Protein AF-A0A7W1NWA7-F1 (afdb_monomer_lite)

Sequence (495 aa):
MPKTKGEDALILAPVHNTASHTLRERTLRNQIPFLAESCPQDGAIYLGPNNFEAGYALGCWTAEFVLEKWGTSKVAYVLDISEHDLANTKDRSKGFADGIRSVLGNHVTIHPVDGGGLYVNAYQIAADALRLEPKTNVIFGINDDSVLAGIQAYFDLNLPPDDLIAVNIGAEGATLFKALADNTPLVASVALFPEIVGKLAIDAVVHLWKGGKIDKALITPYALITKANLHQYYIENSTGWALVSAPAISISDWNNPIYFDFEGKEITFVILHQTHEWYQNVARSMQQQADTFGIKLRVKYLTDDLQDEIKELRRIIGKFAASLVNDGETIILDTGSTTNYMAQFLRQRKSLTVITNSHDIFNQLHSSPDIILVLTGGQYDPKSRSFVGRGAHLMLRDMRADKAFIVAGGVSAGFGISSVTLLEAEVRREMIDASREMIVLADHTVLQNESNFRVTSLEHVDTLITDAGIRASQSLELSQLGIKVMVAGRVTNQE

Secondary structure (DSSP, 8-state):
-PPP---SEEEE-S--SHHHHHHHHHHHHHT--EEEESS--TTSEEEE--HHHHHHHHHHHHHHHHHHHHTTSS-EEEEEEE-SS-HHHHHHHHHHHHHHHHHHTTSEEEEEEE-TTSHHHHHHHHHHHHHH-TT--EEEESSHHHHHHHHHHHHHTT--STT-EEEEEE--SHHHHHHHHTTSSEEEEEE--HHHHHHHHHHHHHHHHTT----SEEEPP-EEEETTTHHHHEEEETTEEEE---PPP-------------TT-EEEEEES-TT-HHHHHHHHHHHHHHHHHTPEEEEEEHHHHHHHHHHHHHHHHHHHHHHTPPTT-EEEE-SSHHHHHHHHHHTT-SSEEEEE-BHHHHHHHTT-TTEEEEE--SEEETTTTEEESHHHHHHHHT--EEEEEEEPSEEETTTEEEESSHHHHHHHHHHHHTEEEEEEE--GGGBT---SEEEE-GGG-SEEEE-TTS-HHHHHHHHHTT-EEEETTS-----

pLDDT: mean 87.26, std 13.34, range [24.95, 98.75]

Radius of gyration: 27.5 Å; chains: 1; bounding box: 68×60×74 Å

Foldseek 3Di:
DDPDDDAQEEEEEDDDDPLVVVVVVVCVVVVHQAEYELADDPPHQYFFAQLLQLLLVQLQVVLVVCCVVPNLPAAAEEEEAFAPPTPSRVSNSNSNVCNVCVRNPPSYDYDYDYQNLAQVSLLVGLLVVCVVPVVHQEYEYAEPSNQVSNQVSCVVVVRDQVRHAYEYEYCQFQVVVVCQLDPHNDFKYKHGPLLQRLLVVLLVSVLVQLVHDDPSYQHGDIDIDGNVCCVVAWDQDPVGIDGDDDDDGPDDPSPDPRDDDQVPHEYEYEEADPPDSSVVSSVVSNVVNCVVRVHHYHYHYVCVVVVVVVLVQLLLLLLVVLVPDAAQFEEEEEQDSSVLSVLLNVLPGAQYEYEYQAPSSCVSNVPRPRYNYHHQAADQDPVSNGHWDDSSLVSLQVAAGAEYEDEAQAAAQVQGGEDQDPRSLSSLLSSLVRYPAYEYEDEPVRYNHHHDGGNDHLLSHAEYEYAPPDDPVSCVVSVVSNYHYHHGPDPPPDD

Structure (mmCIF, N/CA/C/O backbone):
data_AF-A0A7W1NWA7-F1
#
_entry.id   AF-A0A7W1NWA7-F1
#
loop_
_atom_site.group_PDB
_atom_site.id
_atom_site.type_symbol
_atom_site.label_atom_id
_atom_site.label_alt_id
_atom_site.label_comp_id
_atom_site.label_asym_id
_atom_site.label_entity_id
_atom_site.label_seq_id
_atom_site.pdbx_PDB_ins_code
_atom_site.Cartn_x
_atom_site.Cartn_y
_atom_site.Cartn_z
_atom_site.occupancy
_atom_site.B_iso_or_equiv
_atom_site.auth_seq_id
_atom_site.auth_comp_id
_atom_site.auth_asym_id
_atom_site.auth_atom_id
_atom_site.pdbx_PDB_model_num
ATOM 1 N N . MET A 1 1 ? -6.523 28.198 22.577 1.00 29.67 1 MET A N 1
ATOM 2 C CA . MET A 1 1 ? -5.757 27.002 22.164 1.00 29.67 1 MET A CA 1
ATOM 3 C C . MET A 1 1 ? -4.579 27.472 21.326 1.00 29.67 1 MET A C 1
ATOM 5 O O . MET A 1 1 ? -4.817 28.291 20.442 1.00 29.67 1 MET A O 1
ATOM 9 N N . PRO A 1 2 ? -3.333 27.062 21.610 1.00 24.95 2 PRO A N 1
ATOM 10 C CA . PRO A 1 2 ? -2.201 27.444 20.776 1.00 24.95 2 PRO A CA 1
ATOM 11 C C . PRO A 1 2 ? -2.378 26.775 19.410 1.00 24.95 2 PRO A C 1
ATOM 13 O O . PRO A 1 2 ? -2.636 25.575 19.352 1.00 24.95 2 PRO A O 1
ATOM 16 N N . LYS A 1 3 ? -2.287 27.547 18.320 1.00 29.12 3 LYS A N 1
ATOM 17 C CA . LYS A 1 3 ? -2.229 26.995 16.962 1.00 29.12 3 LYS A CA 1
ATOM 18 C C . LYS A 1 3 ? -1.040 26.033 16.914 1.00 29.12 3 LYS A C 1
ATOM 20 O O . LYS A 1 3 ? 0.086 26.460 17.165 1.00 29.12 3 LYS A O 1
ATOM 25 N N . THR A 1 4 ? -1.275 24.757 16.625 1.00 38.62 4 THR A N 1
ATOM 26 C CA . THR A 1 4 ? -0.201 23.848 16.223 1.00 38.62 4 THR A CA 1
ATOM 27 C C . THR A 1 4 ? 0.511 24.491 15.032 1.00 38.62 4 THR A C 1
ATOM 29 O O . THR A 1 4 ? -0.127 24.862 14.047 1.00 38.62 4 THR A O 1
ATOM 32 N N . LYS A 1 5 ? 1.816 24.741 15.168 1.00 48.97 5 LYS A N 1
ATOM 33 C CA . LYS A 1 5 ? 2.650 25.304 14.099 1.00 48.97 5 LYS A CA 1
ATOM 34 C C . LYS A 1 5 ? 2.563 24.323 12.913 1.00 48.97 5 LYS A C 1
ATOM 36 O O . LYS A 1 5 ? 2.895 23.155 13.093 1.00 48.97 5 LYS A O 1
ATOM 41 N N . GLY A 1 6 ? 2.000 24.751 11.780 1.00 61.56 6 GLY A N 1
ATOM 42 C CA . GLY A 1 6 ? 1.926 23.933 10.560 1.00 61.56 6 GLY A CA 1
ATOM 43 C C . GLY A 1 6 ? 3.308 23.751 9.925 1.00 61.56 6 GLY A C 1
ATOM 44 O O . GLY A 1 6 ? 4.222 24.499 10.269 1.00 61.56 6 GLY A O 1
ATOM 45 N N . GLU A 1 7 ? 3.468 22.767 9.036 1.00 74.56 7 GLU A N 1
ATOM 46 C CA . GLU A 1 7 ? 4.721 22.565 8.290 1.00 74.56 7 GLU A CA 1
ATOM 47 C C . GLU A 1 7 ? 5.073 23.762 7.379 1.00 74.56 7 GLU A C 1
ATOM 49 O O . GLU A 1 7 ? 4.181 24.465 6.901 1.00 74.56 7 GLU A O 1
ATOM 54 N N . ASP A 1 8 ? 6.371 24.001 7.142 1.00 90.50 8 ASP A N 1
ATOM 55 C CA . ASP A 1 8 ? 6.860 25.100 6.289 1.00 90.50 8 ASP A CA 1
ATOM 56 C C . ASP A 1 8 ? 7.028 24.685 4.815 1.00 90.50 8 ASP A C 1
ATOM 58 O O . ASP A 1 8 ? 7.180 25.553 3.952 1.00 90.50 8 ASP A O 1
ATOM 62 N N . ALA A 1 9 ? 7.034 23.378 4.532 1.00 94.19 9 ALA A N 1
ATOM 63 C CA . ALA A 1 9 ? 7.001 22.774 3.201 1.00 94.19 9 ALA A CA 1
ATOM 64 C C . ALA A 1 9 ? 6.509 21.318 3.280 1.00 94.19 9 ALA A C 1
ATOM 66 O O . ALA A 1 9 ? 6.707 20.641 4.296 1.00 94.19 9 ALA A O 1
ATOM 67 N N . LEU A 1 10 ? 5.918 20.833 2.187 1.00 93.94 10 LEU A N 1
ATOM 68 C CA . LEU A 1 10 ? 5.416 19.468 2.051 1.00 93.94 10 LEU A CA 1
ATOM 69 C C . LEU A 1 10 ? 6.031 18.770 0.834 1.00 93.94 10 LEU A C 1
ATOM 71 O O . LEU A 1 10 ? 6.012 19.297 -0.278 1.00 93.94 10 LEU A O 1
ATOM 75 N N . ILE A 1 11 ? 6.494 17.543 1.041 1.00 95.06 11 ILE A N 1
ATOM 76 C CA . ILE A 1 11 ? 6.869 16.602 -0.011 1.00 95.06 11 ILE A CA 1
ATOM 77 C C . ILE A 1 11 ? 5.982 15.368 0.163 1.00 95.06 11 ILE A C 1
ATOM 79 O O . ILE A 1 11 ? 5.913 14.801 1.255 1.00 95.06 11 ILE A O 1
ATOM 83 N N . LEU A 1 12 ? 5.267 14.969 -0.884 1.00 90.94 12 LEU A N 1
ATOM 84 C CA . LEU A 1 12 ? 4.270 13.902 -0.814 1.00 90.94 12 LEU A CA 1
ATOM 85 C C . LEU A 1 12 ? 4.575 12.829 -1.858 1.00 90.94 12 LEU A C 1
ATOM 87 O O . LEU A 1 12 ? 4.586 13.125 -3.052 1.00 90.94 12 LEU A O 1
ATOM 91 N N . ALA A 1 13 ? 4.793 11.596 -1.405 1.00 87.75 13 ALA A N 1
ATOM 92 C CA . ALA A 1 13 ? 4.873 10.416 -2.264 1.00 87.75 13 ALA A CA 1
ATOM 93 C C . ALA A 1 13 ? 3.535 10.161 -3.005 1.00 87.75 13 ALA A C 1
ATOM 95 O O . ALA A 1 13 ? 2.526 10.801 -2.682 1.00 87.75 13 ALA A O 1
ATOM 96 N N . PRO A 1 14 ? 3.474 9.243 -3.989 1.00 75.62 14 PRO A N 1
ATOM 97 C CA . PRO A 1 14 ? 2.245 8.911 -4.710 1.00 75.62 14 PRO A CA 1
ATOM 98 C C . PRO A 1 14 ? 1.183 8.378 -3.747 1.00 75.62 14 PRO A C 1
ATOM 100 O O . PRO A 1 14 ? 1.301 7.267 -3.250 1.00 75.62 14 PRO A O 1
ATOM 103 N N . VAL A 1 15 ? 0.153 9.172 -3.444 1.00 66.44 15 VAL A N 1
ATOM 104 C CA . VAL A 1 15 ? -0.913 8.772 -2.519 1.00 66.44 15 VAL A CA 1
ATOM 105 C C . VAL A 1 15 ? -2.277 9.211 -3.036 1.00 66.44 15 VAL A C 1
ATOM 107 O O . VAL A 1 15 ? -2.576 10.410 -3.082 1.00 66.44 15 VAL A O 1
ATOM 110 N N . HIS A 1 16 ? -3.163 8.249 -3.296 1.00 60.09 16 HIS A N 1
ATOM 111 C CA . HIS A 1 16 ? -4.545 8.503 -3.711 1.00 60.09 16 HIS A CA 1
ATOM 112 C C . HIS A 1 16 ? -5.537 8.103 -2.613 1.00 60.09 16 HIS A C 1
ATOM 114 O O . HIS A 1 16 ? -6.171 7.056 -2.677 1.00 60.09 16 HIS A O 1
ATOM 120 N N . ASN A 1 17 ? -5.685 8.946 -1.587 1.00 56.16 17 ASN A N 1
ATOM 121 C CA . ASN A 1 17 ? -6.774 8.816 -0.620 1.00 56.16 17 ASN A CA 1
ATOM 122 C C . ASN A 1 17 ? -7.264 10.187 -0.116 1.00 56.16 17 ASN A C 1
ATOM 124 O O . ASN A 1 17 ? -6.703 11.239 -0.433 1.00 56.16 17 ASN A O 1
ATOM 128 N N . THR A 1 18 ? -8.351 10.186 0.653 1.00 52.28 18 THR A N 1
ATOM 129 C CA . THR A 1 18 ? -8.990 11.406 1.175 1.00 52.28 18 THR A CA 1
ATOM 130 C C . THR A 1 18 ? -8.062 12.208 2.102 1.00 52.28 18 THR A C 1
ATOM 132 O O . THR A 1 18 ? -8.082 13.444 2.090 1.00 52.28 18 THR A O 1
ATOM 135 N N . ALA A 1 19 ? -7.193 11.526 2.854 1.00 55.06 19 ALA A N 1
ATOM 136 C CA . ALA A 1 19 ? -6.219 12.154 3.745 1.00 55.06 19 ALA A CA 1
ATOM 137 C C . ALA A 1 19 ? -5.158 12.941 2.960 1.00 55.06 19 ALA A C 1
ATOM 139 O O . ALA A 1 19 ? -4.894 14.110 3.260 1.00 55.06 19 ALA A O 1
ATOM 140 N N . SER A 1 20 ? -4.607 12.350 1.892 1.00 65.50 20 SER A N 1
ATOM 141 C CA . SER A 1 20 ? -3.654 13.038 1.018 1.00 65.50 20 SER A CA 1
ATOM 142 C C . SER A 1 20 ? -4.298 14.227 0.308 1.00 65.50 20 SER A C 1
ATOM 144 O O . SER A 1 20 ? -3.674 15.280 0.204 1.00 65.50 20 SER A O 1
ATOM 146 N N . HIS A 1 21 ? -5.574 14.127 -0.079 1.00 67.19 21 HIS A N 1
ATOM 147 C CA . HIS A 1 21 ? -6.334 15.259 -0.617 1.00 67.19 21 HIS A CA 1
ATOM 148 C C . HIS A 1 21 ? -6.447 16.417 0.384 1.00 67.19 21 HIS A C 1
ATOM 150 O O . HIS A 1 21 ? -6.184 17.567 0.039 1.00 67.19 21 HIS A O 1
ATOM 156 N N . THR A 1 22 ? -6.796 16.128 1.638 1.00 63.50 22 THR A N 1
ATOM 157 C CA . THR A 1 22 ? -6.916 17.150 2.691 1.00 63.50 22 THR A CA 1
ATOM 158 C C . THR A 1 22 ? -5.580 17.839 2.964 1.00 63.50 22 THR A C 1
ATOM 160 O O . THR A 1 22 ? -5.527 19.061 3.136 1.00 63.50 22 THR A O 1
ATOM 163 N N . LEU A 1 23 ? -4.491 17.068 2.962 1.00 73.12 23 LEU A N 1
ATOM 164 C CA . LEU A 1 23 ? -3.145 17.595 3.125 1.00 73.12 23 LEU A CA 1
ATOM 165 C C . LEU A 1 23 ? -2.761 18.523 1.962 1.00 73.12 23 LEU A C 1
ATOM 167 O O . LEU A 1 23 ? -2.312 19.640 2.212 1.00 73.12 23 LEU A O 1
ATOM 171 N N . ARG A 1 24 ? -3.023 18.116 0.711 1.00 76.50 24 ARG A N 1
ATOM 172 C CA . ARG A 1 24 ? -2.809 18.955 -0.483 1.00 76.50 24 ARG A CA 1
ATOM 173 C C . ARG A 1 24 ? -3.569 20.275 -0.401 1.00 76.50 24 ARG A C 1
ATOM 175 O O . ARG A 1 24 ? -2.966 21.336 -0.525 1.00 76.50 24 ARG A O 1
ATOM 182 N N . GLU A 1 25 ? -4.867 20.224 -0.119 1.00 73.25 25 GLU A N 1
ATOM 183 C CA . GLU A 1 25 ? -5.721 21.413 -0.001 1.00 73.25 25 GLU A CA 1
ATOM 184 C C . GLU A 1 25 ? -5.214 22.395 1.063 1.00 73.25 25 GLU A C 1
ATOM 186 O O . GLU A 1 25 ? -5.187 23.612 0.853 1.00 73.25 25 GLU A O 1
ATOM 191 N N . ARG A 1 26 ? -4.771 21.877 2.216 1.00 72.56 26 ARG A N 1
ATOM 192 C CA . ARG A 1 26 ? -4.193 22.699 3.285 1.00 72.56 26 ARG A CA 1
ATOM 193 C C . ARG A 1 26 ? -2.900 23.377 2.834 1.00 72.56 26 ARG A C 1
ATOM 195 O O . ARG A 1 26 ? -2.724 24.568 3.086 1.00 72.56 26 ARG A O 1
ATOM 202 N N . THR A 1 27 ? -2.017 22.629 2.185 1.00 82.12 27 THR A N 1
ATOM 203 C CA . THR A 1 27 ? -0.727 23.109 1.676 1.00 82.12 27 THR A CA 1
ATOM 204 C C . THR A 1 27 ? -0.921 24.208 0.635 1.00 82.12 27 THR A C 1
ATOM 206 O O . THR A 1 27 ? -0.330 25.280 0.762 1.00 82.12 27 THR A O 1
ATOM 209 N N . LEU A 1 28 ? -1.834 24.002 -0.321 1.00 78.94 28 LEU A N 1
ATOM 210 C CA . LEU A 1 28 ? -2.184 24.993 -1.342 1.00 78.94 28 LEU A CA 1
ATOM 211 C C . LEU A 1 28 ? -2.790 26.260 -0.730 1.00 78.94 28 LEU A C 1
ATOM 213 O O . LEU A 1 28 ? -2.392 27.371 -1.080 1.00 78.94 28 LEU A O 1
ATOM 217 N N . ARG A 1 29 ? -3.704 26.111 0.237 1.00 75.44 29 ARG A N 1
ATOM 218 C CA . ARG A 1 29 ? -4.310 27.245 0.953 1.00 75.44 29 ARG A CA 1
ATOM 219 C C . ARG A 1 29 ? -3.277 28.081 1.705 1.00 75.44 29 ARG A C 1
ATOM 221 O O . ARG A 1 29 ? -3.401 29.302 1.751 1.00 75.44 29 ARG A O 1
ATOM 228 N N . ASN A 1 30 ? -2.283 27.426 2.298 1.00 80.88 30 ASN A N 1
ATOM 229 C CA . ASN A 1 30 ? -1.234 28.081 3.075 1.00 80.88 30 ASN A CA 1
ATOM 230 C C . ASN A 1 30 ? -0.059 28.576 2.217 1.00 80.88 30 ASN A C 1
ATOM 232 O O . ASN A 1 30 ? 0.829 29.228 2.761 1.00 80.88 30 ASN A O 1
ATOM 236 N N . GLN A 1 31 ? -0.059 28.295 0.906 1.00 86.19 31 GLN A N 1
ATOM 237 C CA . GLN A 1 31 ? 0.970 28.714 -0.055 1.00 86.19 31 GLN A CA 1
ATOM 238 C C . GLN A 1 31 ? 2.398 28.319 0.358 1.00 86.19 31 GLN A C 1
ATOM 240 O O . GLN A 1 31 ? 3.353 29.058 0.120 1.00 86.19 31 GLN A O 1
ATOM 245 N N . ILE A 1 32 ? 2.548 27.154 0.988 1.00 91.31 32 ILE A N 1
ATOM 246 C CA . ILE A 1 32 ? 3.867 26.603 1.318 1.00 91.31 32 ILE A CA 1
ATOM 247 C C . ILE A 1 32 ? 4.394 25.769 0.137 1.00 91.31 32 ILE A C 1
ATOM 249 O O . ILE A 1 32 ? 3.584 25.220 -0.616 1.00 91.31 32 ILE A O 1
ATOM 253 N N . PRO A 1 33 ? 5.724 25.648 -0.049 1.00 94.94 33 PRO A N 1
ATOM 254 C CA . PRO A 1 33 ? 6.301 24.787 -1.077 1.00 94.94 33 PRO A CA 1
ATOM 255 C C . PRO A 1 33 ? 5.724 23.371 -1.039 1.00 94.94 33 PRO A C 1
ATOM 257 O O . PRO A 1 33 ? 5.670 22.748 0.025 1.00 94.94 33 PRO A O 1
ATOM 260 N N . PHE A 1 34 ? 5.309 22.880 -2.207 1.00 94.56 34 PHE A N 1
ATOM 261 C CA . PHE A 1 34 ? 4.670 21.580 -2.354 1.00 94.56 34 PHE A CA 1
ATOM 262 C C . PHE A 1 34 ? 5.277 20.792 -3.514 1.00 94.56 34 PHE A C 1
ATOM 264 O O . PHE A 1 34 ? 5.168 21.200 -4.673 1.00 94.56 34 PHE A O 1
ATOM 271 N N . LEU A 1 35 ? 5.909 19.664 -3.198 1.00 96.00 35 LEU A N 1
ATOM 272 C CA . LEU A 1 35 ? 6.470 18.743 -4.180 1.00 96.00 35 LEU A CA 1
ATOM 273 C C . LEU A 1 35 ? 5.715 17.412 -4.157 1.00 96.00 35 LEU A C 1
ATOM 275 O O . LEU A 1 35 ? 5.415 16.875 -3.089 1.00 96.00 35 LEU A O 1
ATOM 279 N N . ALA A 1 36 ? 5.451 16.871 -5.342 1.00 93.75 36 ALA A N 1
ATOM 280 C CA . ALA A 1 36 ? 4.910 15.534 -5.529 1.00 93.75 36 ALA A CA 1
ATOM 281 C C . ALA A 1 36 ? 6.023 14.608 -6.012 1.00 93.75 36 ALA A C 1
ATOM 283 O O . ALA A 1 36 ? 6.510 14.734 -7.135 1.00 93.75 36 ALA A O 1
ATOM 284 N N . GLU A 1 37 ? 6.442 13.708 -5.136 1.00 93.19 37 GLU A N 1
ATOM 285 C CA . GLU A 1 37 ? 7.523 12.764 -5.373 1.00 93.19 37 GLU A CA 1
ATOM 286 C C . GLU A 1 37 ? 6.981 11.534 -6.118 1.00 93.19 37 GLU A C 1
ATOM 288 O O . GLU A 1 37 ? 5.898 11.035 -5.811 1.00 93.19 37 GLU A O 1
ATOM 293 N N . SER A 1 38 ? 7.717 11.076 -7.136 1.00 86.88 38 SER A N 1
ATOM 294 C CA . SER A 1 38 ? 7.463 9.883 -7.964 1.00 86.88 38 SER A CA 1
ATOM 295 C C . SER A 1 38 ? 6.204 9.867 -8.843 1.00 86.88 38 SER A C 1
ATOM 297 O O . SER A 1 38 ? 6.258 9.302 -9.938 1.00 86.88 38 SER A O 1
ATOM 299 N N . CYS A 1 39 ? 5.112 10.538 -8.465 1.00 87.50 39 CYS A N 1
ATOM 300 C CA . CYS A 1 39 ? 3.888 10.665 -9.265 1.00 87.50 39 CYS A CA 1
ATOM 301 C C . CYS A 1 39 ? 3.354 12.107 -9.237 1.00 87.50 39 CYS A C 1
ATOM 303 O O . CYS A 1 39 ? 3.294 12.694 -8.156 1.00 87.50 39 CYS A O 1
ATOM 305 N N . PRO A 1 40 ? 2.930 12.686 -10.378 1.00 88.25 40 PRO A N 1
ATOM 306 C CA . PRO A 1 40 ? 2.315 14.013 -10.409 1.00 88.25 40 PRO A CA 1
ATOM 307 C C . PRO A 1 40 ? 1.075 14.110 -9.511 1.00 88.25 40 PRO A C 1
ATOM 309 O O . PRO A 1 40 ? 0.275 13.175 -9.442 1.00 88.25 40 PRO A O 1
ATOM 312 N N . GLN A 1 41 ? 0.900 15.257 -8.850 1.00 87.56 41 GLN A N 1
ATOM 313 C CA . GLN A 1 41 ? -0.281 15.568 -8.041 1.00 87.56 41 GLN A CA 1
ATOM 314 C C . GLN A 1 41 ? -0.699 17.022 -8.254 1.00 87.56 41 GLN A C 1
ATOM 316 O O . GLN A 1 41 ? 0.145 17.900 -8.448 1.00 87.56 41 GLN A O 1
ATOM 321 N N . ASP A 1 42 ? -2.004 17.279 -8.199 1.00 84.75 42 ASP A N 1
ATOM 322 C CA . ASP A 1 42 ? -2.556 18.603 -8.470 1.00 84.75 42 ASP A CA 1
ATOM 323 C C . ASP A 1 42 ? -1.988 19.668 -7.524 1.00 84.75 42 ASP A C 1
ATOM 325 O O . ASP A 1 42 ? -1.974 19.513 -6.301 1.00 84.75 42 ASP A O 1
ATOM 329 N N . GLY A 1 43 ? -1.509 20.763 -8.119 1.00 85.81 43 GLY A N 1
ATOM 330 C CA . GLY A 1 43 ? -0.940 21.904 -7.403 1.00 85.81 43 GLY A CA 1
ATOM 331 C C . GLY A 1 43 ? 0.482 21.701 -6.865 1.00 85.81 43 GLY A C 1
ATOM 332 O O . GLY A 1 43 ? 1.037 22.637 -6.292 1.00 85.81 43 GLY A O 1
ATOM 333 N N . ALA A 1 44 ? 1.086 20.530 -7.068 1.00 92.62 44 ALA A N 1
ATOM 334 C CA . ALA A 1 44 ? 2.468 20.254 -6.695 1.00 92.62 44 ALA A CA 1
ATOM 335 C C . ALA A 1 44 ? 3.441 20.489 -7.859 1.00 92.62 44 ALA A C 1
ATOM 337 O O . ALA A 1 44 ? 3.072 20.379 -9.030 1.00 92.62 44 ALA A O 1
ATOM 338 N N . ILE A 1 45 ? 4.713 20.720 -7.536 1.00 95.25 45 ILE A N 1
ATOM 339 C CA . ILE A 1 45 ? 5.815 20.537 -8.487 1.00 95.25 45 ILE A CA 1
ATOM 340 C C . ILE A 1 45 ? 6.146 19.046 -8.528 1.00 95.25 45 ILE A C 1
ATOM 342 O O . ILE A 1 45 ? 6.470 18.455 -7.497 1.00 95.25 45 ILE A O 1
ATOM 346 N N . TYR A 1 46 ? 6.059 18.429 -9.704 1.00 95.44 46 TYR A N 1
ATOM 347 C CA . TYR A 1 46 ? 6.454 17.034 -9.878 1.00 95.44 46 TYR A CA 1
ATOM 348 C C . TYR A 1 46 ? 7.961 16.873 -9.658 1.00 95.44 46 TYR A C 1
ATOM 350 O O . TYR A 1 46 ? 8.740 17.650 -10.198 1.00 95.44 46 TYR A O 1
ATOM 358 N N . LEU A 1 47 ? 8.373 15.862 -8.903 1.00 95.19 47 LEU A N 1
ATOM 359 C CA . LEU A 1 47 ? 9.764 15.473 -8.712 1.00 95.19 47 LEU A CA 1
ATOM 360 C C . LEU A 1 47 ? 9.901 13.983 -9.021 1.00 95.19 47 LEU A C 1
ATOM 362 O O . LEU A 1 47 ? 9.412 13.137 -8.270 1.00 95.19 47 LEU A O 1
ATOM 366 N N . GLY A 1 48 ? 10.580 13.660 -10.114 1.00 93.38 48 GLY A N 1
ATOM 367 C CA . GLY A 1 48 ? 10.800 12.278 -10.522 1.00 93.38 48 GLY A CA 1
ATOM 368 C C . GLY A 1 48 ? 11.205 12.156 -11.988 1.00 93.38 48 GLY A C 1
ATOM 369 O O . GLY A 1 48 ? 11.369 13.167 -12.672 1.00 93.38 48 GLY A O 1
ATOM 370 N N . PRO A 1 49 ? 11.398 10.930 -12.489 1.00 93.56 49 PRO A N 1
ATOM 371 C CA . PRO A 1 49 ? 11.886 10.700 -13.842 1.00 93.56 49 PRO A CA 1
ATOM 372 C C . PRO A 1 49 ? 10.795 10.939 -14.891 1.00 93.56 49 PRO A C 1
ATOM 374 O O . PRO A 1 49 ? 9.599 10.955 -14.599 1.00 93.56 49 PRO A O 1
ATOM 377 N N . ASN A 1 50 ? 11.190 11.006 -16.162 1.00 94.69 50 ASN A N 1
ATOM 378 C CA . ASN A 1 50 ? 10.239 10.765 -17.242 1.00 94.69 50 ASN A CA 1
ATOM 379 C C . ASN A 1 50 ? 9.927 9.258 -17.313 1.00 94.69 50 ASN A C 1
ATOM 381 O O . ASN A 1 50 ? 10.678 8.474 -17.889 1.00 94.69 50 ASN A O 1
ATOM 385 N N . ASN A 1 51 ? 8.821 8.859 -16.683 1.00 95.69 51 ASN A N 1
ATOM 386 C CA . ASN A 1 51 ? 8.413 7.460 -16.536 1.00 95.69 51 ASN A CA 1
ATOM 387 C C . ASN A 1 51 ? 8.190 6.740 -17.874 1.00 95.69 51 ASN A C 1
ATOM 389 O O . ASN A 1 51 ? 8.577 5.580 -18.008 1.00 95.69 51 ASN A O 1
ATOM 393 N N . PHE A 1 52 ? 7.612 7.428 -18.863 1.00 97.50 52 PHE A N 1
ATOM 394 C CA . PHE A 1 52 ? 7.410 6.858 -20.193 1.00 97.50 52 PHE A CA 1
ATOM 395 C C . PHE A 1 52 ? 8.744 6.625 -20.902 1.00 97.50 52 PHE A C 1
ATOM 397 O O . PHE A 1 52 ? 8.969 5.537 -21.418 1.00 97.50 52 PHE A O 1
ATOM 404 N N . GLU A 1 53 ? 9.648 7.612 -20.900 1.00 97.56 53 GLU A N 1
ATOM 405 C CA . GLU A 1 53 ? 10.968 7.467 -21.532 1.00 97.56 53 GLU A CA 1
ATOM 406 C C . GLU A 1 53 ? 11.806 6.368 -20.873 1.00 97.56 53 GLU A C 1
ATOM 408 O O . GLU A 1 53 ? 12.418 5.570 -21.578 1.00 97.56 53 GLU A O 1
ATOM 413 N N . ALA A 1 54 ? 11.787 6.284 -19.540 1.00 97.12 54 ALA A N 1
ATOM 414 C CA . ALA A 1 54 ? 12.453 5.221 -18.793 1.00 97.12 54 ALA A CA 1
ATOM 415 C C . ALA A 1 54 ? 11.922 3.831 -19.188 1.00 97.12 54 ALA A C 1
ATOM 417 O O . ALA A 1 54 ? 12.706 2.927 -19.485 1.00 97.12 54 ALA A O 1
ATOM 418 N N . GLY A 1 55 ? 10.594 3.673 -19.251 1.00 98.19 55 GLY A N 1
ATOM 419 C CA . GLY A 1 55 ? 9.966 2.441 -19.727 1.00 98.19 55 GLY A CA 1
ATOM 420 C C . GLY A 1 55 ? 10.318 2.132 -21.177 1.00 98.19 55 GLY A C 1
ATOM 421 O O . GLY A 1 55 ? 10.730 1.017 -21.483 1.00 98.19 55 GLY A O 1
ATOM 422 N N . TYR A 1 56 ? 10.230 3.123 -22.061 1.00 98.69 56 TYR A N 1
ATOM 423 C CA . TYR A 1 56 ? 10.532 2.977 -23.484 1.00 98.69 56 TYR A CA 1
ATOM 424 C C . TYR A 1 56 ? 11.972 2.528 -23.726 1.00 98.69 56 TYR A C 1
ATOM 426 O O . TYR A 1 56 ? 12.201 1.581 -24.479 1.00 98.69 56 TYR A O 1
ATOM 434 N N . ALA A 1 57 ? 12.936 3.145 -23.039 1.00 98.38 57 ALA A N 1
ATOM 435 C CA . ALA A 1 57 ? 14.340 2.761 -23.111 1.00 98.38 57 ALA A CA 1
ATOM 436 C C . ALA A 1 57 ? 14.555 1.299 -22.683 1.00 98.38 57 ALA A C 1
ATOM 438 O O . ALA A 1 57 ? 15.240 0.552 -23.384 1.00 98.38 57 ALA A O 1
ATOM 439 N N . LEU A 1 58 ? 13.926 0.868 -21.583 1.00 98.62 58 LEU A N 1
ATOM 440 C CA . LEU A 1 58 ? 13.990 -0.525 -21.135 1.00 98.62 58 LEU A CA 1
ATOM 441 C C . LEU A 1 58 ? 13.336 -1.486 -22.131 1.00 98.62 58 LEU A C 1
ATOM 443 O O . LEU A 1 58 ? 13.875 -2.563 -22.380 1.00 98.62 58 LEU A O 1
ATOM 447 N N . GLY A 1 59 ? 12.197 -1.108 -22.713 1.00 98.56 59 GLY A N 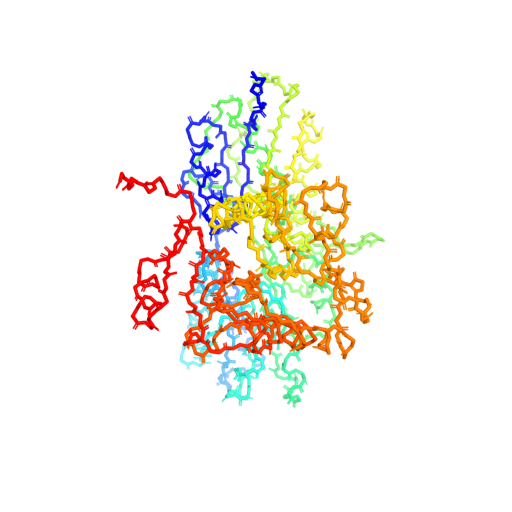1
ATOM 448 C CA . GLY A 1 59 ? 11.495 -1.905 -23.716 1.00 98.56 59 GLY A CA 1
ATOM 449 C C . GLY A 1 59 ? 12.349 -2.145 -24.962 1.00 98.56 59 GLY A C 1
ATOM 450 O O . GLY A 1 59 ? 12.495 -3.290 -25.391 1.00 98.56 59 GLY A O 1
ATOM 451 N N . CYS A 1 60 ? 12.971 -1.089 -25.499 1.00 98.62 60 CYS A N 1
ATOM 452 C CA . CYS A 1 60 ? 13.898 -1.194 -26.629 1.00 98.62 60 CYS A CA 1
ATOM 453 C C . CYS A 1 60 ? 15.092 -2.093 -26.298 1.00 98.62 60 CYS A C 1
ATOM 455 O O . CYS A 1 60 ? 15.391 -3.017 -27.051 1.00 98.62 60 CYS A O 1
ATOM 457 N N . TRP A 1 61 ? 15.727 -1.873 -25.143 1.00 98.56 61 TRP A N 1
ATOM 458 C CA . TRP A 1 61 ? 16.857 -2.693 -24.712 1.00 98.56 61 TRP A CA 1
ATOM 459 C C . TRP A 1 61 ? 16.466 -4.169 -24.553 1.00 98.56 61 TRP A C 1
ATOM 461 O O . TRP A 1 61 ? 17.173 -5.064 -25.009 1.00 98.56 61 TRP A O 1
ATOM 471 N N . THR A 1 62 ? 15.299 -4.436 -23.960 1.00 98.44 62 THR A N 1
ATOM 472 C CA . THR A 1 62 ? 14.784 -5.800 -23.768 1.00 98.44 62 THR A CA 1
ATOM 473 C C . THR A 1 62 ? 14.550 -6.490 -25.106 1.00 98.44 62 THR A C 1
ATOM 475 O O . THR A 1 62 ? 14.875 -7.665 -25.256 1.00 98.44 62 THR A O 1
ATOM 478 N N . ALA A 1 63 ? 14.023 -5.772 -26.099 1.00 98.00 63 ALA A N 1
ATOM 479 C CA . ALA A 1 63 ? 13.848 -6.305 -27.442 1.00 98.00 63 ALA A CA 1
ATOM 480 C C . ALA A 1 63 ? 15.177 -6.654 -28.125 1.00 98.00 63 ALA A C 1
ATOM 482 O O . ALA A 1 63 ? 15.291 -7.722 -28.723 1.00 98.00 63 ALA A O 1
ATOM 483 N N . GLU A 1 64 ? 16.181 -5.781 -28.028 1.00 97.62 64 GLU A N 1
ATOM 484 C CA . GLU A 1 64 ? 17.523 -6.042 -28.561 1.00 97.62 64 GLU A CA 1
ATOM 485 C C . GLU A 1 64 ? 18.148 -7.270 -27.892 1.00 97.62 64 GLU A C 1
ATOM 487 O O . GLU A 1 64 ? 18.644 -8.161 -28.581 1.00 97.62 64 GLU A O 1
ATOM 492 N N . PHE A 1 65 ? 18.026 -7.375 -26.567 1.00 96.62 65 PHE A N 1
ATOM 493 C CA . PHE A 1 65 ? 18.505 -8.522 -25.800 1.00 96.62 65 PHE A CA 1
ATOM 494 C C . PHE A 1 65 ? 17.786 -9.826 -26.186 1.00 96.62 65 PHE A C 1
ATOM 496 O O . PHE A 1 65 ? 18.414 -10.875 -26.331 1.00 96.62 65 PHE A O 1
ATOM 503 N N . VAL A 1 66 ? 16.469 -9.772 -26.411 1.00 95.94 66 VAL A N 1
ATOM 504 C CA . VAL A 1 66 ? 15.680 -10.899 -26.933 1.00 95.94 66 VAL A CA 1
ATOM 505 C C . VAL A 1 66 ? 16.178 -11.334 -28.315 1.00 95.94 66 VAL A C 1
ATOM 507 O O . VAL A 1 66 ? 16.363 -12.530 -28.544 1.00 95.94 66 VAL A O 1
ATOM 510 N N . LEU A 1 67 ? 16.428 -10.391 -29.229 1.00 95.69 67 LEU A N 1
ATOM 511 C CA . LEU A 1 67 ? 16.942 -10.692 -30.569 1.00 95.69 67 LEU A CA 1
ATOM 512 C C . LEU A 1 67 ? 18.361 -11.265 -30.527 1.00 95.69 67 LEU A C 1
ATOM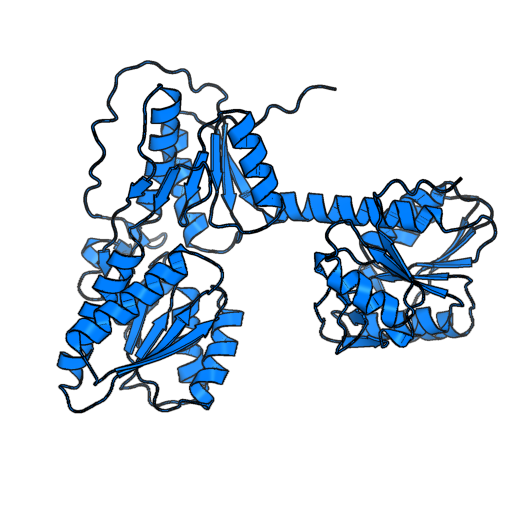 514 O O . LEU A 1 67 ? 18.667 -12.177 -31.292 1.00 95.69 67 LEU A O 1
ATOM 518 N N . GLU A 1 68 ? 19.215 -10.776 -29.630 1.00 95.00 68 GLU A N 1
ATOM 519 C CA . GLU A 1 68 ? 20.553 -11.330 -29.417 1.00 95.00 68 GLU A CA 1
ATOM 520 C C . GLU A 1 68 ? 20.479 -12.768 -28.881 1.00 95.00 68 GLU A C 1
ATOM 522 O O . GLU A 1 68 ? 21.171 -13.656 -29.382 1.00 95.00 68 GLU A O 1
ATOM 527 N N . LYS A 1 69 ? 19.600 -13.021 -27.902 1.00 92.38 69 LYS A N 1
ATOM 528 C CA . LYS A 1 69 ? 19.477 -14.328 -27.240 1.00 92.38 69 LYS A CA 1
ATOM 529 C C . LYS A 1 69 ? 18.785 -15.381 -28.112 1.00 92.38 69 LYS A C 1
ATOM 531 O O . LYS A 1 69 ? 19.183 -16.546 -28.088 1.00 92.38 69 LYS A O 1
ATOM 536 N N . TRP A 1 70 ? 17.738 -15.012 -28.853 1.00 92.62 70 TRP A N 1
ATOM 537 C CA . TRP A 1 70 ? 16.855 -15.964 -29.549 1.00 92.62 70 TRP A CA 1
ATOM 538 C C . TRP A 1 70 ? 16.732 -15.743 -31.064 1.00 92.62 70 TRP A C 1
ATOM 540 O O . TRP A 1 70 ? 16.115 -16.563 -31.758 1.00 92.62 70 TRP A O 1
ATOM 550 N N . GLY A 1 71 ? 17.279 -14.654 -31.607 1.00 89.56 71 GLY A N 1
ATOM 551 C CA . GLY A 1 71 ? 16.973 -14.214 -32.968 1.00 89.56 71 GLY A CA 1
ATOM 552 C C . GLY A 1 71 ? 15.473 -13.960 -33.151 1.00 89.56 71 GLY A C 1
ATOM 553 O O . GLY A 1 71 ? 14.762 -13.603 -32.218 1.00 89.56 71 GLY A O 1
ATOM 554 N N . THR A 1 72 ? 14.957 -14.206 -34.355 1.00 87.25 72 THR A N 1
ATOM 555 C CA . THR A 1 72 ? 13.517 -14.105 -34.670 1.00 87.25 72 THR A CA 1
ATOM 556 C C . THR A 1 72 ? 12.761 -15.427 -34.493 1.00 87.25 72 THR A C 1
ATOM 558 O O . THR A 1 72 ? 11.611 -15.553 -34.907 1.00 87.25 72 THR A O 1
ATOM 561 N N . SER A 1 73 ? 13.408 -16.442 -33.908 1.00 84.69 73 SER A N 1
ATOM 562 C CA . SER A 1 73 ? 12.875 -17.810 -33.836 1.00 84.69 73 SER A CA 1
ATOM 563 C C . SER A 1 73 ? 11.831 -18.020 -32.734 1.00 84.69 73 SER A C 1
ATOM 565 O O . SER A 1 73 ? 11.043 -18.963 -32.813 1.00 84.69 73 SER A O 1
ATOM 567 N N . LYS A 1 74 ? 11.805 -17.146 -31.719 1.00 88.44 74 LYS A N 1
ATOM 568 C CA . LYS A 1 74 ? 10.866 -17.190 -30.592 1.00 88.44 74 LYS A CA 1
ATOM 569 C C . LYS A 1 74 ? 10.074 -15.889 -30.504 1.00 88.44 74 LYS A C 1
ATOM 571 O O . LYS A 1 74 ? 10.604 -14.810 -30.748 1.00 88.44 74 LYS A O 1
ATOM 576 N N . VAL A 1 75 ? 8.807 -16.009 -30.117 1.00 94.25 75 VAL A N 1
ATOM 577 C CA . VAL A 1 75 ? 7.964 -14.870 -29.735 1.00 94.25 75 VAL A CA 1
ATOM 578 C C . VAL A 1 75 ? 8.243 -14.534 -28.270 1.00 94.25 75 VAL A C 1
ATOM 580 O O . VAL A 1 75 ? 8.322 -15.438 -27.433 1.00 94.25 75 VAL A O 1
ATOM 583 N N . ALA A 1 76 ? 8.381 -13.247 -27.960 1.00 96.50 76 ALA A N 1
ATOM 584 C CA . ALA A 1 76 ? 8.444 -12.769 -26.583 1.00 96.50 76 ALA A CA 1
ATOM 585 C C . ALA A 1 76 ? 7.027 -12.730 -25.991 1.00 96.50 76 ALA A C 1
ATOM 587 O O . ALA A 1 76 ? 6.205 -11.907 -26.390 1.00 96.50 76 ALA A O 1
ATOM 588 N N . TYR A 1 77 ? 6.731 -13.625 -25.056 1.00 97.38 77 TYR A N 1
ATOM 589 C CA . TYR A 1 77 ? 5.505 -13.617 -24.265 1.00 97.38 77 TYR A CA 1
ATOM 590 C C . TYR A 1 77 ? 5.804 -12.939 -22.934 1.00 97.38 77 TYR A C 1
ATOM 592 O O . TYR A 1 77 ? 6.383 -13.543 -22.030 1.00 97.38 77 TYR A O 1
ATOM 600 N N . VAL A 1 78 ? 5.444 -11.662 -22.865 1.00 98.38 78 VAL A N 1
ATOM 601 C CA . VAL A 1 78 ? 5.691 -10.780 -21.730 1.00 98.38 78 VAL A CA 1
ATOM 602 C C . VAL A 1 78 ? 4.530 -10.871 -20.750 1.00 98.38 78 VAL A C 1
ATOM 604 O O . VAL A 1 78 ? 3.390 -10.590 -21.121 1.00 98.38 78 VAL A O 1
ATOM 607 N N . LEU A 1 79 ? 4.836 -11.177 -19.495 1.00 98.38 79 LEU A N 1
ATOM 608 C CA . LEU A 1 79 ? 3.976 -10.881 -18.356 1.00 98.38 79 LEU A CA 1
ATOM 609 C C . LEU A 1 79 ? 4.378 -9.513 -17.788 1.00 98.38 79 LEU A C 1
ATOM 611 O O . LEU A 1 79 ? 5.479 -9.365 -17.262 1.00 98.38 79 LEU A O 1
ATOM 615 N N . ASP A 1 80 ? 3.504 -8.521 -17.941 1.00 98.25 80 ASP A N 1
ATOM 616 C CA . ASP A 1 80 ? 3.678 -7.161 -17.415 1.00 98.25 80 ASP A CA 1
ATOM 617 C C . ASP A 1 80 ? 2.958 -7.064 -16.063 1.00 98.25 80 ASP A C 1
ATOM 619 O O . ASP A 1 80 ? 1.729 -7.036 -16.009 1.00 98.25 80 ASP A O 1
ATOM 623 N N . ILE A 1 81 ? 3.723 -7.089 -14.971 1.00 97.25 81 ILE A N 1
ATOM 624 C CA . ILE A 1 81 ? 3.224 -7.017 -13.596 1.00 97.25 81 ILE A CA 1
ATOM 625 C C . ILE A 1 81 ? 3.263 -5.551 -13.161 1.00 97.25 81 ILE A C 1
ATOM 627 O O . ILE A 1 81 ? 4.311 -5.036 -12.756 1.00 97.25 81 ILE A O 1
ATOM 631 N N . SER A 1 82 ? 2.112 -4.889 -13.275 1.00 90.38 82 SER A N 1
ATOM 632 C CA . SER A 1 82 ? 1.952 -3.441 -13.139 1.00 90.38 82 SER A CA 1
ATOM 633 C C . SER A 1 82 ? 1.164 -3.038 -11.888 1.00 90.38 82 SER A C 1
ATOM 635 O O . SER A 1 82 ? 0.796 -3.869 -11.063 1.00 90.38 82 SER A O 1
ATOM 637 N N . GLU A 1 83 ? 0.923 -1.738 -11.742 1.00 84.00 83 GLU A N 1
ATOM 638 C CA . GLU A 1 83 ? 0.019 -1.143 -10.756 1.00 84.00 83 GLU A CA 1
ATOM 639 C C . GLU A 1 83 ? -0.888 -0.163 -11.498 1.00 84.00 83 GLU A C 1
ATOM 641 O O . GLU A 1 83 ? -0.417 0.841 -12.043 1.00 84.00 83 GLU A O 1
ATOM 646 N N . HIS A 1 84 ? -2.187 -0.449 -11.578 1.00 82.94 84 HIS A N 1
ATOM 647 C CA . HIS A 1 84 ? -3.085 0.306 -12.459 1.00 82.94 84 HIS A CA 1
ATOM 648 C C . HIS A 1 84 ? -3.737 1.525 -11.807 1.00 82.94 84 HIS A C 1
ATOM 650 O O . HIS A 1 84 ? -4.520 2.218 -12.463 1.00 82.94 84 HIS A O 1
ATOM 656 N N . ASP A 1 85 ? -3.406 1.848 -10.564 1.00 76.25 85 ASP A N 1
ATOM 657 C CA . ASP A 1 85 ? -3.996 2.999 -9.882 1.00 76.25 85 ASP A CA 1
ATOM 658 C C . ASP A 1 85 ? -3.149 4.272 -10.010 1.00 76.25 85 ASP A C 1
ATOM 660 O O . ASP A 1 85 ? -3.708 5.372 -10.028 1.00 76.25 85 ASP A O 1
ATOM 664 N N . LEU A 1 86 ? -1.834 4.157 -10.228 1.00 82.25 86 LEU A N 1
ATOM 665 C CA . LEU A 1 86 ? -0.938 5.314 -10.321 1.00 82.25 86 LEU A CA 1
ATOM 666 C C . LEU A 1 86 ? -0.651 5.734 -11.772 1.00 82.25 86 LEU A C 1
ATOM 668 O O . LEU A 1 86 ? -0.613 4.929 -12.702 1.00 82.25 86 LEU A O 1
ATOM 672 N N . ALA A 1 87 ? -0.459 7.036 -11.998 1.00 87.50 87 ALA A N 1
ATOM 673 C CA . ALA A 1 87 ? -0.179 7.563 -13.338 1.00 87.50 87 ALA A CA 1
ATOM 674 C C . ALA A 1 87 ? 1.253 7.243 -13.802 1.00 87.50 87 ALA A C 1
ATOM 676 O O . ALA A 1 87 ? 1.467 6.860 -14.949 1.00 87.50 87 ALA A O 1
ATOM 677 N N . ASN A 1 88 ? 2.231 7.345 -12.900 1.00 90.94 88 ASN A N 1
ATOM 678 C CA . ASN A 1 88 ? 3.634 7.042 -13.186 1.00 90.94 88 ASN A CA 1
ATOM 679 C C . ASN A 1 88 ? 3.850 5.570 -13.576 1.00 90.94 88 ASN A C 1
ATOM 681 O O . ASN A 1 88 ? 4.633 5.290 -14.481 1.00 90.94 88 ASN A O 1
ATOM 685 N N . THR A 1 89 ? 3.153 4.634 -12.931 1.00 91.94 89 THR A N 1
ATOM 686 C CA . THR A 1 89 ? 3.230 3.196 -13.237 1.00 91.94 89 THR A CA 1
ATOM 687 C C . THR A 1 89 ? 2.567 2.876 -14.577 1.00 91.94 89 THR A C 1
ATOM 689 O O . THR A 1 89 ? 3.139 2.152 -15.389 1.00 91.94 89 THR A O 1
ATOM 692 N N . LYS A 1 90 ? 1.431 3.509 -14.897 1.00 93.38 90 LYS A N 1
ATOM 693 C CA . LYS A 1 90 ? 0.833 3.438 -16.244 1.00 93.38 90 LYS A CA 1
ATOM 694 C C . LYS A 1 90 ? 1.796 3.910 -17.327 1.00 93.38 90 LYS A C 1
ATOM 696 O O . LYS A 1 90 ? 1.942 3.234 -18.341 1.00 93.38 90 LYS A O 1
ATOM 701 N N . ASP A 1 91 ? 2.463 5.042 -17.111 1.00 95.94 91 ASP A N 1
ATOM 702 C CA . ASP A 1 91 ? 3.413 5.593 -18.079 1.00 95.94 91 ASP A CA 1
ATOM 703 C C . ASP A 1 91 ? 4.627 4.678 -18.276 1.00 95.94 91 ASP A C 1
ATOM 705 O O . ASP A 1 91 ? 5.036 4.455 -19.414 1.00 95.94 91 ASP A O 1
ATOM 709 N N . ARG A 1 92 ? 5.164 4.096 -17.195 1.00 96.62 92 ARG A N 1
ATOM 710 C CA . ARG A 1 92 ? 6.249 3.100 -17.244 1.00 96.62 92 ARG A CA 1
ATOM 711 C C . ARG A 1 92 ? 5.864 1.864 -18.058 1.00 96.62 92 ARG A C 1
ATOM 713 O O . ARG A 1 92 ? 6.585 1.507 -18.987 1.00 96.62 92 ARG A O 1
ATOM 720 N N . SER A 1 93 ? 4.737 1.231 -17.723 1.00 97.25 93 SER A N 1
ATOM 721 C CA . SER A 1 93 ? 4.248 0.020 -18.404 1.00 97.25 93 SER A CA 1
ATOM 722 C C . SER A 1 93 ? 3.933 0.301 -19.874 1.00 97.25 93 SER A C 1
ATOM 724 O O . SER A 1 93 ? 4.386 -0.425 -20.762 1.00 97.25 93 SER A O 1
ATOM 726 N N . LYS A 1 94 ? 3.274 1.429 -20.167 1.00 97.88 94 LYS A N 1
ATOM 727 C CA . LYS A 1 94 ? 3.031 1.867 -21.543 1.00 97.88 94 LYS A CA 1
ATOM 728 C C . LYS A 1 94 ? 4.336 2.105 -22.305 1.00 97.88 94 LYS A C 1
ATOM 730 O O . LYS A 1 94 ? 4.475 1.613 -23.420 1.00 97.88 94 LYS A O 1
ATOM 735 N N . GLY A 1 95 ? 5.283 2.830 -21.710 1.00 98.38 95 GLY A N 1
ATOM 736 C CA . GLY A 1 95 ? 6.596 3.082 -22.297 1.00 98.38 95 GLY A CA 1
ATOM 737 C C . GLY A 1 95 ? 7.303 1.778 -22.642 1.00 98.38 95 GLY A C 1
ATOM 738 O O . GLY A 1 95 ? 7.707 1.592 -23.785 1.00 98.38 95 GLY A O 1
ATOM 739 N N . PHE A 1 96 ? 7.370 0.841 -21.695 1.00 98.62 96 PHE A N 1
ATOM 740 C CA . PHE A 1 96 ? 7.961 -0.480 -21.909 1.00 98.62 96 PHE A CA 1
ATOM 741 C C . PHE A 1 96 ? 7.299 -1.231 -23.067 1.00 98.62 96 PHE A C 1
ATOM 743 O O . PHE A 1 96 ? 7.986 -1.708 -23.974 1.00 98.62 96 PHE A O 1
ATOM 750 N N . ALA A 1 97 ? 5.967 -1.282 -23.074 1.00 98.31 97 ALA A N 1
ATOM 751 C CA . ALA A 1 97 ? 5.197 -1.950 -24.110 1.00 98.31 97 ALA A CA 1
ATOM 752 C C . ALA A 1 97 ? 5.396 -1.322 -25.502 1.00 98.31 97 ALA A C 1
ATOM 754 O O . ALA A 1 97 ? 5.483 -2.046 -26.496 1.00 98.31 97 ALA A O 1
ATOM 755 N N . ASP A 1 98 ? 5.482 0.005 -25.588 1.00 98.56 98 ASP A N 1
ATOM 756 C CA . ASP A 1 98 ? 5.737 0.721 -26.840 1.00 98.56 98 ASP A CA 1
ATOM 757 C C . ASP A 1 98 ? 7.187 0.514 -27.308 1.00 98.56 98 ASP A C 1
ATOM 759 O O . ASP A 1 98 ? 7.420 0.222 -28.482 1.00 98.56 98 ASP A O 1
ATOM 763 N N . GLY A 1 99 ? 8.154 0.571 -26.388 1.00 98.56 99 GLY A N 1
ATOM 764 C CA . GLY A 1 99 ? 9.574 0.357 -26.669 1.00 98.56 99 GLY A CA 1
ATOM 765 C C . GLY A 1 99 ? 9.851 -1.041 -27.216 1.00 98.56 99 GLY A C 1
ATOM 766 O O . GLY A 1 99 ? 10.427 -1.181 -28.295 1.00 98.56 99 GLY A O 1
ATOM 767 N N . ILE A 1 100 ? 9.364 -2.087 -26.541 1.00 98.38 100 ILE A N 1
ATOM 768 C CA . ILE A 1 100 ? 9.600 -3.473 -26.975 1.00 98.38 100 ILE A CA 1
ATOM 769 C C . ILE A 1 100 ? 8.929 -3.772 -28.327 1.00 98.38 100 ILE A C 1
ATOM 771 O O . ILE A 1 100 ? 9.514 -4.435 -29.187 1.00 98.38 100 ILE A O 1
ATOM 775 N N . ARG A 1 101 ? 7.725 -3.229 -28.567 1.00 98.25 101 ARG A N 1
ATOM 776 C CA . ARG A 1 101 ? 7.016 -3.363 -29.851 1.00 98.25 101 ARG A CA 1
ATOM 777 C C . ARG A 1 101 ? 7.686 -2.585 -30.976 1.00 98.25 101 ARG A C 1
ATOM 779 O O . ARG A 1 101 ? 7.628 -3.042 -32.115 1.00 98.25 101 ARG A O 1
ATOM 786 N N . SER A 1 102 ? 8.326 -1.452 -30.681 1.00 98.19 102 SER A N 1
ATOM 787 C CA . SER A 1 102 ? 9.020 -0.649 -31.697 1.00 98.19 102 SER A CA 1
ATOM 788 C C . SER A 1 102 ? 10.147 -1.423 -32.394 1.00 98.19 102 SER A C 1
ATOM 790 O O . SER A 1 102 ? 10.439 -1.159 -33.559 1.00 98.19 102 SER A O 1
ATOM 792 N N . VAL A 1 103 ? 10.720 -2.418 -31.706 1.00 97.88 103 VAL A N 1
ATOM 793 C CA . VAL A 1 103 ? 11.813 -3.259 -32.206 1.00 97.88 103 VAL A CA 1
ATOM 794 C C . VAL A 1 103 ? 11.316 -4.645 -32.648 1.00 97.88 103 VAL A C 1
ATOM 796 O O . VAL A 1 103 ? 11.659 -5.091 -33.741 1.00 97.88 103 VAL A O 1
ATOM 799 N N . LEU A 1 104 ? 10.486 -5.334 -31.849 1.00 96.69 104 LEU A N 1
ATOM 800 C CA . LEU A 1 104 ? 10.028 -6.704 -32.165 1.00 96.69 104 LEU A CA 1
ATOM 801 C C . LEU A 1 104 ? 8.820 -6.762 -33.118 1.00 96.69 104 LEU A C 1
ATOM 803 O O . LEU A 1 104 ? 8.528 -7.818 -33.694 1.00 96.69 104 LEU A O 1
ATOM 807 N N . GLY A 1 105 ? 8.091 -5.657 -33.294 1.00 93.88 105 GLY A N 1
ATOM 808 C CA . GLY A 1 105 ? 6.864 -5.614 -34.087 1.00 93.88 105 GLY A CA 1
ATOM 809 C C . GLY A 1 105 ? 5.835 -6.638 -33.598 1.00 93.88 105 GLY A C 1
ATOM 810 O O . GLY A 1 105 ? 5.409 -6.604 -32.449 1.00 93.88 105 GLY A O 1
ATOM 811 N N . ASN A 1 106 ? 5.456 -7.581 -34.467 1.00 90.19 106 ASN A N 1
ATOM 812 C CA . ASN A 1 106 ? 4.485 -8.638 -34.148 1.00 90.19 106 ASN A CA 1
ATOM 813 C C . ASN A 1 106 ? 5.095 -9.855 -33.421 1.00 90.19 106 ASN A C 1
ATOM 815 O O . ASN A 1 106 ? 4.363 -10.784 -33.088 1.00 90.19 106 ASN A O 1
ATOM 819 N N . HIS A 1 107 ? 6.410 -9.876 -33.166 1.00 94.38 107 HIS A N 1
ATOM 820 C CA . HIS A 1 107 ? 7.092 -10.979 -32.465 1.00 94.38 107 HIS A CA 1
ATOM 821 C C . HIS A 1 107 ? 7.061 -10.824 -30.935 1.00 94.38 107 HIS A C 1
ATOM 823 O O . HIS A 1 107 ? 7.901 -11.380 -30.228 1.00 94.38 107 HIS A O 1
ATOM 829 N N . VAL A 1 108 ? 6.083 -10.085 -30.412 1.00 97.19 108 VAL A N 1
ATOM 830 C CA . VAL A 1 108 ? 5.860 -9.898 -28.979 1.00 97.19 108 VAL A CA 1
ATOM 831 C C . VAL A 1 108 ? 4.368 -9.942 -28.664 1.00 97.19 108 VAL A C 1
ATOM 833 O O . VAL A 1 108 ? 3.542 -9.387 -29.385 1.00 97.19 108 VAL A O 1
ATOM 836 N N . THR A 1 109 ? 4.015 -10.604 -27.570 1.00 97.44 109 THR A N 1
ATOM 837 C CA . THR A 1 109 ? 2.685 -10.576 -26.956 1.00 97.44 109 THR A CA 1
ATOM 838 C C . THR A 1 109 ? 2.852 -10.118 -25.515 1.00 97.44 109 THR A C 1
ATOM 840 O O . THR A 1 109 ? 3.735 -10.613 -24.825 1.00 97.44 109 THR A O 1
ATOM 843 N N . ILE A 1 110 ? 2.030 -9.169 -25.066 1.00 97.50 110 ILE A N 1
ATOM 844 C CA . ILE A 1 110 ? 2.123 -8.595 -23.718 1.00 97.50 110 ILE A CA 1
ATOM 845 C C . ILE A 1 110 ? 0.814 -8.851 -22.983 1.00 97.50 110 ILE A C 1
ATOM 847 O O . ILE A 1 110 ? -0.252 -8.496 -23.488 1.00 97.50 110 ILE A O 1
ATOM 851 N N . HIS A 1 111 ? 0.921 -9.450 -21.803 1.00 96.88 111 HIS A N 1
ATOM 852 C CA . HIS A 1 111 ? -0.173 -9.776 -20.902 1.00 96.88 111 HIS A CA 1
ATOM 853 C C . HIS A 1 111 ? -0.027 -8.941 -19.622 1.00 96.88 111 HIS A C 1
ATOM 855 O O . HIS A 1 111 ? 0.761 -9.312 -18.751 1.00 96.88 111 HIS A O 1
ATOM 861 N N . PRO A 1 112 ? -0.730 -7.800 -19.511 1.00 95.88 112 PRO A N 1
ATOM 862 C CA . PRO A 1 112 ? -0.683 -6.974 -18.312 1.00 95.88 112 PRO A CA 1
ATOM 863 C C . PRO A 1 112 ? -1.549 -7.559 -17.194 1.00 95.88 112 PRO A C 1
ATOM 865 O O . PRO A 1 112 ? -2.676 -8.002 -17.434 1.00 95.88 112 PRO A O 1
ATOM 868 N N . VAL A 1 113 ? -1.037 -7.511 -15.969 1.00 95.06 113 VAL A N 1
ATOM 869 C CA . VAL A 1 113 ? -1.734 -7.872 -14.733 1.00 95.06 113 VAL A CA 1
ATOM 870 C C . VAL A 1 113 ? -1.486 -6.818 -13.662 1.00 95.06 113 VAL A C 1
ATOM 872 O O . VAL A 1 113 ? -0.437 -6.178 -13.641 1.00 95.06 113 VAL A O 1
ATOM 875 N N . ASP A 1 114 ? -2.452 -6.643 -12.764 1.00 91.56 114 ASP A N 1
ATOM 876 C CA . ASP A 1 114 ? -2.333 -5.689 -11.663 1.00 91.56 114 ASP A CA 1
ATOM 877 C C . ASP A 1 114 ? -1.781 -6.377 -10.411 1.00 91.56 114 ASP A C 1
ATOM 879 O O . ASP A 1 114 ? -2.485 -7.131 -9.739 1.00 91.56 114 ASP A O 1
ATOM 883 N N . GLY A 1 115 ? -0.503 -6.142 -10.124 1.00 82.31 115 GLY A N 1
ATOM 884 C CA . GLY A 1 115 ? 0.175 -6.603 -8.916 1.00 82.31 115 GLY A CA 1
ATOM 885 C C . GLY A 1 115 ? 0.064 -5.632 -7.742 1.00 82.31 115 GLY A C 1
ATOM 886 O O . GLY A 1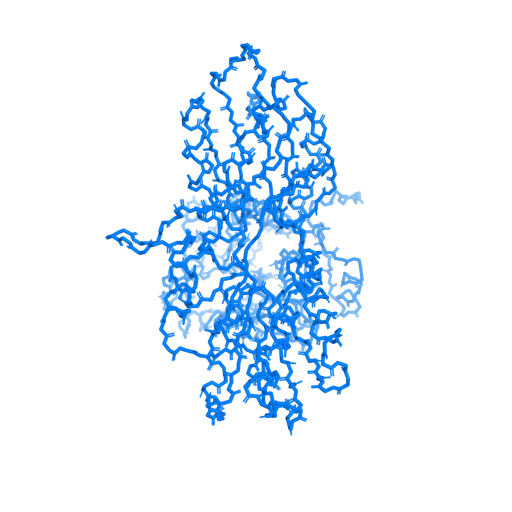 115 ? 0.559 -5.947 -6.661 1.00 82.31 115 GLY A O 1
ATOM 887 N N . GLY A 1 116 ? -0.548 -4.455 -7.925 1.00 79.38 116 GLY A N 1
ATOM 888 C CA . GLY A 1 116 ? -0.728 -3.457 -6.867 1.00 79.38 116 GLY A CA 1
ATOM 889 C C . GLY A 1 116 ? 0.574 -2.942 -6.241 1.00 79.38 116 GLY A C 1
ATOM 890 O O . GLY A 1 116 ? 0.560 -2.526 -5.087 1.00 79.38 116 GLY A O 1
ATOM 891 N N . GLY A 1 117 ? 1.703 -3.058 -6.950 1.00 75.88 117 GLY A N 1
ATOM 892 C CA . GLY A 1 117 ? 3.010 -2.553 -6.517 1.00 75.88 117 GLY A CA 1
ATOM 893 C C . GLY A 1 117 ? 3.627 -3.237 -5.287 1.00 75.88 117 GLY A C 1
ATOM 894 O O . GLY A 1 117 ? 4.669 -2.788 -4.823 1.00 75.88 117 GLY A O 1
ATOM 895 N N . LEU A 1 118 ? 3.032 -4.311 -4.756 1.00 75.12 118 LEU A N 1
ATOM 896 C CA . LEU A 1 118 ? 3.487 -4.988 -3.534 1.00 75.12 118 LEU A CA 1
ATOM 897 C C . LEU A 1 118 ? 3.776 -6.464 -3.791 1.00 75.12 118 LEU A C 1
ATOM 899 O O . LEU A 1 118 ? 2.976 -7.150 -4.429 1.00 75.12 118 LEU A O 1
ATOM 903 N N . TYR A 1 119 ? 4.855 -6.982 -3.196 1.00 76.94 119 TYR A N 1
ATOM 904 C CA . TYR A 1 119 ? 5.332 -8.352 -3.431 1.00 76.94 119 TYR A CA 1
ATOM 905 C C . TYR A 1 119 ? 4.237 -9.427 -3.315 1.00 76.94 119 TYR A C 1
ATOM 907 O O . TYR A 1 119 ? 4.094 -10.267 -4.199 1.00 76.94 119 TYR A O 1
ATOM 915 N N . VAL A 1 120 ? 3.438 -9.408 -2.240 1.00 65.06 120 VAL A N 1
ATOM 916 C CA . VAL A 1 120 ? 2.422 -10.449 -1.971 1.00 65.06 120 VAL A CA 1
ATOM 917 C C . VAL A 1 120 ? 1.325 -10.463 -3.040 1.00 65.06 120 VAL A C 1
ATOM 919 O O . VAL A 1 120 ? 0.938 -11.531 -3.516 1.00 65.06 120 VAL A O 1
ATOM 922 N N . ASN A 1 121 ? 0.849 -9.283 -3.439 1.00 72.19 121 ASN A N 1
ATOM 923 C CA . ASN A 1 121 ? -0.200 -9.141 -4.446 1.00 72.19 121 ASN A CA 1
ATOM 924 C C . ASN A 1 121 ? 0.338 -9.504 -5.836 1.00 72.19 121 ASN A C 1
ATOM 926 O O . ASN A 1 121 ? -0.276 -10.299 -6.550 1.00 72.19 121 ASN A O 1
ATOM 930 N N . ALA A 1 122 ? 1.525 -8.989 -6.171 1.00 79.88 122 ALA A N 1
ATOM 931 C CA . ALA A 1 122 ? 2.241 -9.303 -7.398 1.00 79.88 122 ALA A CA 1
ATOM 932 C C . ALA A 1 122 ? 2.505 -10.809 -7.542 1.00 79.88 122 ALA A C 1
ATOM 934 O O . ALA A 1 122 ? 2.311 -11.360 -8.622 1.00 79.88 122 ALA A O 1
ATOM 935 N N . TYR A 1 123 ? 2.878 -11.500 -6.461 1.00 83.06 123 TYR A N 1
ATOM 936 C CA . TYR A 1 123 ? 3.137 -12.941 -6.483 1.00 83.06 123 TYR A CA 1
ATOM 937 C C . TYR A 1 123 ? 1.868 -13.725 -6.811 1.00 83.06 123 TYR A C 1
ATOM 939 O O . TYR A 1 123 ? 1.876 -14.571 -7.705 1.00 83.06 123 TYR A O 1
ATOM 947 N N . GLN A 1 124 ? 0.770 -13.424 -6.109 1.00 72.06 124 GLN A N 1
ATOM 948 C CA . GLN A 1 124 ? -0.495 -14.129 -6.293 1.00 72.06 124 GLN A CA 1
ATOM 949 C C . GLN A 1 124 ? -1.006 -13.969 -7.729 1.00 72.06 124 GLN A C 1
ATOM 951 O O . GLN A 1 124 ? -1.306 -14.967 -8.388 1.00 72.06 124 GLN A O 1
ATOM 956 N N . ILE A 1 125 ? -1.046 -12.732 -8.238 1.00 84.44 125 ILE A N 1
ATOM 957 C CA . ILE A 1 125 ? -1.563 -12.474 -9.584 1.00 84.44 125 ILE A CA 1
ATOM 958 C C . ILE A 1 125 ? -0.634 -13.027 -10.671 1.00 84.44 125 ILE A C 1
ATOM 960 O O . ILE A 1 125 ? -1.115 -13.561 -11.671 1.00 84.44 125 ILE A O 1
ATOM 964 N N . ALA A 1 126 ? 0.689 -12.964 -10.472 1.00 90.25 126 ALA A N 1
ATOM 965 C CA . ALA A 1 126 ? 1.652 -13.531 -11.407 1.00 90.25 126 ALA A CA 1
ATOM 966 C C . ALA A 1 126 ? 1.530 -15.057 -11.469 1.00 90.25 126 ALA A C 1
ATOM 968 O O . ALA A 1 126 ? 1.509 -15.617 -12.561 1.00 90.25 126 ALA A O 1
ATOM 969 N N . ALA A 1 127 ? 1.387 -15.735 -10.326 1.00 87.38 127 ALA A N 1
ATOM 970 C CA . ALA A 1 127 ? 1.193 -17.182 -10.284 1.00 87.38 127 ALA A CA 1
ATOM 971 C C . ALA A 1 127 ? -0.078 -17.610 -11.035 1.00 87.38 127 ALA A C 1
ATOM 973 O O . ALA A 1 127 ? -0.056 -18.586 -11.788 1.00 87.38 127 ALA A O 1
ATOM 974 N N . ASP A 1 128 ? -1.177 -16.875 -10.871 1.00 90.19 128 ASP A N 1
ATOM 975 C CA . ASP A 1 128 ? -2.427 -17.158 -11.579 1.00 90.19 128 ASP A CA 1
ATOM 976 C C . ASP A 1 128 ? -2.299 -16.902 -13.089 1.00 90.19 128 ASP A C 1
ATOM 978 O O . ASP A 1 128 ? -2.716 -17.738 -13.895 1.00 90.19 128 ASP A O 1
ATOM 982 N N . ALA A 1 129 ? -1.640 -15.812 -13.488 1.00 95.31 129 ALA A N 1
ATOM 983 C CA . ALA A 1 129 ? -1.385 -15.499 -14.891 1.00 95.31 129 ALA A CA 1
ATOM 984 C C . ALA A 1 129 ? -0.476 -16.533 -15.574 1.00 95.31 129 ALA A C 1
ATOM 986 O O . ALA A 1 129 ? -0.777 -16.991 -16.674 1.00 95.31 129 ALA A O 1
ATOM 987 N N . LEU A 1 130 ? 0.597 -16.963 -14.907 1.00 95.50 130 LEU A N 1
ATOM 988 C CA . LEU A 1 130 ? 1.540 -17.960 -15.422 1.00 95.50 130 LEU A CA 1
ATOM 989 C C . LEU A 1 130 ? 0.902 -19.345 -15.596 1.00 95.50 130 LEU A C 1
ATOM 991 O O . LEU A 1 130 ? 1.266 -20.071 -16.520 1.00 95.50 130 LEU A O 1
ATOM 995 N N . ARG A 1 131 ? -0.078 -19.714 -14.759 1.00 94.38 131 ARG A N 1
ATOM 996 C CA . ARG A 1 131 ? -0.865 -20.949 -14.952 1.00 94.38 131 ARG A CA 1
ATOM 997 C C . ARG A 1 131 ? -1.717 -20.901 -16.218 1.00 94.38 131 ARG A C 1
ATOM 999 O O . ARG A 1 131 ? -1.891 -21.931 -16.868 1.00 94.38 131 ARG A O 1
ATOM 1006 N N . LEU A 1 132 ? -2.263 -19.731 -16.548 1.00 93.88 132 LEU A N 1
ATOM 1007 C CA . LEU A 1 132 ? -3.073 -19.524 -17.751 1.00 93.88 132 LEU A CA 1
ATOM 1008 C C . LEU A 1 132 ? -2.207 -19.389 -19.008 1.00 93.88 132 LEU A C 1
ATOM 1010 O O . LEU A 1 132 ? -2.606 -19.841 -20.079 1.00 93.88 132 LEU A O 1
ATOM 1014 N N . GLU A 1 133 ? -1.018 -18.805 -18.867 1.00 92.88 133 GLU A N 1
ATOM 1015 C CA . GLU A 1 133 ? -0.087 -18.523 -19.958 1.00 92.88 133 GLU A CA 1
ATOM 1016 C C . GLU A 1 133 ? 1.315 -19.107 -19.682 1.00 92.88 133 GLU A C 1
ATOM 1018 O O . GLU A 1 133 ? 2.294 -18.363 -19.545 1.00 92.88 133 GLU A O 1
ATOM 1023 N N . PRO A 1 134 ? 1.469 -20.448 -19.671 1.00 90.94 134 PRO A N 1
ATOM 1024 C CA . PRO A 1 134 ? 2.743 -21.118 -19.366 1.00 90.94 134 PRO A CA 1
ATOM 1025 C C . PRO A 1 134 ? 3.826 -20.905 -20.437 1.00 90.94 134 PRO A C 1
ATOM 1027 O O . PRO A 1 134 ? 4.966 -21.323 -20.264 1.00 90.94 134 PRO A O 1
ATOM 1030 N N . LYS A 1 135 ? 3.470 -20.268 -21.561 1.00 94.31 135 LYS A N 1
ATOM 1031 C CA . LYS A 1 135 ? 4.384 -19.857 -22.637 1.00 94.31 135 LYS A CA 1
ATOM 1032 C C . LYS A 1 135 ? 5.162 -18.572 -22.320 1.00 94.31 135 LYS A C 1
ATOM 1034 O O . LYS A 1 135 ? 6.028 -18.199 -23.108 1.00 94.31 135 LYS A O 1
ATOM 1039 N N . THR A 1 136 ? 4.822 -17.886 -21.223 1.00 96.31 136 THR A N 1
ATOM 1040 C CA . THR A 1 136 ? 5.517 -16.681 -20.748 1.00 96.31 136 THR A CA 1
ATOM 1041 C C . THR A 1 136 ? 7.017 -16.945 -20.649 1.00 96.31 136 THR A C 1
ATOM 1043 O O . THR A 1 136 ? 7.435 -17.922 -20.040 1.00 96.31 136 THR A O 1
ATOM 1046 N N . ASN A 1 137 ? 7.823 -16.076 -21.253 1.00 95.94 137 ASN A N 1
ATOM 1047 C CA . ASN A 1 137 ? 9.287 -16.174 -21.258 1.00 95.94 137 ASN A CA 1
ATOM 1048 C C . ASN A 1 137 ? 9.975 -14.825 -20.990 1.00 95.94 137 ASN A C 1
ATOM 1050 O O . ASN A 1 137 ? 11.199 -14.766 -20.876 1.00 95.94 137 ASN A O 1
ATOM 1054 N N . VAL A 1 138 ? 9.193 -13.753 -20.842 1.00 98.06 138 VAL A N 1
ATOM 1055 C CA . VAL A 1 138 ? 9.661 -12.443 -20.393 1.00 98.06 138 VAL A CA 1
ATOM 1056 C C . VAL A 1 138 ? 8.783 -11.980 -19.230 1.00 98.06 138 VAL A C 1
ATOM 1058 O O . VAL A 1 138 ? 7.559 -12.017 -19.327 1.00 98.06 138 VAL A O 1
ATOM 1061 N N . ILE A 1 139 ? 9.389 -11.525 -18.138 1.00 98.50 139 ILE A N 1
ATOM 1062 C CA . ILE A 1 139 ? 8.702 -10.866 -17.023 1.00 98.50 139 ILE A CA 1
ATOM 1063 C C . ILE A 1 139 ? 9.164 -9.416 -16.978 1.00 98.50 139 ILE A C 1
ATOM 1065 O O . ILE A 1 139 ? 10.358 -9.138 -16.880 1.00 98.50 139 ILE A O 1
ATOM 1069 N N . PHE A 1 140 ? 8.210 -8.495 -17.023 1.00 98.62 140 PHE A N 1
ATOM 1070 C CA . PHE A 1 140 ? 8.438 -7.092 -16.726 1.00 98.62 140 PHE A CA 1
ATOM 1071 C C . PHE A 1 140 ? 7.758 -6.754 -15.400 1.00 98.62 140 PHE A C 1
ATOM 1073 O O . PHE A 1 140 ? 6.551 -6.937 -15.260 1.00 98.62 140 PHE A O 1
ATOM 1080 N N . GLY A 1 141 ? 8.533 -6.291 -14.420 1.00 97.56 141 GLY A N 1
ATOM 1081 C CA . GLY A 1 141 ? 8.002 -5.777 -13.158 1.00 97.56 141 GLY A CA 1
ATOM 1082 C C . GLY A 1 141 ? 8.050 -4.255 -13.105 1.00 97.56 141 GLY A C 1
ATOM 1083 O O . GLY A 1 141 ? 9.062 -3.638 -13.438 1.00 97.56 141 GLY A O 1
ATOM 1084 N N . ILE A 1 142 ? 6.969 -3.637 -12.638 1.00 94.94 142 ILE A N 1
ATOM 1085 C CA . ILE A 1 142 ? 6.867 -2.173 -12.561 1.00 94.94 142 ILE A CA 1
ATOM 1086 C C . ILE A 1 142 ? 7.731 -1.527 -11.467 1.00 94.94 142 ILE A C 1
ATOM 1088 O O . ILE A 1 142 ? 8.006 -0.323 -11.522 1.00 94.94 142 ILE A O 1
ATOM 1092 N N . ASN A 1 143 ? 8.124 -2.345 -10.487 1.00 91.12 143 ASN A N 1
ATOM 1093 C CA . ASN A 1 143 ? 9.038 -2.069 -9.383 1.00 91.12 143 ASN A CA 1
ATOM 1094 C C . ASN A 1 143 ? 9.815 -3.343 -8.993 1.00 91.12 143 ASN A C 1
ATOM 1096 O O . ASN A 1 143 ? 9.624 -4.412 -9.588 1.00 91.12 143 ASN A O 1
ATOM 1100 N N . ASP A 1 144 ? 10.713 -3.216 -8.016 1.00 89.19 144 ASP A N 1
ATOM 1101 C CA . ASP A 1 144 ? 11.575 -4.306 -7.543 1.00 89.19 144 ASP A CA 1
ATOM 1102 C C . ASP A 1 144 ? 10.751 -5.477 -6.971 1.00 89.19 144 ASP A C 1
ATOM 1104 O O . ASP A 1 144 ? 10.978 -6.635 -7.324 1.00 89.19 144 ASP A O 1
ATOM 1108 N N . ASP A 1 145 ? 9.727 -5.180 -6.169 1.00 85.00 145 ASP A N 1
ATOM 1109 C CA . ASP A 1 145 ? 8.827 -6.188 -5.598 1.00 85.00 145 ASP A CA 1
ATOM 1110 C C . ASP A 1 145 ? 8.100 -6.998 -6.678 1.00 85.00 145 ASP A C 1
ATOM 1112 O O . ASP A 1 145 ? 8.023 -8.225 -6.596 1.00 85.00 145 ASP A O 1
ATOM 1116 N N . SER A 1 146 ? 7.597 -6.327 -7.716 1.00 92.00 146 SER A N 1
ATOM 1117 C CA . SER A 1 146 ? 6.810 -6.961 -8.777 1.00 92.00 146 SER A CA 1
ATOM 1118 C C . SER A 1 146 ? 7.643 -7.932 -9.609 1.00 92.00 146 SER A C 1
ATOM 1120 O O . SER A 1 146 ? 7.178 -9.030 -9.924 1.00 92.00 146 SER A O 1
ATOM 1122 N N . VAL A 1 147 ? 8.889 -7.571 -9.943 1.00 94.94 147 VAL A N 1
ATOM 1123 C CA . VAL A 1 147 ? 9.761 -8.470 -10.715 1.00 94.94 147 VAL A CA 1
ATOM 1124 C C . VAL A 1 147 ? 10.218 -9.661 -9.879 1.00 94.94 147 VAL A C 1
ATOM 1126 O O . VAL A 1 147 ? 10.195 -10.789 -10.368 1.00 94.94 147 VAL A O 1
ATOM 1129 N N . LEU A 1 148 ? 10.575 -9.443 -8.609 1.00 89.50 148 LEU A N 1
ATOM 1130 C CA . LEU A 1 148 ? 11.007 -10.515 -7.711 1.00 89.50 148 LEU A CA 1
ATOM 1131 C C . LEU A 1 148 ? 9.865 -11.501 -7.441 1.00 89.50 148 LEU A C 1
ATOM 1133 O O . LEU A 1 148 ? 10.082 -12.713 -7.440 1.00 89.50 148 LEU A O 1
ATOM 1137 N N . ALA A 1 149 ? 8.644 -10.994 -7.272 1.00 86.75 149 ALA A N 1
ATOM 1138 C CA . ALA A 1 149 ? 7.447 -11.807 -7.120 1.00 86.75 149 ALA A CA 1
ATOM 1139 C C . ALA A 1 149 ? 7.146 -12.638 -8.377 1.00 86.75 149 ALA A C 1
ATOM 1141 O O . ALA A 1 149 ? 6.878 -13.836 -8.270 1.00 86.75 149 ALA A O 1
ATOM 1142 N N . GLY A 1 150 ? 7.253 -12.037 -9.567 1.00 91.81 150 GLY A N 1
ATOM 1143 C CA . GLY A 1 150 ? 7.088 -12.741 -10.839 1.00 91.81 150 GLY A CA 1
ATOM 1144 C C . GLY A 1 150 ? 8.118 -13.855 -11.039 1.00 91.81 150 GLY A C 1
ATOM 1145 O O . GLY A 1 150 ? 7.752 -14.975 -11.397 1.00 91.81 150 GLY A O 1
ATOM 1146 N N . ILE A 1 151 ? 9.397 -13.575 -10.761 1.00 92.25 151 ILE A N 1
ATOM 1147 C CA . ILE A 1 151 ? 10.478 -14.570 -10.823 1.00 92.25 151 ILE A CA 1
ATOM 1148 C C . ILE A 1 151 ? 10.193 -15.731 -9.858 1.00 92.25 151 ILE A C 1
ATOM 1150 O O . ILE A 1 151 ? 10.295 -16.893 -10.252 1.00 92.25 151 ILE A O 1
ATOM 1154 N N . GLN A 1 152 ? 9.807 -15.435 -8.613 1.00 87.06 152 GLN A N 1
ATOM 1155 C CA . GLN A 1 152 ? 9.504 -16.469 -7.621 1.00 87.06 152 GLN A CA 1
ATOM 1156 C C . GLN A 1 152 ? 8.311 -17.334 -8.052 1.00 87.06 152 GLN A C 1
ATOM 1158 O O . GLN A 1 152 ? 8.408 -18.559 -8.025 1.00 87.06 152 GLN A O 1
ATOM 1163 N N . ALA A 1 153 ? 7.217 -16.719 -8.510 1.00 89.12 153 ALA A N 1
ATOM 1164 C CA . ALA A 1 153 ? 6.039 -17.438 -8.994 1.00 89.12 153 ALA A CA 1
ATOM 1165 C C . ALA A 1 153 ? 6.370 -18.363 -10.179 1.00 89.12 153 ALA A C 1
ATOM 1167 O O . ALA A 1 153 ? 5.878 -19.490 -10.250 1.00 89.12 153 ALA A O 1
ATOM 1168 N N . TYR A 1 154 ? 7.242 -17.916 -11.087 1.00 92.19 154 TYR A N 1
ATOM 1169 C CA . TYR A 1 154 ? 7.707 -18.716 -12.220 1.00 92.19 154 TYR A CA 1
ATOM 1170 C C . TYR A 1 154 ? 8.464 -19.973 -11.773 1.00 92.19 154 TYR A C 1
ATOM 1172 O O . TYR A 1 154 ? 8.195 -21.072 -12.269 1.00 92.19 154 TYR A O 1
ATOM 1180 N N . PHE A 1 155 ? 9.371 -19.830 -10.803 1.00 86.88 155 PHE A N 1
ATOM 1181 C CA . PHE A 1 155 ? 10.115 -20.960 -10.247 1.00 86.88 155 PHE A CA 1
ATOM 1182 C C . PHE A 1 155 ? 9.228 -21.919 -9.448 1.00 86.88 155 PHE A C 1
ATOM 1184 O O . PHE A 1 155 ? 9.354 -23.132 -9.616 1.00 86.88 155 PHE A O 1
ATOM 1191 N N . ASP A 1 156 ? 8.296 -21.411 -8.640 1.00 87.00 156 ASP A N 1
ATOM 1192 C CA . ASP A 1 156 ? 7.391 -22.243 -7.833 1.00 87.00 156 ASP A CA 1
ATOM 1193 C C . ASP A 1 156 ? 6.459 -23.107 -8.699 1.00 87.00 156 ASP A C 1
ATOM 1195 O O . ASP A 1 156 ? 6.056 -24.206 -8.305 1.00 87.00 156 ASP A O 1
ATOM 1199 N N . LEU A 1 157 ? 6.147 -22.645 -9.913 1.00 89.62 157 LEU A N 1
ATOM 1200 C CA . LEU A 1 157 ? 5.390 -23.400 -10.912 1.00 89.62 157 LEU A CA 1
ATOM 1201 C C . LEU A 1 157 ? 6.245 -24.401 -11.707 1.00 89.62 157 LEU A C 1
ATOM 1203 O O . LEU A 1 157 ? 5.706 -25.112 -12.554 1.00 89.62 157 LEU A O 1
ATOM 1207 N N . ASN A 1 158 ? 7.546 -24.507 -11.416 1.00 90.12 158 ASN A N 1
ATOM 1208 C CA . ASN A 1 158 ? 8.508 -25.367 -12.113 1.00 90.12 158 ASN A CA 1
ATOM 1209 C C . ASN A 1 158 ? 8.544 -25.125 -13.634 1.00 90.12 158 ASN A C 1
ATOM 1211 O O . ASN A 1 158 ? 8.703 -26.065 -14.419 1.00 90.12 158 ASN A O 1
ATOM 1215 N N . LEU A 1 159 ? 8.370 -23.870 -14.060 1.00 88.75 159 LEU A N 1
ATOM 1216 C CA . LEU A 1 159 ? 8.472 -23.496 -15.468 1.00 88.75 159 LEU A CA 1
ATOM 1217 C C . LEU A 1 159 ? 9.948 -23.480 -15.928 1.00 88.75 159 LEU A C 1
ATOM 1219 O O . LEU A 1 159 ? 10.846 -23.296 -15.102 1.00 88.75 159 LEU A O 1
ATOM 1223 N N . PRO A 1 160 ? 10.240 -23.680 -17.230 1.00 87.00 160 PRO A N 1
ATOM 1224 C CA . PRO A 1 160 ? 11.613 -23.822 -17.722 1.00 87.00 160 PRO A CA 1
ATOM 1225 C C . PRO A 1 160 ? 12.462 -22.559 -17.477 1.00 87.00 160 PRO A C 1
ATOM 1227 O O . PRO A 1 160 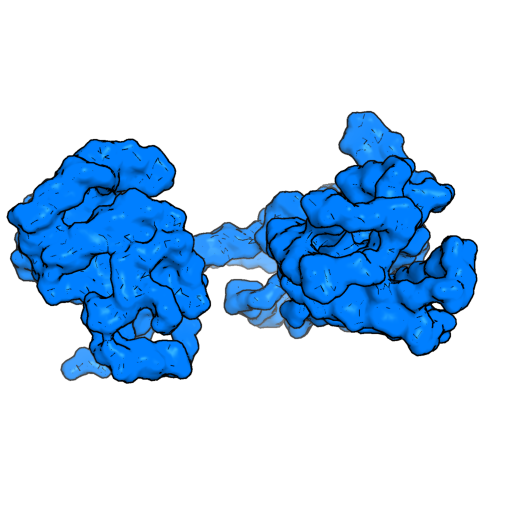? 12.125 -21.500 -18.012 1.00 87.00 160 PRO A O 1
ATOM 1230 N N . PRO A 1 161 ? 13.561 -22.632 -16.705 1.00 80.56 161 PRO A N 1
ATOM 1231 C CA . PRO A 1 161 ? 14.266 -21.437 -16.237 1.00 80.56 161 PRO A CA 1
ATOM 1232 C C . PRO A 1 161 ? 15.276 -20.861 -17.240 1.00 80.56 161 PRO A C 1
ATOM 1234 O O . PRO A 1 161 ? 15.527 -19.659 -17.229 1.00 80.56 161 PRO A O 1
ATOM 1237 N N . ASP A 1 162 ? 15.834 -21.691 -18.128 1.00 81.44 162 ASP A N 1
ATOM 1238 C CA . ASP A 1 162 ? 16.956 -21.321 -19.013 1.00 81.44 162 ASP A CA 1
ATOM 1239 C C . ASP A 1 162 ? 16.602 -20.196 -20.011 1.00 81.44 162 ASP A C 1
ATOM 1241 O O . ASP A 1 162 ? 17.450 -19.413 -20.461 1.00 81.44 162 ASP A O 1
ATOM 1245 N N . ASP A 1 163 ? 15.312 -20.087 -20.323 1.00 82.44 163 ASP A N 1
ATOM 1246 C CA . ASP A 1 163 ? 14.745 -19.121 -21.255 1.00 82.44 163 ASP A CA 1
ATOM 1247 C C . ASP A 1 163 ? 14.027 -17.952 -20.565 1.00 82.44 163 ASP A C 1
ATOM 1249 O O . ASP A 1 163 ? 13.489 -17.103 -21.263 1.00 82.44 163 ASP A O 1
ATOM 1253 N N . LEU A 1 164 ? 14.012 -17.847 -19.233 1.00 94.69 164 LEU A N 1
ATOM 1254 C CA . LEU A 1 164 ? 13.362 -16.702 -18.594 1.00 94.69 164 LEU A CA 1
ATOM 1255 C C . LEU A 1 164 ? 14.238 -15.445 -18.710 1.00 94.69 164 LEU A C 1
ATOM 1257 O O . LEU A 1 164 ? 15.425 -15.461 -18.378 1.00 94.69 164 LEU A O 1
ATOM 1261 N N . ILE A 1 165 ? 13.638 -14.348 -19.168 1.00 96.44 165 ILE A N 1
ATOM 1262 C CA . ILE A 1 165 ? 14.203 -12.998 -19.099 1.00 96.44 165 ILE A CA 1
ATOM 1263 C C . ILE A 1 165 ? 13.337 -12.181 -18.146 1.00 96.44 165 ILE A C 1
ATOM 1265 O O . ILE A 1 165 ? 12.132 -12.080 -18.348 1.00 96.44 165 ILE A O 1
ATOM 1269 N N . ALA A 1 166 ? 13.930 -11.575 -17.126 1.00 97.62 166 ALA A N 1
ATOM 1270 C CA . ALA A 1 166 ? 13.242 -10.649 -16.241 1.00 97.62 166 ALA A CA 1
ATOM 1271 C C . ALA A 1 166 ? 13.902 -9.268 -16.284 1.00 97.62 166 ALA A C 1
ATOM 1273 O O . ALA A 1 166 ? 15.131 -9.149 -16.310 1.00 97.62 166 ALA A O 1
ATOM 1274 N N . VAL A 1 167 ? 13.074 -8.227 -16.302 1.00 98.50 167 VAL A N 1
ATOM 1275 C CA . VAL A 1 167 ? 13.485 -6.819 -16.312 1.00 98.50 167 VAL A CA 1
ATOM 1276 C C . VAL A 1 167 ? 12.539 -5.978 -15.462 1.00 98.50 167 VAL A C 1
ATOM 1278 O O . VAL A 1 167 ? 11.372 -6.335 -15.291 1.00 98.50 167 VAL A O 1
ATOM 1281 N N . ASN A 1 168 ? 13.013 -4.857 -14.919 1.00 97.44 168 ASN A N 1
ATOM 1282 C CA . ASN A 1 168 ? 12.166 -3.975 -14.112 1.00 97.44 168 ASN A CA 1
ATOM 1283 C C . ASN A 1 168 ? 12.600 -2.504 -14.140 1.00 97.44 168 ASN A C 1
ATOM 1285 O O . ASN A 1 168 ? 13.653 -2.158 -14.665 1.00 97.44 168 ASN A O 1
ATOM 1289 N N . ILE A 1 169 ? 11.786 -1.627 -13.560 1.00 95.56 169 ILE A N 1
ATOM 1290 C CA . ILE A 1 169 ? 12.137 -0.223 -13.292 1.00 95.56 169 ILE A CA 1
ATOM 1291 C C . ILE A 1 169 ? 12.086 -0.015 -11.783 1.00 95.56 169 ILE A C 1
ATOM 1293 O O . ILE A 1 169 ? 11.134 -0.460 -11.166 1.00 95.56 169 ILE A O 1
ATOM 1297 N N . GLY A 1 170 ? 13.058 0.672 -11.194 1.00 85.19 170 GLY A N 1
ATOM 1298 C CA . GLY A 1 170 ? 13.146 0.886 -9.749 1.00 85.19 170 GLY A CA 1
ATOM 1299 C C . GLY A 1 170 ? 14.609 0.905 -9.344 1.00 85.19 170 GLY A C 1
ATOM 1300 O O . GLY A 1 170 ? 15.202 1.984 -9.238 1.00 85.19 170 GLY A O 1
ATOM 1301 N N . ALA A 1 171 ? 15.187 -0.294 -9.207 1.00 84.00 171 ALA A N 1
ATOM 1302 C CA . ALA A 1 171 ? 16.574 -0.506 -8.802 1.00 84.00 171 ALA A CA 1
ATOM 1303 C C . ALA A 1 171 ? 16.895 0.294 -7.543 1.00 84.00 171 ALA A C 1
ATOM 1305 O O . ALA A 1 171 ? 17.733 1.196 -7.516 1.00 84.00 171 ALA A O 1
ATOM 1306 N N . GLU A 1 172 ? 16.122 -0.031 -6.512 1.00 72.56 172 GLU A N 1
ATOM 1307 C CA . GLU A 1 172 ? 15.897 0.823 -5.360 1.00 72.56 172 GLU A CA 1
ATOM 1308 C C . GLU A 1 172 ? 16.806 0.473 -4.187 1.00 72.56 172 GLU A C 1
ATOM 1310 O O . GLU A 1 172 ? 16.936 1.290 -3.276 1.00 72.56 172 GLU A O 1
ATOM 1315 N N . GLY A 1 173 ? 17.454 -0.698 -4.199 1.00 71.25 173 GLY A N 1
ATOM 1316 C CA . GLY A 1 173 ? 18.337 -1.106 -3.115 1.00 71.25 173 GLY A CA 1
ATOM 1317 C C . GLY A 1 173 ? 18.975 -2.490 -3.240 1.00 71.25 173 GLY A C 1
ATOM 1318 O O . GLY A 1 173 ? 19.075 -3.098 -4.310 1.00 71.25 173 GLY A O 1
ATOM 1319 N N . ALA A 1 174 ? 19.512 -2.956 -2.111 1.00 72.00 174 ALA A N 1
ATOM 1320 C CA . ALA A 1 174 ? 20.489 -4.042 -2.056 1.00 72.00 174 ALA A CA 1
ATOM 1321 C C . ALA A 1 174 ? 19.938 -5.378 -2.566 1.00 72.00 174 ALA A C 1
ATOM 1323 O O . ALA A 1 174 ? 20.684 -6.164 -3.155 1.00 72.00 174 ALA A O 1
ATOM 1324 N N . THR A 1 175 ? 18.645 -5.624 -2.348 1.00 71.38 175 THR A N 1
ATOM 1325 C CA . THR A 1 175 ? 17.981 -6.872 -2.732 1.00 71.38 175 THR A CA 1
ATOM 1326 C C . THR A 1 175 ? 17.984 -7.050 -4.250 1.00 71.38 175 THR A C 1
ATOM 1328 O O . THR A 1 175 ? 18.408 -8.099 -4.745 1.00 71.38 175 THR A O 1
ATOM 1331 N N . LEU A 1 176 ? 17.605 -6.011 -5.003 1.00 84.12 176 LEU A N 1
ATOM 1332 C CA . LEU A 1 176 ? 17.613 -6.067 -6.463 1.00 84.12 176 LEU A CA 1
ATOM 1333 C C . LEU A 1 176 ? 19.040 -6.059 -7.025 1.00 84.12 176 LEU A C 1
ATOM 1335 O O . LEU A 1 176 ? 19.341 -6.832 -7.932 1.00 84.12 176 LEU A O 1
ATOM 1339 N N . PHE A 1 177 ? 19.949 -5.246 -6.475 1.00 85.12 177 PHE A N 1
ATOM 1340 C CA . PHE A 1 177 ? 21.342 -5.230 -6.940 1.00 85.12 177 PHE A CA 1
ATOM 1341 C C . PHE A 1 177 ? 22.026 -6.584 -6.766 1.00 85.12 177 PHE A C 1
ATOM 1343 O O . PHE A 1 177 ? 22.753 -7.019 -7.657 1.00 85.12 177 PHE A O 1
ATOM 1350 N N . LYS A 1 178 ? 21.739 -7.290 -5.665 1.00 79.94 178 LYS A N 1
ATOM 1351 C CA . LYS A 1 178 ? 22.187 -8.669 -5.475 1.00 79.94 178 LYS A CA 1
ATOM 1352 C C . LYS A 1 178 ? 21.596 -9.597 -6.537 1.00 79.94 178 LYS A C 1
ATOM 1354 O O . LYS A 1 178 ? 22.349 -10.336 -7.161 1.00 79.94 178 LYS A O 1
ATOM 1359 N N . ALA A 1 179 ? 20.286 -9.524 -6.788 1.00 82.75 179 ALA A N 1
ATOM 1360 C CA . ALA A 1 179 ? 19.633 -10.334 -7.820 1.00 82.75 179 ALA A CA 1
ATOM 1361 C C . ALA A 1 179 ? 20.209 -10.078 -9.227 1.00 82.75 179 ALA A C 1
ATOM 1363 O O . ALA A 1 179 ? 20.385 -11.024 -9.990 1.00 82.75 179 ALA A O 1
ATOM 1364 N N . LEU A 1 180 ? 20.551 -8.828 -9.551 1.00 86.56 180 LEU A N 1
ATOM 1365 C CA . LEU A 1 180 ? 21.156 -8.437 -10.827 1.00 86.56 180 LEU A CA 1
ATOM 1366 C C . LEU A 1 180 ? 22.639 -8.845 -10.932 1.00 86.56 180 LEU A C 1
ATOM 1368 O O . LEU A 1 180 ? 23.135 -9.129 -12.023 1.00 86.56 180 LEU A O 1
ATOM 1372 N N . ALA A 1 181 ? 23.372 -8.850 -9.815 1.00 82.25 181 ALA A N 1
ATOM 1373 C CA . ALA A 1 181 ? 24.776 -9.261 -9.764 1.00 82.25 181 ALA A CA 1
ATOM 1374 C C . ALA A 1 181 ? 24.939 -10.792 -9.806 1.00 82.25 181 ALA A C 1
ATOM 1376 O O . ALA A 1 181 ? 25.876 -11.307 -10.433 1.00 82.25 181 ALA A O 1
ATOM 1377 N N . ASP A 1 182 ? 24.023 -11.521 -9.173 1.00 80.94 182 ASP A N 1
ATOM 1378 C CA . ASP A 1 182 ? 23.957 -12.979 -9.198 1.00 80.94 182 ASP A CA 1
ATOM 1379 C C . ASP A 1 182 ? 23.459 -13.480 -10.572 1.00 80.94 182 ASP A C 1
ATOM 1381 O O . ASP A 1 182 ? 22.911 -12.733 -11.378 1.00 80.94 182 ASP A O 1
ATOM 1385 N N . ASN A 1 183 ? 23.686 -14.756 -10.901 1.00 76.38 183 ASN A N 1
ATOM 1386 C CA . ASN A 1 183 ? 23.190 -15.341 -12.157 1.00 76.38 183 ASN A CA 1
ATOM 1387 C C . ASN A 1 183 ? 21.699 -15.702 -12.031 1.00 76.38 183 ASN A C 1
ATOM 1389 O O . ASN A 1 183 ? 21.341 -16.880 -12.031 1.00 76.38 183 ASN A O 1
ATOM 1393 N N . THR A 1 184 ? 20.843 -14.693 -11.873 1.00 84.62 184 THR A N 1
ATOM 1394 C CA . THR A 1 184 ? 19.383 -14.848 -11.849 1.00 84.62 184 THR A CA 1
ATOM 1395 C C . THR A 1 184 ? 18.777 -14.523 -13.224 1.00 84.62 184 THR A C 1
ATOM 1397 O O . THR A 1 184 ? 19.475 -14.002 -14.096 1.00 84.62 184 THR A O 1
ATOM 1400 N N . PRO A 1 185 ? 17.480 -14.804 -13.451 1.00 91.38 185 PRO A N 1
ATOM 1401 C CA . PRO A 1 185 ? 16.785 -14.364 -14.662 1.00 91.38 185 PRO A CA 1
ATOM 1402 C C . PRO A 1 185 ? 16.673 -12.839 -14.822 1.00 91.38 185 PRO A C 1
ATOM 1404 O O . PRO A 1 185 ? 16.312 -12.383 -15.904 1.00 91.38 185 PRO A O 1
ATOM 1407 N N . LEU A 1 186 ? 16.957 -12.045 -13.780 1.00 94.56 186 LEU A N 1
ATOM 1408 C CA . LEU A 1 186 ? 16.954 -10.583 -13.852 1.00 94.56 186 LEU A CA 1
ATOM 1409 C C . LEU A 1 186 ? 18.198 -10.091 -14.606 1.00 94.56 186 LEU A C 1
ATOM 1411 O O . LEU A 1 186 ? 19.309 -10.157 -14.087 1.00 94.56 186 LEU A O 1
ATOM 1415 N N . VAL A 1 187 ? 18.014 -9.582 -15.827 1.00 95.62 187 VAL A N 1
ATOM 1416 C CA . VAL A 1 187 ? 19.134 -9.211 -16.718 1.00 95.62 187 VAL A CA 1
ATOM 1417 C C . VAL A 1 187 ? 19.385 -7.708 -16.805 1.00 95.62 187 VAL A C 1
ATOM 1419 O O . VAL A 1 187 ? 20.516 -7.286 -17.064 1.00 95.62 187 VAL A O 1
ATOM 1422 N N . ALA A 1 188 ? 18.351 -6.898 -16.579 1.00 97.19 188 ALA A N 1
ATOM 1423 C CA . ALA A 1 188 ? 18.450 -5.447 -16.582 1.00 97.19 188 ALA A CA 1
ATOM 1424 C C . ALA A 1 188 ? 17.391 -4.801 -15.697 1.00 97.19 188 ALA A C 1
ATOM 1426 O O . ALA A 1 188 ? 16.313 -5.350 -15.472 1.00 97.19 188 ALA A O 1
ATOM 1427 N N . SER A 1 189 ? 17.699 -3.592 -15.250 1.00 97.31 189 SER A N 1
ATOM 1428 C CA . SER A 1 189 ? 16.768 -2.717 -14.559 1.00 97.31 189 SER A CA 1
ATOM 1429 C C . SER A 1 189 ? 16.971 -1.271 -15.000 1.00 97.31 189 SER A C 1
ATOM 1431 O O . SER A 1 189 ? 18.015 -0.924 -15.556 1.00 97.31 189 SER A O 1
ATOM 1433 N N . VAL A 1 190 ? 16.000 -0.404 -14.739 1.00 97.19 190 VAL A N 1
ATOM 1434 C CA . VAL A 1 190 ? 16.193 1.047 -14.817 1.00 97.19 190 VAL A CA 1
ATOM 1435 C C . VAL A 1 190 ? 16.312 1.617 -13.410 1.00 97.19 190 VAL A C 1
ATOM 1437 O O . VAL A 1 190 ? 15.341 1.615 -12.657 1.00 97.19 190 VAL A O 1
ATOM 1440 N N . ALA A 1 191 ? 17.489 2.149 -13.086 1.00 94.44 191 ALA A N 1
ATOM 1441 C CA . ALA A 1 191 ? 17.758 2.857 -11.840 1.00 94.44 191 ALA A CA 1
ATOM 1442 C C . ALA A 1 191 ? 17.178 4.271 -11.873 1.00 94.44 191 ALA A C 1
ATOM 1444 O O . ALA A 1 191 ? 17.416 5.021 -12.825 1.00 94.44 191 ALA A O 1
ATOM 1445 N N . LEU A 1 192 ? 16.450 4.632 -10.813 1.00 93.50 192 LEU A N 1
ATOM 1446 C CA . LEU A 1 192 ? 15.810 5.944 -10.649 1.00 93.50 192 LEU A CA 1
ATOM 1447 C C . LEU A 1 192 ? 16.512 6.860 -9.627 1.00 93.50 192 LEU A C 1
ATOM 1449 O O . LEU A 1 192 ? 16.075 7.991 -9.422 1.00 93.50 192 LEU A O 1
ATOM 1453 N N . PHE A 1 193 ? 17.606 6.390 -9.017 1.00 93.12 193 PHE A N 1
ATOM 1454 C CA . PHE A 1 193 ? 18.499 7.159 -8.139 1.00 93.12 193 PHE A CA 1
ATOM 1455 C C . PHE A 1 193 ? 17.787 7.863 -6.963 1.00 93.12 193 PHE A C 1
ATOM 1457 O O . PHE A 1 193 ? 17.755 9.100 -6.917 1.00 93.12 193 PHE A O 1
ATOM 1464 N N . PRO A 1 194 ? 17.245 7.119 -5.976 1.00 91.62 194 PRO A N 1
ATOM 1465 C CA . PRO A 1 194 ? 16.565 7.716 -4.819 1.00 91.62 194 PRO A CA 1
ATOM 1466 C C . PRO A 1 194 ? 17.451 8.708 -4.047 1.00 91.62 194 PRO A C 1
ATOM 1468 O O . PRO A 1 194 ? 16.955 9.668 -3.455 1.00 91.62 194 PRO A O 1
ATOM 1471 N N . GLU A 1 195 ? 18.774 8.528 -4.092 1.00 91.19 195 GLU A N 1
ATOM 1472 C CA . GLU A 1 195 ? 19.747 9.444 -3.502 1.00 91.19 195 GLU A CA 1
ATOM 1473 C C . GLU A 1 195 ? 19.720 10.820 -4.172 1.00 91.19 195 GLU A C 1
ATOM 1475 O O . GLU A 1 195 ? 19.784 11.843 -3.491 1.00 91.19 195 GLU A O 1
ATOM 1480 N N . ILE A 1 196 ? 19.582 10.861 -5.499 1.00 92.38 196 ILE A N 1
ATOM 1481 C CA . ILE A 1 196 ? 19.433 12.111 -6.245 1.00 92.38 196 ILE A CA 1
ATOM 1482 C C . ILE A 1 196 ? 18.081 12.748 -5.950 1.00 92.38 196 ILE A C 1
ATOM 1484 O O . ILE A 1 196 ? 18.023 13.953 -5.699 1.00 92.38 196 ILE A O 1
ATOM 1488 N N . VAL A 1 197 ? 17.011 11.949 -5.967 1.00 94.06 197 VAL A N 1
ATOM 1489 C CA . VAL A 1 197 ? 15.646 12.427 -5.716 1.00 94.06 197 VAL A CA 1
ATOM 1490 C C . VAL A 1 197 ? 15.575 13.114 -4.354 1.00 94.06 197 VAL A C 1
ATOM 1492 O O . VAL A 1 197 ? 15.134 14.260 -4.271 1.00 94.06 197 VAL A O 1
ATOM 1495 N N . GLY A 1 198 ? 16.069 12.462 -3.296 1.00 93.88 198 GLY A N 1
ATOM 1496 C CA . GLY A 1 198 ? 16.024 13.011 -1.943 1.00 93.88 198 GLY A CA 1
ATOM 1497 C C . GLY A 1 198 ? 16.796 14.323 -1.795 1.00 93.88 198 GLY A C 1
ATOM 1498 O O . GLY A 1 198 ? 16.269 15.291 -1.243 1.00 93.88 198 GLY A O 1
ATOM 1499 N N . LYS A 1 199 ? 18.004 14.401 -2.365 1.00 93.38 199 LYS A N 1
ATOM 1500 C CA . LYS A 1 199 ? 18.812 15.625 -2.360 1.00 93.38 199 LYS A CA 1
ATOM 1501 C C . LYS A 1 199 ? 18.104 16.757 -3.106 1.00 93.38 199 LYS A C 1
ATOM 1503 O O . LYS A 1 199 ? 17.976 17.864 -2.580 1.00 93.38 199 LYS A O 1
ATOM 1508 N N . LEU A 1 200 ? 17.624 16.472 -4.317 1.00 93.88 200 LEU A N 1
ATOM 1509 C CA . LEU A 1 200 ? 16.972 17.461 -5.168 1.00 93.88 200 LEU A CA 1
ATOM 1510 C C . LEU A 1 200 ? 15.683 17.994 -4.538 1.00 93.88 200 LEU A C 1
ATOM 1512 O O . LEU A 1 200 ? 15.379 19.175 -4.688 1.00 93.88 200 LEU A O 1
ATOM 1516 N N . ALA A 1 201 ? 14.954 17.159 -3.796 1.00 96.00 201 ALA A N 1
ATOM 1517 C CA . ALA A 1 201 ? 13.748 17.576 -3.096 1.00 96.00 201 ALA A CA 1
ATOM 1518 C C . ALA A 1 201 ? 14.027 18.681 -2.064 1.00 96.00 201 ALA A C 1
ATOM 1520 O O . ALA A 1 201 ? 13.309 19.681 -2.014 1.00 96.00 201 ALA A O 1
ATOM 1521 N N . ILE A 1 202 ? 15.094 18.530 -1.273 1.00 95.88 202 ILE A N 1
ATOM 1522 C CA . ILE A 1 202 ? 15.504 19.540 -0.289 1.00 95.88 202 ILE A CA 1
ATOM 1523 C C . ILE A 1 202 ? 16.016 20.798 -0.987 1.00 95.88 202 ILE A C 1
ATOM 1525 O O . ILE A 1 202 ? 15.590 21.899 -0.640 1.00 95.88 202 ILE A O 1
ATOM 1529 N N . ASP A 1 203 ? 16.867 20.645 -2.003 1.00 93.56 203 ASP A N 1
ATOM 1530 C CA . ASP A 1 203 ? 17.402 21.778 -2.765 1.00 93.56 203 ASP A CA 1
ATOM 1531 C C . ASP A 1 203 ? 16.287 22.601 -3.424 1.00 93.56 203 ASP A C 1
ATOM 1533 O O . ASP A 1 203 ? 16.331 23.832 -3.417 1.00 93.56 203 ASP A O 1
ATOM 1537 N N . ALA A 1 204 ? 15.251 21.934 -3.935 1.00 94.44 204 ALA A N 1
ATOM 1538 C CA . ALA A 1 204 ? 14.087 22.573 -4.529 1.00 94.44 204 ALA A CA 1
ATOM 1539 C C . ALA A 1 204 ? 13.271 23.360 -3.495 1.00 94.44 204 ALA A C 1
ATOM 1541 O O . ALA A 1 204 ? 12.913 24.511 -3.746 1.00 94.44 204 ALA A O 1
ATOM 1542 N N . VAL A 1 205 ? 13.015 22.790 -2.312 1.00 95.38 205 VAL A N 1
ATOM 1543 C CA . VAL A 1 205 ? 12.333 23.510 -1.222 1.00 95.38 205 VAL A CA 1
ATOM 1544 C C . VAL A 1 205 ? 13.146 24.728 -0.780 1.00 95.38 205 VAL A C 1
ATOM 1546 O O . VAL A 1 205 ? 12.591 25.819 -0.642 1.00 95.38 205 VAL A O 1
ATOM 1549 N N . VAL A 1 206 ? 14.463 24.578 -0.624 1.00 93.75 206 VAL A N 1
ATOM 1550 C CA . VAL A 1 206 ? 15.374 25.683 -0.292 1.00 93.75 206 VAL A CA 1
ATOM 1551 C C . VAL A 1 206 ? 15.337 26.770 -1.366 1.00 93.75 206 VAL A C 1
ATOM 1553 O O . VAL A 1 206 ? 15.257 27.957 -1.038 1.00 93.75 206 VAL A O 1
ATOM 1556 N N . HIS A 1 207 ? 15.361 26.391 -2.646 1.00 92.50 207 HIS A N 1
ATOM 1557 C CA . HIS A 1 207 ? 15.267 27.330 -3.759 1.00 92.50 207 HIS A CA 1
ATOM 1558 C C . HIS A 1 207 ? 13.949 28.117 -3.724 1.00 92.50 207 HIS A C 1
ATOM 1560 O O . HIS A 1 207 ? 13.964 29.343 -3.852 1.00 92.50 207 HIS A O 1
ATOM 1566 N N . LEU A 1 208 ? 12.825 27.440 -3.473 1.00 92.62 208 LEU A N 1
ATOM 1567 C CA . LEU A 1 208 ? 11.505 28.066 -3.353 1.00 92.62 208 LEU A CA 1
ATOM 1568 C C . LEU A 1 208 ? 11.423 29.014 -2.147 1.00 92.62 208 LEU A C 1
ATOM 1570 O O . LEU A 1 208 ? 10.926 30.131 -2.284 1.00 92.62 208 LEU A O 1
ATOM 1574 N N . TRP A 1 209 ? 11.960 28.632 -0.984 1.00 92.94 209 TRP A N 1
ATOM 1575 C CA . TRP A 1 209 ? 12.021 29.516 0.188 1.00 92.94 209 TRP A CA 1
ATOM 1576 C C . TRP A 1 209 ? 12.854 30.778 -0.064 1.00 92.94 209 TRP A C 1
ATOM 1578 O O . TRP A 1 209 ? 12.464 31.860 0.369 1.00 92.94 209 TRP A O 1
ATOM 1588 N N . LYS A 1 210 ? 13.935 30.682 -0.846 1.00 91.19 210 LYS A N 1
ATOM 1589 C CA . LYS A 1 210 ? 14.737 31.838 -1.290 1.00 91.19 210 LYS A CA 1
ATOM 1590 C C . LYS A 1 210 ? 14.038 32.729 -2.332 1.00 91.19 210 LYS A C 1
ATOM 1592 O O . LYS A 1 210 ? 14.646 33.682 -2.816 1.00 91.19 210 LYS A O 1
ATOM 1597 N N . GLY A 1 211 ? 12.784 32.442 -2.691 1.00 89.00 211 GLY A N 1
ATOM 1598 C CA . GLY A 1 211 ? 12.015 33.181 -3.698 1.00 89.00 211 GLY A CA 1
ATOM 1599 C C . GLY A 1 211 ? 12.292 32.744 -5.139 1.00 89.00 211 GLY A C 1
ATOM 1600 O O . GLY A 1 211 ? 11.873 33.420 -6.082 1.00 89.00 211 GLY A O 1
ATOM 1601 N N . GLY A 1 212 ? 13.003 31.630 -5.314 1.00 89.06 212 GLY A N 1
ATOM 1602 C CA . GLY A 1 212 ? 13.198 30.980 -6.597 1.00 89.06 212 GLY A CA 1
ATOM 1603 C C . GLY A 1 212 ? 11.895 30.442 -7.188 1.00 89.06 212 GLY A C 1
ATOM 1604 O O . GLY A 1 212 ? 10.870 30.339 -6.512 1.00 89.06 212 GLY A O 1
ATOM 1605 N N . LYS A 1 213 ? 11.925 30.105 -8.477 1.00 89.38 213 LYS A N 1
ATOM 1606 C CA . LYS A 1 213 ? 10.779 29.543 -9.200 1.00 89.38 213 LYS A CA 1
ATOM 1607 C C . LYS A 1 213 ? 11.207 28.269 -9.894 1.00 89.38 213 LYS A C 1
ATOM 1609 O O . LYS A 1 213 ? 12.282 28.211 -10.480 1.00 89.38 213 LYS A O 1
ATOM 1614 N N . ILE A 1 214 ? 10.331 27.281 -9.842 1.00 90.06 214 ILE A N 1
ATOM 1615 C CA . ILE A 1 214 ? 10.511 25.999 -10.504 1.00 90.06 214 ILE A CA 1
ATOM 1616 C C . ILE A 1 214 ? 9.309 25.808 -11.420 1.00 90.06 214 ILE A C 1
ATOM 1618 O O . ILE A 1 214 ? 8.181 26.142 -11.042 1.00 90.06 214 ILE A O 1
ATOM 1622 N N . ASP A 1 215 ? 9.561 25.313 -12.628 1.00 86.12 215 ASP A N 1
ATOM 1623 C CA . ASP A 1 215 ? 8.499 24.895 -13.535 1.00 86.12 215 ASP A CA 1
ATOM 1624 C C . ASP A 1 215 ? 7.682 23.747 -12.916 1.00 86.12 215 ASP A C 1
ATOM 1626 O O . ASP A 1 215 ? 7.973 23.238 -11.836 1.00 86.12 215 ASP A O 1
ATOM 1630 N N . LYS A 1 216 ? 6.623 23.303 -13.595 1.00 86.62 216 LYS A N 1
ATOM 1631 C CA . LYS A 1 216 ? 5.715 22.278 -13.050 1.00 86.62 216 LYS A CA 1
ATOM 1632 C C . LYS A 1 216 ? 6.386 20.927 -12.744 1.00 86.62 216 LYS A C 1
ATOM 1634 O O . LYS A 1 216 ? 5.759 20.097 -12.089 1.00 86.62 216 LYS A O 1
ATOM 1639 N N . ALA A 1 217 ? 7.612 20.692 -13.214 1.00 91.44 217 ALA A N 1
ATOM 1640 C CA . ALA A 1 217 ? 8.331 19.439 -13.038 1.00 91.44 217 ALA A CA 1
ATOM 1641 C C . ALA A 1 217 ? 9.846 19.634 -12.866 1.00 91.44 217 ALA A C 1
ATOM 1643 O O . ALA A 1 217 ? 10.470 20.437 -13.556 1.00 91.44 217 ALA A O 1
ATOM 1644 N N . LEU A 1 218 ? 10.423 18.819 -11.989 1.00 92.38 218 LEU A N 1
ATOM 1645 C CA . LEU A 1 218 ? 11.842 18.567 -11.790 1.00 92.38 218 LEU A CA 1
ATOM 1646 C C . LEU A 1 218 ? 12.130 17.141 -12.245 1.00 92.38 218 LEU A C 1
ATOM 1648 O O . LEU A 1 218 ? 11.866 16.181 -11.518 1.00 92.38 218 LEU A O 1
ATOM 1652 N N . ILE A 1 219 ? 12.644 17.018 -13.466 1.00 92.44 219 ILE A N 1
ATOM 1653 C CA . ILE A 1 219 ? 12.921 15.713 -14.060 1.00 92.44 219 ILE A CA 1
ATOM 1654 C C . ILE A 1 219 ? 14.242 15.172 -13.522 1.00 92.44 219 ILE A C 1
ATOM 1656 O O . ILE A 1 219 ? 15.299 15.773 -13.720 1.00 92.44 219 ILE A O 1
ATOM 1660 N N . THR A 1 220 ? 14.174 14.034 -12.836 1.00 92.88 220 THR A N 1
ATOM 1661 C CA . THR A 1 220 ? 15.352 13.329 -12.324 1.00 92.88 220 THR A CA 1
ATOM 1662 C C . THR A 1 220 ? 15.910 12.370 -13.374 1.00 92.88 220 THR A C 1
ATOM 1664 O O . THR A 1 220 ? 15.160 11.862 -14.215 1.00 92.88 220 THR A O 1
ATOM 1667 N N . PRO A 1 221 ? 17.228 12.115 -13.364 1.00 93.38 221 PRO A N 1
ATOM 1668 C CA . PRO A 1 221 ? 17.835 11.186 -14.301 1.00 93.38 221 PRO A CA 1
ATOM 1669 C C . PRO A 1 221 ? 17.382 9.747 -14.035 1.00 93.38 221 PRO A C 1
ATOM 1671 O O . PRO A 1 221 ? 16.970 9.400 -12.929 1.00 93.38 221 PRO A O 1
ATOM 1674 N N . TYR A 1 222 ? 17.532 8.905 -15.051 1.00 94.50 222 TYR A N 1
ATOM 1675 C CA . TYR A 1 222 ? 17.463 7.452 -14.941 1.00 94.50 222 TYR A CA 1
ATOM 1676 C C . TYR A 1 222 ? 18.653 6.830 -15.678 1.00 94.50 222 TYR A C 1
ATOM 1678 O O . TYR A 1 222 ? 19.287 7.489 -16.507 1.00 94.50 222 TYR A O 1
ATOM 1686 N N . ALA A 1 223 ? 18.972 5.571 -15.387 1.00 95.25 223 ALA A N 1
ATOM 1687 C CA . ALA A 1 223 ? 19.964 4.818 -16.150 1.00 95.25 223 ALA A CA 1
ATOM 1688 C C . ALA A 1 223 ? 19.556 3.357 -16.308 1.00 95.25 223 ALA A C 1
ATOM 1690 O O . ALA A 1 223 ? 19.065 2.739 -15.366 1.00 95.25 223 ALA A O 1
ATOM 1691 N N . LEU A 1 224 ? 19.811 2.795 -17.489 1.00 96.25 224 LEU A N 1
ATOM 1692 C CA . LEU A 1 224 ? 19.702 1.360 -17.703 1.00 96.25 224 LEU A CA 1
ATOM 1693 C C . LEU A 1 224 ? 20.920 0.662 -17.084 1.00 96.25 224 LEU A C 1
ATOM 1695 O O . LEU A 1 224 ? 22.064 0.884 -17.496 1.00 96.25 224 LEU A O 1
ATOM 1699 N N . ILE A 1 225 ? 20.661 -0.190 -16.101 1.00 94.94 225 ILE A N 1
ATOM 1700 C CA . ILE A 1 225 ? 21.670 -0.965 -15.396 1.00 94.94 225 ILE A CA 1
ATOM 1701 C C . ILE A 1 225 ? 21.530 -2.452 -15.714 1.00 94.94 225 ILE A C 1
ATOM 1703 O O . ILE A 1 225 ? 20.443 -3.002 -15.848 1.00 94.94 225 ILE A O 1
ATOM 1707 N N . THR A 1 226 ? 22.672 -3.103 -15.823 1.00 95.44 226 THR A N 1
ATOM 1708 C CA . THR A 1 226 ? 22.871 -4.524 -16.090 1.00 95.44 226 THR A CA 1
ATOM 1709 C C . THR A 1 226 ? 24.002 -4.996 -15.186 1.00 95.44 226 THR A C 1
ATOM 1711 O O . THR A 1 226 ? 24.773 -4.185 -14.662 1.00 95.44 226 THR A O 1
ATOM 1714 N N . LYS A 1 227 ? 24.203 -6.307 -15.076 1.00 93.12 227 LYS A N 1
ATOM 1715 C CA . LYS A 1 227 ? 25.381 -6.862 -14.394 1.00 93.12 227 LYS A CA 1
ATOM 1716 C C . LYS A 1 227 ? 26.706 -6.253 -14.882 1.00 93.12 227 LYS A C 1
ATOM 1718 O O . LYS A 1 227 ? 27.622 -6.042 -14.090 1.00 93.12 227 LYS A O 1
ATOM 1723 N N . ALA A 1 228 ? 26.808 -5.949 -16.179 1.00 93.62 228 ALA A N 1
ATOM 1724 C CA . ALA A 1 228 ? 28.039 -5.467 -16.798 1.00 93.62 228 ALA A CA 1
ATOM 1725 C C . ALA A 1 228 ? 28.396 -4.024 -16.409 1.00 93.62 228 ALA A C 1
ATOM 1727 O O . ALA A 1 228 ? 29.577 -3.712 -16.287 1.00 93.62 228 ALA A O 1
ATOM 1728 N N . ASN A 1 229 ? 27.408 -3.149 -16.202 1.00 94.31 229 ASN A N 1
ATOM 1729 C CA . ASN A 1 229 ? 27.632 -1.727 -15.909 1.00 94.31 229 ASN A CA 1
ATOM 1730 C C . ASN A 1 229 ? 27.181 -1.298 -14.503 1.00 94.31 229 ASN A C 1
ATOM 1732 O O . ASN A 1 229 ? 27.369 -0.135 -14.160 1.00 94.31 229 ASN A O 1
ATOM 1736 N N . LEU A 1 230 ? 26.658 -2.208 -13.669 1.00 91.94 230 LEU A N 1
ATOM 1737 C CA . LEU A 1 230 ? 26.219 -1.905 -12.300 1.00 91.94 230 LEU A CA 1
ATOM 1738 C C . LEU A 1 230 ? 27.284 -1.137 -11.501 1.00 91.94 230 LEU A C 1
ATOM 1740 O O . LEU A 1 230 ? 26.979 -0.099 -10.927 1.00 91.94 230 LEU A O 1
ATOM 1744 N N . HIS A 1 231 ? 28.544 -1.578 -11.570 1.00 91.56 231 HIS A N 1
ATOM 1745 C CA . HIS A 1 231 ? 29.690 -0.968 -10.880 1.00 91.56 231 HIS A CA 1
ATOM 1746 C C . HIS A 1 231 ? 29.983 0.495 -11.266 1.00 91.56 231 HIS A C 1
ATOM 1748 O O . HIS A 1 231 ? 30.703 1.183 -10.545 1.00 91.56 231 HIS A O 1
ATOM 1754 N N . GLN A 1 232 ? 29.470 0.972 -12.407 1.00 92.94 232 GLN A N 1
ATOM 1755 C CA . GLN A 1 232 ? 29.624 2.367 -12.837 1.00 92.94 232 GLN A CA 1
ATOM 1756 C C . GLN A 1 232 ? 28.707 3.302 -12.041 1.00 92.94 232 GLN A C 1
ATOM 1758 O O . GLN A 1 232 ? 29.034 4.473 -11.857 1.00 92.94 232 GLN A O 1
ATOM 1763 N N . TYR A 1 233 ? 27.579 2.772 -11.561 1.00 92.69 233 TYR A N 1
ATOM 1764 C CA . TYR A 1 233 ? 26.571 3.517 -10.817 1.00 92.69 233 TYR A CA 1
ATOM 1765 C C . TYR A 1 233 ? 26.622 3.192 -9.328 1.00 92.69 233 TYR A C 1
ATOM 1767 O O . TYR A 1 233 ? 26.656 4.106 -8.513 1.00 92.69 233 TYR A O 1
ATOM 1775 N N . TYR A 1 234 ? 26.691 1.911 -8.970 1.00 91.31 234 TYR A N 1
ATOM 1776 C CA . TYR A 1 234 ? 26.623 1.434 -7.595 1.00 91.31 234 TYR A CA 1
ATOM 1777 C C . TYR A 1 234 ? 27.754 0.457 -7.280 1.00 91.31 234 TYR A C 1
ATOM 1779 O O . TYR A 1 234 ? 28.032 -0.459 -8.052 1.00 91.31 234 TYR A O 1
ATOM 1787 N N . ILE A 1 235 ? 28.377 0.614 -6.112 1.00 89.44 235 ILE A N 1
ATOM 1788 C CA . ILE A 1 235 ? 29.371 -0.331 -5.583 1.00 89.44 235 ILE A CA 1
ATOM 1789 C C . ILE A 1 235 ? 28.913 -0.905 -4.249 1.00 89.44 235 ILE A C 1
ATOM 1791 O O . ILE A 1 235 ? 28.343 -0.196 -3.419 1.00 89.44 235 ILE A O 1
ATOM 1795 N N . GLU A 1 236 ? 29.197 -2.184 -4.034 1.00 85.44 236 GLU A N 1
ATOM 1796 C CA . GLU A 1 236 ? 28.986 -2.841 -2.749 1.00 85.44 236 GLU A CA 1
ATOM 1797 C C . GLU A 1 236 ? 30.118 -2.468 -1.775 1.00 85.44 236 GLU A C 1
ATOM 1799 O O . GLU A 1 236 ? 31.304 -2.490 -2.115 1.00 85.44 236 GLU A O 1
ATOM 1804 N N . ASN A 1 237 ? 29.749 -2.102 -0.553 1.00 81.94 237 ASN A N 1
ATOM 1805 C CA . ASN A 1 237 ? 30.639 -1.788 0.556 1.00 81.94 237 ASN A CA 1
ATOM 1806 C C . ASN A 1 237 ? 30.204 -2.545 1.825 1.00 81.94 237 ASN A C 1
ATOM 1808 O O . ASN A 1 237 ? 29.211 -3.269 1.835 1.00 81.94 237 ASN A O 1
ATOM 1812 N N . SER A 1 238 ? 30.936 -2.370 2.928 1.00 72.44 238 SER A N 1
ATOM 1813 C CA . SER A 1 238 ? 30.680 -3.083 4.192 1.00 72.44 238 SER A CA 1
ATOM 1814 C C . SER A 1 238 ? 29.320 -2.790 4.844 1.00 72.44 238 SER A C 1
ATOM 1816 O O . SER A 1 238 ? 28.931 -3.499 5.769 1.00 72.44 238 SER A O 1
ATOM 1818 N N . THR A 1 239 ? 28.612 -1.753 4.395 1.00 65.44 239 THR A N 1
ATOM 1819 C CA . THR A 1 239 ? 27.309 -1.305 4.915 1.00 65.44 239 THR A CA 1
ATOM 1820 C C . THR A 1 239 ? 26.163 -1.453 3.907 1.00 65.44 239 THR A C 1
ATOM 1822 O O . THR A 1 239 ? 25.034 -1.092 4.231 1.00 65.44 239 THR A O 1
ATOM 1825 N N . GLY A 1 240 ? 26.429 -1.983 2.707 1.00 73.62 240 GLY A N 1
ATOM 1826 C CA . GLY A 1 240 ? 25.452 -2.142 1.627 1.00 73.62 240 GLY A CA 1
ATOM 1827 C C . GLY A 1 240 ? 25.941 -1.553 0.305 1.00 73.62 240 GLY A C 1
ATOM 1828 O O . GLY A 1 240 ? 27.137 -1.501 0.042 1.00 73.62 240 GLY A O 1
ATOM 1829 N N . TRP A 1 241 ? 25.019 -1.103 -0.542 1.00 82.44 241 TRP A N 1
ATOM 1830 C CA . TRP A 1 241 ? 25.344 -0.494 -1.834 1.00 82.44 241 TRP A CA 1
ATOM 1831 C C . TRP A 1 241 ? 25.408 1.029 -1.725 1.00 82.44 241 TRP A C 1
ATOM 1833 O O . TRP A 1 241 ? 24.610 1.637 -1.014 1.00 82.44 241 TRP A O 1
ATOM 1843 N N . ALA A 1 242 ? 26.355 1.647 -2.428 1.00 85.12 242 ALA A N 1
ATOM 1844 C CA . ALA A 1 242 ? 26.518 3.096 -2.469 1.00 85.12 242 ALA A CA 1
ATOM 1845 C C . ALA A 1 242 ? 26.571 3.612 -3.905 1.00 85.12 242 ALA A C 1
ATOM 1847 O O . ALA A 1 242 ? 27.267 3.043 -4.748 1.00 85.12 242 ALA A O 1
ATOM 1848 N N . LEU A 1 243 ? 25.871 4.722 -4.144 1.00 89.62 243 LEU A N 1
ATOM 1849 C CA . LEU A 1 243 ? 25.931 5.461 -5.398 1.00 89.62 243 LEU A CA 1
ATOM 1850 C C . LEU A 1 243 ? 27.334 6.064 -5.592 1.00 89.62 243 LEU A C 1
ATOM 1852 O O . LEU A 1 243 ? 27.821 6.812 -4.745 1.00 89.62 243 LEU A O 1
ATOM 1856 N N . VAL A 1 244 ? 27.968 5.754 -6.720 1.00 88.31 244 VAL A N 1
ATOM 1857 C CA . VAL A 1 244 ? 29.282 6.274 -7.139 1.00 88.31 244 VAL A CA 1
ATOM 1858 C C . VAL A 1 244 ? 29.124 7.397 -8.148 1.00 88.31 244 VAL A C 1
ATOM 1860 O O . VAL A 1 244 ? 29.797 8.424 -8.066 1.00 88.31 244 VAL A O 1
ATOM 1863 N N . SER A 1 245 ? 28.246 7.191 -9.125 1.00 84.56 245 SER A N 1
ATOM 1864 C CA . SER A 1 245 ? 27.989 8.139 -10.195 1.00 84.56 245 SER A CA 1
ATOM 1865 C C . SER A 1 245 ? 26.560 7.992 -10.682 1.00 84.56 245 SER A C 1
ATOM 1867 O O . SER A 1 245 ? 25.971 6.916 -10.627 1.00 84.56 245 SER A O 1
ATOM 1869 N N . ALA A 1 246 ? 26.010 9.087 -11.179 1.00 82.50 246 ALA A N 1
ATOM 1870 C CA . ALA A 1 246 ? 24.718 9.122 -11.828 1.00 82.50 246 ALA A CA 1
ATOM 1871 C C . ALA A 1 246 ? 24.739 10.199 -12.919 1.00 82.50 246 ALA A C 1
ATOM 1873 O O . ALA A 1 246 ? 25.596 11.092 -12.883 1.00 82.50 246 ALA A O 1
ATOM 1874 N N . PRO A 1 247 ? 23.826 10.125 -13.904 1.00 84.94 247 PRO A N 1
ATOM 1875 C CA . PRO A 1 247 ? 23.760 11.122 -14.958 1.00 84.94 247 PRO A CA 1
ATOM 1876 C C . PRO A 1 247 ? 23.590 12.532 -14.382 1.00 84.94 247 PRO A C 1
ATOM 1878 O O . PRO A 1 247 ? 22.900 12.737 -13.380 1.00 84.94 247 PRO A O 1
ATOM 1881 N N . ALA A 1 248 ? 24.234 13.507 -15.022 1.00 79.25 248 ALA A N 1
ATOM 1882 C CA . ALA A 1 248 ? 24.167 14.895 -14.588 1.00 79.25 248 ALA A CA 1
ATOM 1883 C C . ALA A 1 248 ? 22.724 15.417 -14.641 1.00 79.25 248 ALA A C 1
ATOM 1885 O O . ALA A 1 248 ? 21.979 15.143 -15.582 1.00 79.25 248 ALA A O 1
ATOM 1886 N N . ILE A 1 249 ? 22.356 16.217 -13.644 1.00 77.94 249 ILE A N 1
ATOM 1887 C CA . ILE A 1 249 ? 21.055 16.880 -13.585 1.00 77.94 249 ILE A CA 1
ATOM 1888 C C . ILE A 1 249 ? 21.230 18.285 -14.147 1.00 77.94 249 ILE A C 1
ATOM 1890 O O . ILE A 1 249 ? 22.056 19.056 -13.658 1.00 77.94 249 ILE A O 1
ATOM 1894 N N . SER A 1 250 ? 20.441 18.634 -15.157 1.00 67.00 250 SER A N 1
ATOM 1895 C CA . SER A 1 250 ? 20.392 20.005 -15.658 1.00 67.00 250 SER A CA 1
ATOM 1896 C C . SER A 1 250 ? 19.460 20.830 -14.775 1.00 67.00 250 SER A C 1
ATOM 1898 O O . SER A 1 250 ? 18.264 20.919 -15.039 1.00 67.00 250 SER A O 1
ATOM 1900 N N . ILE A 1 251 ? 20.005 21.439 -13.724 1.00 66.69 251 ILE A N 1
ATOM 1901 C CA . ILE A 1 251 ? 19.286 22.410 -12.898 1.00 66.69 251 ILE A CA 1
ATOM 1902 C C . ILE A 1 251 ? 19.849 23.785 -13.246 1.00 66.69 251 ILE A C 1
ATOM 1904 O O . ILE A 1 251 ? 21.049 24.012 -13.106 1.00 66.69 251 ILE A O 1
ATOM 1908 N N . SER A 1 252 ? 19.008 24.700 -13.731 1.00 61.41 252 SER A N 1
ATOM 1909 C CA . SER A 1 252 ? 19.394 26.101 -13.941 1.00 61.41 252 SER A CA 1
ATOM 1910 C C . SER A 1 252 ? 19.932 26.678 -12.629 1.00 61.41 252 SER A C 1
ATOM 1912 O O . SER A 1 252 ? 19.210 26.612 -11.639 1.00 61.41 252 SER A O 1
ATOM 1914 N N . ASP A 1 253 ? 21.161 27.208 -12.617 1.00 60.78 253 ASP A N 1
ATOM 1915 C CA . ASP A 1 253 ? 21.928 27.599 -11.420 1.00 60.78 253 ASP A CA 1
ATOM 1916 C C . ASP A 1 253 ? 21.071 28.126 -10.250 1.00 60.78 253 ASP A C 1
ATOM 1918 O O . ASP A 1 253 ? 20.726 29.306 -10.165 1.00 60.78 253 ASP A O 1
ATOM 1922 N N . TRP A 1 254 ? 20.775 27.252 -9.282 1.00 76.56 254 TRP A N 1
ATOM 1923 C CA . TRP A 1 254 ? 20.141 27.623 -8.008 1.00 76.56 254 TRP A CA 1
ATOM 1924 C C . TRP A 1 254 ? 21.127 28.268 -7.020 1.00 76.56 254 TRP A C 1
ATOM 1926 O O . TRP A 1 254 ? 20.761 28.593 -5.888 1.00 76.56 254 TRP A O 1
ATOM 1936 N N . ASN A 1 255 ? 22.363 28.515 -7.467 1.00 61.69 255 ASN A N 1
ATOM 1937 C CA . ASN A 1 255 ? 23.427 29.218 -6.756 1.00 61.69 255 ASN A CA 1
ATOM 1938 C C . ASN A 1 255 ? 23.166 30.731 -6.704 1.00 61.69 255 ASN A C 1
ATOM 1940 O O . ASN A 1 255 ? 23.942 31.538 -7.211 1.00 61.69 255 ASN A O 1
ATOM 1944 N N . ASN A 1 256 ? 22.063 31.135 -6.077 1.00 62.50 256 ASN A N 1
ATOM 1945 C CA . ASN A 1 256 ? 21.818 32.535 -5.759 1.00 62.50 256 ASN A CA 1
ATOM 1946 C C . ASN A 1 256 ? 22.264 32.804 -4.307 1.00 62.50 256 ASN A C 1
ATOM 1948 O O . ASN A 1 256 ? 21.740 32.151 -3.395 1.00 62.50 256 ASN A O 1
ATOM 1952 N N . PRO A 1 257 ? 23.199 33.742 -4.048 1.00 60.81 257 PRO A N 1
ATOM 1953 C CA . PRO A 1 257 ? 23.729 34.026 -2.709 1.00 60.81 257 PRO A CA 1
ATOM 1954 C C . PRO A 1 257 ? 22.731 34.748 -1.782 1.00 60.81 257 PRO A C 1
ATOM 1956 O O . PRO A 1 257 ? 23.138 35.407 -0.827 1.00 60.81 257 PRO A O 1
ATOM 1959 N N . ILE A 1 258 ? 21.424 34.637 -2.039 1.00 74.00 258 ILE A N 1
ATOM 1960 C CA . ILE A 1 258 ? 20.384 35.174 -1.161 1.00 74.00 258 ILE A CA 1
ATOM 1961 C C . ILE A 1 258 ? 20.500 34.476 0.195 1.00 74.00 258 ILE A C 1
ATOM 1963 O O . ILE A 1 258 ? 20.283 33.264 0.313 1.00 74.00 258 ILE A O 1
ATOM 1967 N N . TYR A 1 259 ? 20.848 35.265 1.212 1.00 76.94 259 TYR A N 1
ATOM 1968 C CA . TYR A 1 259 ? 20.792 34.841 2.601 1.00 76.94 259 TYR A CA 1
ATOM 1969 C C . TYR A 1 259 ? 19.338 34.548 2.968 1.00 76.94 259 TYR A C 1
ATOM 1971 O O . TYR A 1 259 ? 18.457 35.387 2.776 1.00 76.94 259 TYR A O 1
ATOM 1979 N N . PHE A 1 260 ? 19.099 33.355 3.497 1.00 82.50 260 PHE A N 1
ATOM 1980 C CA . PHE A 1 260 ? 17.807 32.938 4.012 1.00 82.50 260 PHE A CA 1
ATOM 1981 C C . PHE A 1 260 ? 18.039 32.254 5.352 1.00 82.50 260 PHE A C 1
ATOM 1983 O O . PHE A 1 260 ? 18.944 31.430 5.472 1.00 82.50 260 PHE A O 1
ATOM 1990 N N . ASP A 1 261 ? 17.242 32.625 6.347 1.00 86.50 261 ASP A N 1
ATOM 1991 C CA . ASP A 1 261 ? 17.315 32.041 7.678 1.00 86.50 261 ASP A CA 1
ATOM 1992 C C . ASP A 1 261 ? 16.458 30.771 7.745 1.00 86.50 261 ASP A C 1
ATOM 1994 O O . ASP A 1 261 ? 15.234 30.814 7.588 1.00 86.50 261 ASP A O 1
ATOM 1998 N N . PHE A 1 262 ? 17.121 29.633 7.941 1.00 89.38 262 PHE A N 1
ATOM 1999 C CA . PHE A 1 262 ? 16.481 28.323 8.047 1.00 89.38 262 PHE A CA 1
ATOM 2000 C C . PHE A 1 262 ? 16.175 27.925 9.496 1.00 89.38 262 PHE A C 1
ATOM 2002 O O . PHE A 1 262 ? 15.623 26.845 9.717 1.00 89.38 262 PHE A O 1
ATOM 2009 N N . GLU A 1 263 ? 16.508 28.759 10.489 1.00 87.19 263 GLU A N 1
ATOM 2010 C CA . GLU A 1 263 ? 16.349 28.403 11.896 1.00 87.19 263 GLU A CA 1
ATOM 2011 C C . GLU A 1 263 ? 14.889 28.040 12.224 1.00 87.19 263 GLU A C 1
ATOM 2013 O O . GLU A 1 263 ? 13.942 28.811 12.041 1.00 87.19 263 GLU A O 1
ATOM 2018 N N . GLY A 1 264 ? 14.688 26.806 12.696 1.00 85.56 264 GLY A N 1
ATOM 2019 C CA . GLY A 1 264 ? 13.374 26.296 13.083 1.00 85.56 264 GLY A CA 1
ATOM 2020 C C . GLY A 1 264 ? 12.409 26.009 11.926 1.00 85.56 264 GLY A C 1
ATOM 2021 O O . GLY A 1 264 ? 11.221 25.800 12.206 1.00 85.56 264 GLY A O 1
ATOM 2022 N N . LYS A 1 265 ? 12.890 25.994 10.671 1.00 92.94 265 LYS A N 1
ATOM 2023 C CA . LYS A 1 265 ? 12.133 25.536 9.497 1.00 92.94 265 LYS A CA 1
ATOM 2024 C C . LYS A 1 265 ? 11.984 24.020 9.485 1.00 92.94 265 LYS A C 1
ATOM 2026 O O . LYS A 1 265 ? 12.924 23.289 9.803 1.00 92.94 265 LYS A O 1
ATOM 2031 N N . GLU A 1 266 ? 10.801 23.554 9.091 1.00 94.50 266 GLU A N 1
ATOM 2032 C CA . GLU A 1 266 ? 10.483 22.127 9.016 1.00 94.50 266 GLU A CA 1
ATOM 2033 C C . GLU A 1 266 ? 9.940 21.728 7.635 1.00 94.50 266 GLU A C 1
ATOM 2035 O O . GLU A 1 266 ? 8.969 22.309 7.145 1.00 94.50 266 GLU A O 1
ATOM 2040 N N . ILE A 1 267 ? 10.538 20.698 7.032 1.00 95.44 267 ILE A N 1
ATOM 2041 C CA . ILE A 1 267 ? 10.029 20.024 5.830 1.00 95.44 267 ILE A CA 1
ATOM 2042 C C . ILE A 1 267 ? 9.347 18.735 6.273 1.00 95.44 267 ILE A C 1
ATOM 2044 O O . ILE A 1 267 ? 9.943 17.933 6.992 1.00 95.44 267 ILE A O 1
ATOM 2048 N N . THR A 1 268 ? 8.109 18.516 5.837 1.00 93.31 268 THR A N 1
ATOM 2049 C CA . THR A 1 268 ? 7.397 17.256 6.077 1.00 93.31 268 THR A CA 1
ATOM 2050 C C . THR A 1 268 ? 7.416 16.398 4.816 1.00 93.31 268 THR A C 1
ATOM 2052 O O . THR A 1 268 ? 6.966 16.846 3.765 1.00 93.31 268 THR A O 1
ATOM 2055 N N . PHE A 1 269 ? 7.922 15.168 4.922 1.00 92.44 269 PHE A N 1
ATOM 2056 C CA . PHE A 1 269 ? 7.883 14.156 3.865 1.00 92.44 269 PHE A CA 1
ATOM 2057 C C . PHE A 1 269 ? 6.884 13.061 4.244 1.00 92.44 269 PHE A C 1
ATOM 2059 O O . PHE A 1 269 ? 7.048 12.420 5.280 1.00 92.44 269 PHE A O 1
ATOM 2066 N N . VAL A 1 270 ? 5.837 12.868 3.440 1.00 87.50 270 VAL A N 1
ATOM 2067 C CA . VAL A 1 270 ? 4.771 11.889 3.705 1.00 87.50 270 VAL A CA 1
ATOM 2068 C C . VAL A 1 270 ? 4.892 10.688 2.770 1.00 87.50 270 VAL A C 1
ATOM 2070 O O . VAL A 1 270 ? 4.887 10.861 1.550 1.00 87.50 270 VAL A O 1
ATOM 2073 N N . ILE A 1 271 ? 4.942 9.482 3.344 1.00 80.56 271 ILE A N 1
ATOM 2074 C CA . ILE A 1 271 ? 5.107 8.202 2.630 1.00 80.56 271 ILE A CA 1
ATOM 2075 C C . ILE A 1 271 ? 4.051 7.164 3.036 1.00 80.56 271 ILE A C 1
ATOM 2077 O O . ILE A 1 271 ? 3.497 7.230 4.131 1.00 80.56 271 ILE A O 1
ATOM 2081 N N . LEU A 1 272 ? 3.761 6.198 2.158 1.00 65.31 272 LEU A N 1
ATOM 2082 C CA . LEU A 1 272 ? 2.762 5.139 2.391 1.00 65.31 272 LEU A CA 1
ATOM 2083 C C . LEU A 1 272 ? 3.335 3.906 3.092 1.00 65.31 272 LEU A C 1
ATOM 2085 O O . LEU A 1 272 ? 2.730 3.387 4.027 1.00 65.31 272 LEU A O 1
ATOM 2089 N N . HIS A 1 273 ? 4.497 3.439 2.636 1.00 63.06 273 HIS A N 1
ATOM 2090 C CA . HIS A 1 273 ? 5.055 2.149 3.031 1.00 63.06 273 HIS A CA 1
ATOM 2091 C C . HIS A 1 273 ? 6.392 2.343 3.741 1.00 63.06 273 HIS A C 1
ATOM 2093 O O . HIS A 1 273 ? 7.413 2.609 3.113 1.00 63.06 273 HIS A O 1
ATOM 2099 N N . GLN A 1 274 ? 6.394 2.187 5.068 1.00 55.06 274 GLN A N 1
ATOM 2100 C CA . GLN A 1 274 ? 7.588 2.369 5.902 1.00 55.06 274 GLN A CA 1
ATOM 2101 C C . GLN A 1 274 ? 8.739 1.418 5.540 1.00 55.06 274 GLN A C 1
ATOM 2103 O O . GLN A 1 274 ? 9.911 1.750 5.720 1.00 55.06 274 GLN A O 1
ATOM 2108 N N . THR A 1 275 ? 8.412 0.225 5.050 1.00 54.56 275 THR A N 1
ATOM 2109 C CA . THR A 1 275 ? 9.380 -0.839 4.770 1.00 54.56 275 THR A CA 1
ATOM 2110 C C . THR A 1 275 ? 9.919 -0.821 3.342 1.00 54.56 275 THR A C 1
ATOM 2112 O O . THR A 1 275 ? 10.815 -1.601 3.051 1.00 54.56 275 THR A O 1
ATOM 2115 N N . HIS A 1 276 ? 9.404 0.043 2.461 1.00 67.31 276 HIS A N 1
ATOM 2116 C CA . HIS A 1 276 ? 9.830 0.091 1.061 1.00 67.31 276 HIS A CA 1
ATOM 2117 C C . HIS A 1 276 ? 11.207 0.760 0.940 1.00 67.31 276 HIS A C 1
ATOM 2119 O O . HIS A 1 276 ? 11.391 1.889 1.410 1.00 67.31 276 HIS A O 1
ATOM 2125 N N . GLU A 1 277 ? 12.169 0.083 0.303 1.00 72.31 277 GLU A N 1
ATOM 2126 C CA . GLU A 1 277 ? 13.569 0.536 0.235 1.00 72.31 277 GLU A CA 1
ATOM 2127 C C . GLU A 1 277 ? 13.702 1.906 -0.456 1.00 72.31 277 GLU A C 1
ATOM 2129 O O . GLU A 1 277 ? 14.419 2.770 0.057 1.00 72.31 277 GLU A O 1
ATOM 2134 N N . TRP A 1 278 ? 12.933 2.163 -1.528 1.00 83.00 278 TRP A N 1
ATOM 2135 C CA . TRP A 1 278 ? 12.837 3.485 -2.171 1.00 83.00 278 TRP A CA 1
ATOM 2136 C C . TRP A 1 278 ? 12.641 4.633 -1.176 1.00 83.00 278 TRP A C 1
ATOM 2138 O O . TRP A 1 278 ? 13.476 5.535 -1.087 1.00 83.00 278 TRP A O 1
ATOM 2148 N N . TYR A 1 279 ? 11.561 4.597 -0.388 1.00 83.06 279 TYR A N 1
ATOM 2149 C CA . TYR A 1 279 ? 11.222 5.695 0.519 1.00 83.06 279 TYR A CA 1
ATOM 2150 C C . TYR A 1 279 ? 12.254 5.867 1.631 1.00 83.06 279 TYR A C 1
ATOM 2152 O O . TYR A 1 279 ? 12.521 6.995 2.045 1.00 83.06 279 TYR A O 1
ATOM 2160 N N . GLN A 1 280 ? 12.872 4.777 2.089 1.00 82.12 280 GLN A N 1
ATOM 2161 C CA . GLN A 1 280 ? 13.953 4.840 3.071 1.00 82.12 280 GLN A CA 1
ATOM 2162 C C . GLN A 1 280 ? 15.199 5.521 2.499 1.00 82.12 280 GLN A C 1
ATOM 2164 O O . GLN A 1 280 ? 15.813 6.346 3.178 1.00 82.12 280 GLN A O 1
ATOM 2169 N N . ASN A 1 281 ? 15.561 5.213 1.253 1.00 86.06 281 ASN A N 1
ATOM 2170 C CA . ASN A 1 281 ? 16.720 5.802 0.589 1.00 86.06 281 ASN A CA 1
ATOM 2171 C C . ASN A 1 281 ? 16.485 7.280 0.243 1.00 86.06 281 ASN A C 1
ATOM 2173 O O . ASN A 1 281 ? 17.353 8.112 0.522 1.00 86.06 281 ASN A O 1
ATOM 2177 N N . VAL A 1 282 ? 15.287 7.629 -0.240 1.00 90.75 282 VAL A N 1
ATOM 2178 C CA . VAL A 1 282 ? 14.871 9.024 -0.454 1.00 90.75 282 VAL A CA 1
ATOM 2179 C C . VAL A 1 282 ? 14.905 9.803 0.864 1.00 90.75 282 VAL A C 1
ATOM 2181 O O . VAL A 1 282 ? 15.543 10.852 0.933 1.00 90.75 282 VAL A O 1
ATOM 2184 N N . ALA A 1 283 ? 14.296 9.281 1.935 1.00 90.25 283 ALA A N 1
ATOM 2185 C CA . ALA A 1 283 ? 14.277 9.933 3.245 1.00 90.25 283 ALA A CA 1
ATOM 2186 C C . ALA A 1 283 ? 15.683 10.099 3.844 1.00 90.25 283 ALA A C 1
ATOM 2188 O O . ALA A 1 283 ? 15.987 11.149 4.410 1.00 90.25 283 ALA A O 1
ATOM 2189 N N . ARG A 1 284 ? 16.561 9.096 3.699 1.00 89.50 284 ARG A N 1
ATOM 2190 C CA . ARG A 1 284 ? 17.959 9.174 4.153 1.00 89.50 284 ARG A CA 1
ATOM 2191 C C . ARG A 1 284 ? 18.711 10.288 3.427 1.00 89.50 284 ARG A C 1
ATOM 2193 O O . ARG A 1 284 ? 19.392 11.074 4.079 1.00 89.50 284 ARG A O 1
ATOM 2200 N N . SER A 1 285 ? 18.568 10.370 2.105 1.00 92.00 285 SER A N 1
ATOM 2201 C CA . SER A 1 285 ? 19.194 11.426 1.304 1.00 92.00 285 SER A CA 1
ATOM 2202 C C . SER A 1 285 ? 18.627 12.814 1.632 1.00 92.00 285 SER A C 1
ATOM 2204 O O . SER A 1 285 ? 19.385 13.762 1.838 1.00 92.00 285 SER A O 1
ATOM 2206 N N . MET A 1 286 ? 17.303 12.927 1.794 1.00 95.62 286 MET A N 1
ATOM 2207 C CA . MET A 1 286 ? 16.659 14.154 2.270 1.00 95.62 286 MET A CA 1
ATOM 2208 C C . MET A 1 286 ? 17.210 14.587 3.630 1.00 95.62 286 MET A C 1
ATOM 2210 O O . MET A 1 286 ? 17.499 15.764 3.817 1.00 95.62 286 MET A O 1
ATOM 2214 N N . GLN A 1 287 ? 17.379 13.659 4.576 1.00 94.94 287 GLN A N 1
ATOM 2215 C CA . GLN A 1 287 ? 17.910 13.979 5.901 1.00 94.94 287 GLN A CA 1
ATOM 2216 C C . GLN A 1 287 ? 19.340 14.514 5.803 1.00 94.94 287 GLN A C 1
ATOM 2218 O O . GLN A 1 287 ? 19.624 15.583 6.333 1.00 94.94 287 GLN A O 1
ATOM 2223 N N . GLN A 1 288 ? 20.211 13.820 5.062 1.00 91.94 288 GLN A N 1
ATOM 2224 C CA . GLN A 1 288 ? 21.594 14.251 4.848 1.00 91.94 288 GLN A CA 1
ATOM 2225 C C . GLN A 1 288 ? 21.660 15.653 4.236 1.00 91.94 288 GLN A C 1
ATOM 2227 O O . GLN A 1 288 ? 22.444 16.481 4.694 1.00 91.94 288 GLN A O 1
ATOM 2232 N N . GLN A 1 289 ? 20.822 15.940 3.235 1.00 94.56 289 GLN A N 1
ATOM 2233 C CA . GLN A 1 289 ? 20.797 17.253 2.598 1.00 94.56 289 GLN A CA 1
ATOM 2234 C C . GLN A 1 289 ? 20.195 18.329 3.516 1.00 94.56 289 GLN A C 1
ATOM 2236 O O . GLN A 1 289 ? 20.729 19.435 3.576 1.00 94.56 289 GLN A O 1
ATOM 2241 N N . ALA A 1 290 ? 19.136 18.022 4.271 1.00 94.19 290 ALA A N 1
ATOM 2242 C CA . ALA A 1 290 ? 18.516 18.943 5.227 1.00 94.19 290 ALA A CA 1
ATOM 2243 C C . ALA A 1 290 ? 19.484 19.346 6.352 1.00 94.19 290 ALA A C 1
ATOM 2245 O O . ALA A 1 290 ? 19.543 20.525 6.714 1.00 94.19 290 ALA A O 1
ATOM 2246 N N . ASP A 1 291 ? 20.299 18.401 6.832 1.00 93.62 291 ASP A N 1
ATOM 2247 C CA . ASP A 1 291 ? 21.321 18.638 7.856 1.00 93.62 291 ASP A CA 1
ATOM 2248 C C . ASP A 1 291 ? 22.350 19.688 7.403 1.00 93.62 291 ASP A C 1
ATOM 2250 O O . ASP A 1 291 ? 22.776 20.516 8.210 1.00 93.62 291 ASP A O 1
ATOM 2254 N N . THR A 1 292 ? 22.695 19.738 6.108 1.00 94.06 292 THR A N 1
ATOM 2255 C CA . THR A 1 292 ? 23.636 20.747 5.574 1.00 94.06 292 THR A CA 1
ATOM 2256 C C . THR A 1 292 ? 23.118 22.184 5.672 1.00 94.06 292 THR A C 1
ATOM 2258 O O . THR A 1 292 ? 23.911 23.126 5.685 1.00 94.06 292 THR A O 1
ATOM 2261 N N . PHE A 1 293 ? 21.798 22.355 5.783 1.00 91.81 293 PHE A N 1
ATOM 2262 C CA . PHE A 1 293 ? 21.132 23.648 5.940 1.00 91.81 293 PHE A CA 1
ATOM 2263 C C . PHE A 1 293 ? 20.615 23.892 7.367 1.00 91.81 293 PHE A C 1
ATOM 2265 O O . PHE A 1 293 ? 20.076 24.965 7.634 1.00 91.81 293 PHE A O 1
ATOM 2272 N N . GLY A 1 294 ? 20.738 22.919 8.280 1.00 92.56 294 GLY A N 1
ATOM 2273 C CA . GLY A 1 294 ? 20.138 22.987 9.618 1.00 92.56 294 GLY A CA 1
ATOM 2274 C C . GLY A 1 294 ? 18.602 22.929 9.619 1.00 92.56 294 GLY A C 1
ATOM 2275 O O . GLY A 1 294 ? 17.969 23.414 10.557 1.00 92.56 294 GLY A O 1
ATOM 2276 N N . ILE A 1 295 ? 17.995 22.364 8.570 1.00 94.69 295 ILE A N 1
ATOM 2277 C CA . ILE A 1 295 ? 16.539 22.240 8.421 1.00 94.69 295 ILE A CA 1
ATOM 2278 C C . ILE A 1 295 ? 16.063 20.961 9.110 1.00 94.69 295 ILE A C 1
ATOM 2280 O O . ILE A 1 295 ? 16.663 19.898 8.964 1.00 94.69 295 ILE A O 1
ATOM 2284 N N . LYS A 1 296 ? 14.931 21.023 9.815 1.00 95.00 296 LYS A N 1
ATOM 2285 C CA . LYS A 1 296 ? 14.322 19.826 10.396 1.00 95.00 296 LYS A CA 1
ATOM 2286 C C . LYS A 1 296 ? 13.516 19.066 9.339 1.00 95.00 296 LYS A C 1
ATOM 2288 O O . LYS A 1 296 ? 12.558 19.605 8.791 1.00 95.00 296 LYS A O 1
ATOM 2293 N N . LEU A 1 297 ? 13.843 17.798 9.104 1.00 93.88 297 LEU A N 1
ATOM 2294 C CA . LEU A 1 297 ? 13.013 16.892 8.309 1.00 93.88 297 LEU A CA 1
ATOM 2295 C C . LEU A 1 297 ? 12.089 16.084 9.231 1.00 93.88 297 LEU A C 1
ATOM 2297 O O . LEU A 1 297 ? 12.529 15.494 10.218 1.00 93.88 297 LEU A O 1
ATOM 2301 N N . ARG A 1 298 ? 10.796 16.041 8.907 1.00 91.69 298 ARG A N 1
ATOM 2302 C CA . ARG A 1 298 ? 9.818 15.151 9.536 1.00 91.69 298 ARG A CA 1
ATOM 2303 C C . ARG A 1 298 ? 9.316 14.153 8.501 1.00 91.69 298 ARG A C 1
ATOM 2305 O O . ARG A 1 298 ? 8.539 14.517 7.626 1.00 91.69 298 ARG A O 1
ATOM 2312 N N . VAL A 1 299 ? 9.708 12.891 8.641 1.00 87.75 299 VAL A N 1
ATOM 2313 C CA . VAL A 1 299 ? 9.118 11.798 7.860 1.00 87.75 299 VAL A CA 1
ATOM 2314 C C . VAL A 1 299 ? 7.854 11.331 8.572 1.00 87.75 299 VAL A C 1
ATOM 2316 O O . VAL A 1 299 ? 7.905 10.918 9.731 1.00 87.75 299 VAL A O 1
ATOM 2319 N N . LYS A 1 300 ? 6.716 11.453 7.897 1.00 81.88 300 LYS A N 1
ATOM 2320 C CA . LYS A 1 300 ? 5.412 10.990 8.358 1.00 81.88 300 LYS A CA 1
ATOM 2321 C C . LYS A 1 300 ? 4.967 9.814 7.508 1.00 81.88 300 LYS A C 1
ATOM 2323 O O . LYS A 1 300 ? 5.070 9.844 6.284 1.00 81.88 300 LYS A O 1
ATOM 2328 N N . TYR A 1 301 ? 4.390 8.820 8.155 1.00 72.56 301 TYR A N 1
ATOM 2329 C CA . TYR A 1 301 ? 3.708 7.751 7.455 1.00 72.56 301 TYR A CA 1
ATOM 2330 C C . TYR A 1 301 ? 2.249 8.149 7.329 1.00 72.56 301 TYR A C 1
ATOM 2332 O O . TYR A 1 301 ? 1.619 8.550 8.308 1.00 72.56 301 TYR A O 1
ATOM 2340 N N . LEU A 1 302 ? 1.697 8.049 6.125 1.00 61.12 302 LEU A N 1
ATOM 2341 C CA . LEU A 1 302 ? 0.279 8.296 5.916 1.00 61.12 302 LEU A CA 1
ATOM 2342 C C . LEU A 1 302 ? -0.566 7.361 6.788 1.00 61.12 302 LEU A C 1
ATOM 2344 O O . LEU A 1 302 ? -1.649 7.746 7.206 1.00 61.12 302 LEU A O 1
ATOM 2348 N N . THR A 1 303 ? -0.056 6.172 7.118 1.00 52.84 303 THR A N 1
ATOM 2349 C CA . THR A 1 303 ? -0.690 5.258 8.069 1.00 52.84 303 THR A CA 1
ATOM 2350 C C . THR A 1 303 ? -0.856 5.851 9.462 1.00 52.84 303 THR A C 1
ATOM 2352 O O . THR A 1 303 ? -1.786 5.437 10.130 1.00 52.84 303 THR A O 1
ATOM 2355 N N . ASP A 1 304 ? -0.046 6.814 9.905 1.00 48.44 304 ASP A N 1
ATOM 2356 C CA . ASP A 1 304 ? -0.176 7.395 11.249 1.00 48.44 304 ASP A CA 1
ATOM 2357 C C . ASP A 1 304 ? -1.286 8.456 11.290 1.00 48.44 304 ASP A C 1
ATOM 2359 O O . ASP A 1 304 ? -2.143 8.414 12.170 1.00 48.44 304 ASP A O 1
ATOM 2363 N N . ASP A 1 305 ? -1.350 9.341 10.286 1.00 47.47 305 ASP A N 1
ATOM 2364 C CA . ASP A 1 305 ? -2.443 10.318 10.159 1.00 47.47 305 ASP A CA 1
ATOM 2365 C C . ASP A 1 305 ? -3.764 9.624 9.727 1.00 47.47 305 ASP A C 1
ATOM 2367 O O . ASP A 1 305 ? -4.834 10.021 10.180 1.00 47.47 305 ASP A O 1
ATOM 2371 N N . LEU A 1 306 ? -3.710 8.543 8.930 1.00 52.19 306 LEU A N 1
ATOM 2372 C CA . LEU A 1 306 ? -4.863 7.691 8.589 1.00 52.19 306 LEU A CA 1
ATOM 2373 C C . LEU A 1 306 ? -5.301 6.834 9.778 1.00 52.19 306 LEU A C 1
ATOM 2375 O O . LEU A 1 306 ? -6.496 6.645 9.964 1.00 52.19 306 LEU A O 1
ATOM 2379 N N . GLN A 1 307 ? -4.381 6.306 10.591 1.00 54.78 307 GLN A N 1
ATOM 2380 C CA . GLN A 1 307 ? -4.755 5.637 11.836 1.00 54.78 307 GLN A CA 1
ATOM 2381 C C . GLN A 1 307 ? -5.423 6.629 12.768 1.00 54.78 307 GLN A C 1
ATOM 2383 O O . GLN A 1 307 ? -6.455 6.277 13.318 1.00 54.78 307 GLN A O 1
ATOM 2388 N N . ASP A 1 308 ? -4.905 7.849 12.917 1.00 62.44 308 ASP A N 1
ATOM 2389 C CA . ASP A 1 308 ? -5.545 8.882 13.731 1.00 62.44 308 ASP A CA 1
ATOM 2390 C C . ASP A 1 308 ? -6.897 9.338 13.148 1.00 62.44 308 ASP A C 1
ATOM 2392 O O . ASP A 1 308 ? -7.845 9.547 13.907 1.00 62.44 308 ASP A O 1
ATOM 2396 N N . GLU A 1 309 ? -7.045 9.406 11.823 1.00 64.88 309 GLU A N 1
ATOM 2397 C CA . GLU A 1 309 ? -8.320 9.692 11.157 1.00 64.88 309 GLU A CA 1
ATOM 2398 C C . GLU A 1 309 ? -9.318 8.540 11.323 1.00 64.88 309 GLU A C 1
ATOM 2400 O O . GLU A 1 309 ? -10.418 8.760 11.816 1.00 64.88 309 GLU A O 1
ATOM 2405 N N . ILE A 1 310 ? -8.941 7.295 11.016 1.00 71.38 310 ILE A N 1
ATOM 2406 C CA . ILE A 1 310 ? -9.758 6.091 11.244 1.00 71.38 310 ILE A CA 1
ATOM 2407 C C . ILE A 1 310 ? -10.121 5.979 12.722 1.00 71.38 310 ILE A C 1
ATOM 2409 O O . ILE A 1 310 ? -11.250 5.645 13.073 1.00 71.38 310 ILE A O 1
ATOM 2413 N N . LYS A 1 311 ? -9.184 6.277 13.616 1.00 82.94 311 LYS A N 1
ATOM 2414 C CA . LYS A 1 311 ? -9.406 6.307 15.058 1.00 82.94 311 LYS A CA 1
ATOM 2415 C C . LYS A 1 311 ? -10.453 7.350 15.424 1.00 82.94 311 LYS A C 1
ATOM 2417 O O . LYS A 1 311 ? -11.338 7.043 16.219 1.00 82.94 311 LYS A O 1
ATOM 2422 N N . GLU A 1 312 ? -10.397 8.535 14.828 1.00 81.62 312 GLU A N 1
ATOM 2423 C CA . GLU A 1 312 ? -11.395 9.583 15.010 1.00 81.62 312 GLU A CA 1
ATOM 2424 C C . GLU A 1 312 ? -12.757 9.199 14.408 1.00 81.62 312 GLU A C 1
ATOM 2426 O O . GLU A 1 312 ? -13.779 9.363 15.076 1.00 81.62 312 GLU A O 1
ATOM 2431 N N . LEU A 1 313 ? -12.798 8.588 13.219 1.00 80.88 313 LEU A N 1
ATOM 2432 C CA . LEU A 1 313 ? -14.017 8.047 12.606 1.00 80.88 313 LEU A CA 1
ATOM 2433 C C . LEU A 1 313 ? -14.655 6.989 13.509 1.00 80.88 313 LEU A C 1
ATOM 2435 O O . LEU A 1 313 ? -15.833 7.083 13.849 1.00 80.88 313 LEU A O 1
ATOM 2439 N N . ARG A 1 314 ? -13.868 6.024 13.992 1.00 92.06 314 ARG A N 1
ATOM 2440 C CA . ARG A 1 314 ? -14.310 4.991 14.939 1.00 92.06 314 ARG A CA 1
ATOM 2441 C C . ARG A 1 314 ? -14.741 5.588 16.273 1.00 92.06 314 ARG A C 1
ATOM 2443 O O . ARG A 1 314 ? -15.688 5.096 16.882 1.00 92.06 314 ARG A O 1
ATOM 2450 N N . ARG A 1 315 ? -14.111 6.674 16.726 1.00 94.19 315 ARG A N 1
ATOM 2451 C CA . ARG A 1 315 ? -14.549 7.416 17.913 1.00 94.19 315 ARG A CA 1
ATOM 2452 C C . ARG A 1 315 ? -15.904 8.085 17.691 1.00 94.19 315 ARG A C 1
ATOM 2454 O O . ARG A 1 315 ? -16.749 8.032 18.583 1.00 94.19 315 ARG A O 1
ATOM 2461 N N . ILE A 1 316 ? -16.131 8.686 16.523 1.00 89.19 316 ILE A N 1
ATOM 2462 C CA . ILE A 1 316 ? -17.406 9.309 16.136 1.00 89.19 316 ILE A CA 1
ATOM 2463 C C . ILE A 1 316 ? -18.509 8.251 15.998 1.00 89.19 316 ILE A C 1
ATOM 2465 O O . ILE A 1 316 ? -19.583 8.429 16.575 1.00 89.19 316 ILE A O 1
ATOM 2469 N N . ILE A 1 317 ? -18.230 7.131 15.322 1.00 94.31 317 ILE A N 1
ATOM 2470 C CA . ILE A 1 317 ? -19.131 5.974 15.217 1.00 94.31 317 ILE A CA 1
ATOM 2471 C C . ILE A 1 317 ? -19.457 5.437 16.613 1.00 94.31 317 ILE A C 1
ATOM 2473 O O . ILE A 1 317 ? -20.628 5.298 16.950 1.00 94.31 317 ILE A O 1
ATOM 2477 N N . GLY A 1 318 ? -18.448 5.206 17.459 1.00 96.62 318 GLY A N 1
ATOM 2478 C CA . GLY A 1 318 ? -18.637 4.717 18.825 1.00 96.62 318 GLY A CA 1
ATOM 2479 C C . GLY A 1 318 ? -19.458 5.675 19.692 1.00 96.62 318 GLY A C 1
ATOM 2480 O O . GLY A 1 318 ? -20.350 5.243 20.419 1.00 96.62 318 GLY A O 1
ATOM 2481 N N . LYS A 1 319 ? -19.227 6.989 19.581 1.00 96.25 319 LYS A N 1
ATOM 2482 C CA . LYS A 1 319 ? -20.038 8.010 20.264 1.00 96.25 319 LYS A CA 1
ATOM 2483 C C . LYS A 1 319 ? -21.497 7.976 19.805 1.00 96.25 319 LYS A C 1
ATOM 2485 O O . LYS A 1 319 ? -22.400 8.061 20.634 1.00 96.25 319 LYS A O 1
ATOM 2490 N N . PHE A 1 320 ? -21.725 7.869 18.498 1.00 95.44 320 PHE A N 1
ATOM 2491 C CA . PHE A 1 320 ? -23.066 7.791 17.927 1.00 95.44 320 PHE A CA 1
ATOM 2492 C C . PHE A 1 320 ? -23.774 6.496 18.344 1.00 95.44 320 PHE A C 1
ATOM 2494 O O . PHE A 1 320 ? -24.904 6.552 18.816 1.00 95.44 320 PHE A O 1
ATOM 2501 N N . ALA A 1 321 ? -23.089 5.354 18.299 1.00 97.56 321 ALA A N 1
ATOM 2502 C CA . ALA A 1 321 ? -23.606 4.076 18.781 1.00 97.56 321 ALA A CA 1
ATOM 2503 C C . ALA A 1 321 ? -24.008 4.138 20.266 1.00 97.56 321 ALA A C 1
ATOM 2505 O O . ALA A 1 321 ? -25.113 3.738 20.623 1.00 97.56 321 ALA A O 1
ATOM 2506 N N . ALA A 1 322 ? -23.171 4.729 21.128 1.00 97.38 322 ALA A N 1
ATOM 2507 C CA . ALA A 1 322 ? -23.490 4.924 22.546 1.00 97.38 322 ALA A CA 1
ATOM 2508 C C . ALA A 1 322 ? -24.726 5.815 22.771 1.00 97.38 322 ALA A C 1
ATOM 2510 O O . ALA A 1 322 ? -25.393 5.699 23.803 1.00 97.38 322 ALA A O 1
ATOM 2511 N N . SER A 1 323 ? -25.048 6.707 21.827 1.00 95.62 323 SER A N 1
ATOM 2512 C CA . SER A 1 323 ? -26.244 7.553 21.908 1.00 95.62 323 SER A CA 1
ATOM 2513 C C . SER A 1 323 ? -27.548 6.766 21.731 1.00 95.62 323 SER A C 1
ATOM 2515 O O . SER A 1 323 ? -28.563 7.178 22.285 1.00 95.62 323 SER A O 1
ATOM 2517 N N . LEU A 1 324 ? -27.495 5.610 21.056 1.00 95.75 324 LEU A N 1
ATOM 2518 C CA . LEU A 1 324 ? -28.638 4.722 20.804 1.00 95.75 324 LEU A CA 1
ATOM 2519 C C . LEU A 1 324 ? -28.940 3.756 21.962 1.00 95.75 324 LEU A C 1
ATOM 2521 O O . LEU A 1 324 ? -29.920 3.016 21.902 1.00 95.75 324 LEU A O 1
ATOM 2525 N N . VAL A 1 325 ? -28.092 3.736 22.993 1.00 97.69 325 VAL A N 1
ATOM 2526 C CA . VAL A 1 325 ? -28.290 2.924 24.200 1.00 97.69 325 VAL A CA 1
ATOM 2527 C C . VAL A 1 325 ? -29.146 3.695 25.197 1.00 97.69 325 VAL A C 1
ATOM 2529 O O . VAL A 1 325 ? -28.819 4.836 25.534 1.00 97.69 325 VAL A O 1
ATOM 2532 N N . ASN A 1 326 ? -30.208 3.068 25.694 1.00 95.75 326 ASN A N 1
ATOM 2533 C CA . ASN A 1 326 ? -31.069 3.652 26.723 1.00 95.75 326 ASN A CA 1
ATOM 2534 C C . ASN A 1 326 ? -30.661 3.190 28.127 1.00 95.75 326 ASN A C 1
ATOM 2536 O O . ASN A 1 326 ? -30.068 2.127 28.311 1.00 95.75 326 ASN A O 1
ATOM 2540 N N . ASP A 1 327 ? -30.995 4.000 29.131 1.00 96.38 327 ASP A N 1
ATOM 2541 C CA . ASP A 1 327 ? -30.853 3.599 30.532 1.00 96.38 327 ASP A CA 1
ATOM 2542 C C . ASP A 1 327 ? -31.745 2.373 30.813 1.00 96.38 327 ASP A C 1
ATOM 2544 O O . ASP A 1 327 ? -32.870 2.293 30.315 1.00 96.38 327 ASP A O 1
ATOM 2548 N N . GLY A 1 328 ? -31.255 1.417 31.607 1.00 97.12 328 GLY A N 1
ATOM 2549 C CA . GLY A 1 328 ? -31.968 0.164 31.899 1.00 97.12 328 GLY A CA 1
ATOM 2550 C C . GLY A 1 328 ? -31.729 -0.984 30.909 1.00 97.12 328 GLY A C 1
ATOM 2551 O O . GLY A 1 328 ? -32.165 -2.101 31.184 1.00 97.12 328 GLY A O 1
ATOM 2552 N N . GLU A 1 329 ? -31.054 -0.748 29.779 1.00 98.00 329 GLU A N 1
ATOM 2553 C CA . GLU A 1 329 ? -30.819 -1.786 28.764 1.00 98.00 329 GLU A CA 1
ATOM 2554 C C . GLU A 1 329 ? -29.735 -2.797 29.172 1.00 98.00 329 GLU A C 1
ATOM 2556 O O . GLU A 1 329 ? -28.826 -2.519 29.961 1.00 98.00 329 GLU A O 1
ATOM 2561 N N . THR A 1 330 ? -29.809 -3.988 28.580 1.00 98.56 330 THR A N 1
ATOM 2562 C CA . THR A 1 330 ? -28.719 -4.966 28.560 1.00 98.56 330 THR A CA 1
ATOM 2563 C C . THR A 1 330 ? -28.106 -4.999 27.168 1.00 98.56 330 THR A C 1
ATOM 2565 O O . THR A 1 330 ? -28.790 -5.315 26.198 1.00 98.56 330 THR A O 1
ATOM 2568 N N . ILE A 1 331 ? -26.814 -4.700 27.051 1.00 98.75 331 ILE A N 1
ATOM 2569 C CA . ILE A 1 331 ? -26.108 -4.673 25.766 1.00 98.75 331 ILE A CA 1
ATOM 2570 C C . ILE A 1 331 ? -24.930 -5.644 25.749 1.00 98.75 331 ILE A C 1
ATOM 2572 O O . ILE A 1 331 ? -24.258 -5.842 26.762 1.00 98.75 331 ILE A O 1
ATOM 2576 N N . ILE A 1 332 ? -24.651 -6.207 24.575 1.00 98.75 332 ILE A N 1
ATOM 2577 C CA . ILE A 1 332 ? -23.418 -6.940 24.291 1.00 98.75 332 ILE A CA 1
ATOM 2578 C C . ILE A 1 332 ? -22.467 -6.024 23.517 1.00 98.75 332 ILE A C 1
ATOM 2580 O O . ILE A 1 332 ? -22.844 -5.454 22.493 1.00 98.75 332 ILE A O 1
ATOM 2584 N N . LEU A 1 333 ? -21.230 -5.895 23.997 1.00 98.50 333 LEU A N 1
ATOM 2585 C CA . LEU A 1 333 ? -20.148 -5.195 23.309 1.00 98.50 333 LEU A CA 1
ATOM 2586 C C . LEU A 1 333 ? -19.063 -6.186 22.893 1.00 98.50 333 LEU A C 1
ATOM 2588 O O . LEU A 1 333 ? -18.370 -6.758 23.742 1.00 98.50 333 LEU A O 1
ATOM 2592 N N . ASP A 1 334 ? -18.899 -6.338 21.583 1.00 96.69 334 ASP A N 1
ATOM 2593 C CA . ASP A 1 334 ? -17.800 -7.083 20.977 1.00 96.69 334 ASP A CA 1
ATOM 2594 C C . ASP A 1 334 ? -16.444 -6.407 21.237 1.00 96.69 334 ASP A C 1
ATOM 2596 O O . ASP A 1 334 ? -16.351 -5.217 21.561 1.00 96.69 334 ASP A O 1
ATOM 2600 N N . THR A 1 335 ? -15.365 -7.162 21.060 1.00 94.50 335 THR A N 1
ATOM 2601 C CA . THR A 1 335 ? -14.012 -6.623 21.081 1.00 94.50 335 THR A CA 1
ATOM 2602 C C . THR A 1 335 ? -13.691 -5.915 19.768 1.00 94.50 335 THR A C 1
ATOM 2604 O O . THR A 1 335 ? -13.686 -6.511 18.693 1.00 94.50 335 THR A O 1
ATOM 2607 N N . GLY A 1 336 ? -13.319 -4.640 19.872 1.00 91.81 336 GLY A N 1
ATOM 2608 C CA . GLY A 1 336 ? -12.712 -3.889 18.783 1.00 91.81 336 GLY A CA 1
ATOM 2609 C C . GLY A 1 336 ? -12.472 -2.427 19.147 1.00 91.81 336 GLY A C 1
ATOM 2610 O O . GLY A 1 336 ? -12.947 -1.913 20.160 1.00 91.81 336 GLY A O 1
ATOM 2611 N N . SER A 1 337 ? -11.724 -1.718 18.302 1.00 89.56 337 SER A N 1
ATOM 2612 C CA . SER A 1 337 ? -11.383 -0.313 18.560 1.00 89.56 337 SER A CA 1
ATOM 2613 C C . SER A 1 337 ? -12.615 0.596 18.631 1.00 89.56 337 SER A C 1
ATOM 2615 O O . SER A 1 337 ? -12.639 1.532 19.423 1.00 89.56 337 SER A O 1
ATOM 2617 N N . THR A 1 338 ? -13.655 0.320 17.840 1.00 95.31 338 THR A N 1
ATOM 2618 C CA . THR A 1 338 ? -14.872 1.146 17.790 1.00 95.31 338 THR A CA 1
ATOM 2619 C C . THR A 1 338 ? -15.726 0.981 19.049 1.00 95.31 338 THR A C 1
ATOM 2621 O O . THR A 1 338 ? -16.167 1.974 19.629 1.00 95.31 338 THR A O 1
ATOM 2624 N N . THR A 1 339 ? -15.896 -0.251 19.539 1.00 97.31 339 THR A N 1
ATOM 2625 C CA . THR A 1 339 ? -16.600 -0.538 20.800 1.00 97.31 339 THR A CA 1
ATOM 2626 C C . THR A 1 339 ? -15.804 -0.067 22.023 1.00 97.31 339 THR A C 1
ATOM 2628 O O . THR A 1 339 ? -16.401 0.432 22.974 1.00 97.31 339 THR A O 1
ATOM 2631 N N . ASN A 1 340 ? -14.465 -0.079 21.970 1.00 96.06 340 ASN A N 1
ATOM 2632 C CA . ASN A 1 340 ? -13.611 0.571 22.978 1.00 96.06 340 ASN A CA 1
ATOM 2633 C C . ASN A 1 340 ? -13.834 2.095 23.060 1.00 96.06 340 ASN A C 1
ATOM 2635 O O . ASN A 1 340 ? -13.724 2.681 24.137 1.00 96.06 340 ASN A O 1
ATOM 2639 N N . TYR A 1 341 ? -14.138 2.773 21.947 1.00 96.25 341 TYR A N 1
ATOM 2640 C CA . TYR A 1 341 ? -14.551 4.181 22.003 1.00 96.25 341 TYR A CA 1
ATOM 2641 C C . TYR A 1 341 ? -15.972 4.338 22.520 1.00 96.25 341 TYR A C 1
ATOM 2643 O O . TYR A 1 341 ? -16.222 5.218 23.339 1.00 96.25 341 TYR A O 1
ATOM 2651 N N . MET A 1 342 ? -16.891 3.484 22.074 1.00 97.75 342 MET A N 1
ATOM 2652 C CA . MET A 1 342 ? -18.277 3.485 22.537 1.00 97.75 342 MET A CA 1
ATOM 2653 C C . MET A 1 342 ? -18.362 3.372 24.066 1.00 97.75 342 MET A C 1
ATOM 2655 O O . MET A 1 342 ? -19.045 4.174 24.702 1.00 97.75 342 MET A O 1
ATOM 2659 N N . ALA A 1 343 ? -17.605 2.450 24.665 1.00 97.38 343 ALA A N 1
ATOM 2660 C CA . ALA A 1 343 ? -17.562 2.238 26.109 1.00 97.38 343 ALA A CA 1
ATOM 2661 C C . ALA A 1 343 ? -17.188 3.511 26.899 1.00 97.38 343 ALA A C 1
ATOM 2663 O O . ALA A 1 343 ? -17.794 3.788 27.934 1.00 97.38 343 ALA A O 1
ATOM 2664 N N . GLN A 1 344 ? -16.306 4.375 26.382 1.00 95.00 344 GLN A N 1
ATOM 2665 C CA . GLN A 1 344 ? -15.984 5.665 27.020 1.00 95.00 344 GLN A CA 1
ATOM 2666 C C . GLN A 1 344 ? -17.220 6.544 27.226 1.00 95.00 344 GLN A C 1
ATOM 2668 O O . GLN A 1 344 ? -17.351 7.193 28.265 1.00 95.00 344 GLN A O 1
ATOM 2673 N N . PHE A 1 345 ? -18.125 6.554 26.248 1.00 95.12 345 PHE A N 1
ATOM 2674 C CA . PHE A 1 345 ? -19.342 7.363 26.275 1.00 95.12 345 PHE A CA 1
ATOM 2675 C C . PHE A 1 345 ? -20.474 6.705 27.073 1.00 95.12 345 PHE A C 1
ATOM 2677 O O . PHE A 1 345 ? -21.371 7.405 27.538 1.00 95.12 345 PHE A O 1
ATOM 2684 N N . LEU A 1 346 ? -20.414 5.389 27.297 1.00 96.81 346 LEU A N 1
ATOM 2685 C CA . LEU A 1 346 ? -21.396 4.664 28.107 1.00 96.81 346 LEU A CA 1
ATOM 2686 C C . LEU A 1 346 ? -21.236 4.884 29.612 1.00 96.81 346 LEU A C 1
ATOM 2688 O O . LEU A 1 346 ? -22.203 4.705 30.341 1.00 96.81 346 LEU A O 1
ATOM 2692 N N . ARG A 1 347 ? -20.067 5.338 30.085 1.00 92.81 347 ARG A N 1
ATOM 2693 C CA . ARG A 1 347 ? -19.809 5.626 31.513 1.00 92.81 347 ARG A CA 1
ATOM 2694 C C . ARG A 1 347 ? -20.815 6.589 32.162 1.00 92.81 347 ARG A C 1
ATOM 2696 O O . ARG A 1 347 ? -20.877 6.664 33.381 1.00 92.81 347 ARG A O 1
ATOM 2703 N N . GLN A 1 348 ? -21.546 7.362 31.358 1.00 87.50 348 GLN A N 1
ATOM 2704 C CA . GLN A 1 348 ? -22.540 8.338 31.816 1.00 87.50 348 GLN A CA 1
ATOM 2705 C C . GLN A 1 348 ? -23.971 7.773 31.875 1.00 87.50 348 GLN A C 1
ATOM 2707 O O . GLN A 1 348 ? -24.872 8.470 32.340 1.00 87.50 348 GLN A O 1
ATOM 2712 N N . ARG A 1 349 ? -24.195 6.549 31.377 1.00 92.00 349 ARG A N 1
ATOM 2713 C CA . ARG A 1 349 ? -25.501 5.875 31.380 1.00 92.00 349 ARG A CA 1
ATOM 2714 C C . ARG A 1 349 ? -25.841 5.342 32.762 1.00 92.00 349 ARG A C 1
ATOM 2716 O O . ARG A 1 349 ? -24.949 5.048 33.556 1.00 92.00 349 ARG A O 1
ATOM 2723 N N . LYS A 1 350 ? -27.137 5.203 33.033 1.00 91.69 350 LYS A N 1
ATOM 2724 C CA . LYS A 1 350 ? -27.645 4.731 34.322 1.00 91.69 350 LYS A CA 1
ATOM 2725 C C . LYS A 1 350 ? -28.299 3.368 34.183 1.00 91.69 350 LYS A C 1
ATOM 2727 O O . LYS A 1 350 ? -29.007 3.109 33.215 1.00 91.69 350 LYS A O 1
ATOM 2732 N N . SER A 1 351 ? -28.120 2.527 35.203 1.00 95.19 351 SER A N 1
ATOM 2733 C CA . SER A 1 351 ? -28.755 1.202 35.280 1.00 95.19 351 SER A CA 1
ATOM 2734 C C . SER A 1 351 ? -28.493 0.339 34.036 1.00 95.19 351 SER A C 1
ATOM 2736 O O . SER A 1 351 ? -29.395 -0.331 33.548 1.00 95.19 351 SER A O 1
ATOM 2738 N N . LEU A 1 352 ? -27.278 0.389 33.488 1.00 98.12 352 LEU A N 1
ATOM 2739 C CA . LEU A 1 352 ? -26.916 -0.316 32.256 1.00 98.12 352 LEU A CA 1
ATOM 2740 C C . LEU A 1 352 ? -26.275 -1.667 32.590 1.00 98.12 352 LEU A C 1
ATOM 2742 O O . LEU A 1 352 ? -25.387 -1.727 33.437 1.00 98.12 352 LEU A O 1
ATOM 2746 N N . THR A 1 353 ? -26.647 -2.736 31.887 1.00 98.50 353 THR A N 1
ATOM 2747 C CA . THR A 1 353 ? -25.898 -4.002 31.930 1.00 98.50 353 THR A CA 1
ATOM 2748 C C . THR A 1 353 ? -25.059 -4.143 30.666 1.00 98.50 353 THR A C 1
ATOM 2750 O O . THR A 1 353 ? -25.585 -4.088 29.558 1.00 98.50 353 THR A O 1
ATOM 2753 N N . VAL A 1 354 ? -23.747 -4.328 30.817 1.00 98.56 354 VAL A N 1
ATOM 2754 C CA . VAL A 1 354 ? -22.802 -4.510 29.707 1.00 98.56 354 VAL A CA 1
ATOM 2755 C C . VAL A 1 354 ? -22.197 -5.903 29.786 1.00 98.56 354 VAL A C 1
ATOM 2757 O O . VAL A 1 354 ? -21.444 -6.203 30.709 1.00 98.56 354 VAL A O 1
ATOM 2760 N N . ILE A 1 355 ? -22.487 -6.733 28.789 1.00 98.44 355 ILE A N 1
ATOM 2761 C CA . ILE A 1 355 ? -21.846 -8.029 28.569 1.00 98.44 355 ILE A CA 1
ATOM 2762 C C . ILE A 1 355 ? -20.743 -7.826 27.530 1.00 98.44 355 ILE A C 1
ATOM 2764 O O . ILE A 1 355 ? -20.990 -7.293 26.452 1.00 98.44 355 ILE A O 1
ATOM 2768 N N . THR A 1 356 ? -19.510 -8.225 27.819 1.00 98.31 356 THR A N 1
ATOM 2769 C CA . THR A 1 356 ? -18.404 -8.081 26.864 1.00 98.31 356 THR A CA 1
ATOM 2770 C C . THR A 1 356 ? -17.428 -9.237 26.962 1.00 98.31 356 THR A C 1
ATOM 2772 O O . THR A 1 356 ? -17.235 -9.813 28.031 1.00 98.31 356 THR A O 1
ATOM 2775 N N . ASN A 1 357 ? -16.783 -9.564 25.846 1.00 97.69 357 ASN A N 1
ATOM 2776 C CA . ASN A 1 357 ? -15.618 -10.439 25.837 1.00 97.69 357 ASN A CA 1
ATOM 2777 C C . ASN A 1 357 ? -14.291 -9.660 25.813 1.00 97.69 357 ASN A C 1
ATOM 2779 O O . ASN A 1 357 ? -13.228 -10.274 25.808 1.00 97.69 357 ASN A O 1
ATOM 2783 N N . SER A 1 358 ? -14.329 -8.327 25.794 1.00 98.00 358 SER A N 1
ATOM 2784 C CA . SER A 1 358 ? -13.140 -7.483 25.694 1.00 98.00 358 SER A CA 1
ATOM 2785 C C . SER A 1 358 ? -12.532 -7.221 27.066 1.00 98.00 358 SER A C 1
ATOM 2787 O O . SER A 1 358 ? -13.183 -6.679 27.965 1.00 98.00 358 SER A O 1
ATOM 2789 N N . HIS A 1 359 ? -11.244 -7.531 27.212 1.00 97.38 359 HIS A N 1
ATOM 2790 C CA . HIS A 1 359 ? -10.494 -7.151 28.406 1.00 97.38 359 HIS A CA 1
ATOM 2791 C C . HIS A 1 359 ? -10.384 -5.622 28.542 1.00 97.38 359 HIS A C 1
ATOM 2793 O O . HIS A 1 359 ? -10.432 -5.087 29.651 1.00 97.38 359 HIS A O 1
ATOM 2799 N N . ASP A 1 360 ? -10.292 -4.905 27.421 1.00 96.94 360 ASP A N 1
ATOM 2800 C CA . ASP A 1 360 ? -10.127 -3.450 27.406 1.00 96.94 360 ASP A CA 1
ATOM 2801 C C . ASP A 1 360 ? -11.411 -2.712 27.795 1.00 96.94 360 ASP A C 1
ATOM 2803 O O . ASP A 1 360 ? -11.362 -1.784 28.605 1.00 96.94 360 ASP A O 1
ATOM 2807 N N . ILE A 1 361 ? -12.570 -3.166 27.303 1.00 98.00 361 ILE A N 1
ATOM 2808 C CA . ILE A 1 361 ? -13.874 -2.628 27.724 1.00 98.00 361 ILE A CA 1
ATOM 2809 C C . ILE A 1 361 ? -14.092 -2.911 29.208 1.00 98.00 361 ILE A C 1
ATOM 2811 O O . ILE A 1 361 ? -14.535 -2.022 29.939 1.00 98.00 361 ILE A O 1
ATOM 2815 N N . PHE A 1 362 ? -13.723 -4.109 29.680 1.00 97.44 362 PHE A N 1
ATOM 2816 C CA . PHE A 1 362 ? -13.838 -4.438 31.095 1.00 97.44 362 PHE A CA 1
ATOM 2817 C C . PHE A 1 362 ? -13.034 -3.461 31.967 1.00 97.44 362 PHE A C 1
ATOM 2819 O O . PHE A 1 362 ? -13.585 -2.811 32.857 1.00 97.44 362 PHE A O 1
ATOM 2826 N N . ASN A 1 363 ? -11.750 -3.274 31.649 1.00 95.94 363 ASN A N 1
ATOM 2827 C CA . ASN A 1 363 ? -10.872 -2.327 32.346 1.00 95.94 363 ASN A CA 1
ATOM 2828 C C . ASN A 1 363 ? -11.356 -0.873 32.248 1.00 95.94 363 ASN A C 1
ATOM 2830 O O . ASN A 1 363 ? -11.046 -0.041 33.099 1.00 95.94 363 ASN A O 1
ATOM 2834 N N . GLN A 1 364 ? -12.117 -0.534 31.215 1.00 95.69 364 GLN A N 1
ATOM 2835 C CA . GLN A 1 364 ? -12.656 0.805 31.070 1.00 95.69 364 GLN A CA 1
ATOM 2836 C C . GLN A 1 364 ? -13.928 1.025 31.892 1.00 95.69 364 GLN A C 1
ATOM 2838 O O . GLN A 1 364 ? -14.167 2.153 32.324 1.00 95.69 364 GLN A O 1
ATOM 2843 N N . LEU A 1 365 ? -14.748 0.000 32.114 1.00 96.94 365 LEU A N 1
ATOM 2844 C CA . LEU A 1 365 ? -16.060 0.163 32.742 1.00 96.94 365 LEU A CA 1
ATOM 2845 C C . LEU A 1 365 ? -16.126 -0.330 34.190 1.00 96.94 365 LEU A C 1
ATOM 2847 O O . LEU A 1 365 ? -17.043 0.091 34.887 1.00 96.94 365 LEU A O 1
ATOM 2851 N N . HIS A 1 366 ? -15.162 -1.126 34.675 1.00 95.44 366 HIS A N 1
ATOM 2852 C CA . HIS A 1 366 ? -15.240 -1.800 35.987 1.00 95.44 366 HIS A CA 1
ATOM 2853 C C . HIS A 1 366 ? -15.438 -0.873 37.198 1.00 95.44 366 HIS A C 1
ATOM 2855 O O . HIS A 1 366 ? -15.846 -1.331 38.261 1.00 95.44 366 HIS A O 1
ATOM 2861 N N . SER A 1 367 ? -15.094 0.411 37.075 1.00 92.56 367 SER A N 1
ATOM 2862 C CA . SER A 1 367 ? -15.235 1.416 38.135 1.00 92.56 367 SER A CA 1
ATOM 2863 C C . SER A 1 367 ? -16.497 2.277 37.999 1.00 92.56 367 SER A C 1
ATOM 2865 O O . SER A 1 367 ? -16.675 3.216 38.772 1.00 92.56 367 SER A O 1
ATOM 2867 N N . SER A 1 368 ? -17.374 1.975 37.038 1.00 94.56 368 SER A N 1
ATOM 2868 C CA . SER A 1 368 ? -18.617 2.719 36.805 1.00 94.56 368 SER A CA 1
ATOM 2869 C C . SER A 1 368 ? -19.726 2.163 37.710 1.00 94.56 368 SER A C 1
ATOM 2871 O O . SER A 1 368 ? -20.151 1.030 37.493 1.00 94.56 368 SER A O 1
ATOM 2873 N N . PRO A 1 369 ? -20.209 2.916 38.717 1.00 90.62 369 PRO A N 1
ATOM 2874 C CA . PRO A 1 369 ? -21.099 2.377 39.751 1.00 90.62 369 PRO A CA 1
ATOM 2875 C C . PRO A 1 369 ? -22.498 2.007 39.238 1.00 90.62 369 PRO A C 1
ATOM 2877 O O . PRO A 1 369 ? -23.138 1.128 39.804 1.00 90.62 369 PRO A O 1
ATOM 2880 N N . ASP A 1 370 ? -22.958 2.653 38.164 1.00 94.56 370 ASP A N 1
ATOM 2881 C CA . ASP A 1 370 ? -24.281 2.437 37.566 1.00 94.56 370 ASP A CA 1
ATOM 2882 C C . ASP A 1 370 ? -24.277 1.414 36.412 1.00 94.56 370 ASP A C 1
ATOM 2884 O O . ASP A 1 370 ? -25.292 1.257 35.725 1.00 94.56 370 ASP A O 1
ATOM 2888 N N . ILE A 1 371 ? -23.143 0.734 36.180 1.00 97.50 371 ILE A N 1
ATOM 2889 C CA . ILE A 1 371 ? -22.994 -0.289 35.141 1.00 97.50 371 ILE A CA 1
ATOM 2890 C C . ILE A 1 371 ? -22.770 -1.657 35.786 1.00 97.50 371 ILE A C 1
ATOM 2892 O O . ILE A 1 371 ? -21.759 -1.891 36.448 1.00 97.50 371 ILE A O 1
ATOM 2896 N N . ILE A 1 372 ? -23.677 -2.597 35.523 1.00 97.62 372 ILE A N 1
ATOM 2897 C CA . ILE A 1 372 ? -23.450 -4.016 35.797 1.00 97.62 372 ILE A CA 1
ATOM 2898 C C . ILE A 1 372 ? -22.587 -4.563 34.664 1.00 97.62 372 ILE A C 1
ATOM 2900 O O . ILE A 1 372 ? -23.039 -4.705 33.530 1.00 97.62 372 ILE A O 1
ATOM 2904 N N . LEU A 1 373 ? -21.326 -4.849 34.964 1.00 97.56 373 LEU A N 1
ATOM 2905 C CA . LEU A 1 373 ? -20.354 -5.297 33.976 1.00 97.56 373 LEU A CA 1
ATOM 2906 C C . LEU A 1 373 ? -20.133 -6.808 34.066 1.00 97.56 373 LEU A C 1
ATOM 2908 O O . LEU A 1 373 ? -19.706 -7.329 35.097 1.00 97.56 373 LEU A O 1
ATOM 2912 N N . VAL A 1 374 ? -20.380 -7.498 32.958 1.00 97.38 374 VAL A N 1
ATOM 2913 C CA . VAL A 1 374 ? -20.272 -8.948 32.818 1.00 97.38 374 VAL A CA 1
ATOM 2914 C C . VAL A 1 374 ? -19.202 -9.267 31.775 1.00 97.38 374 VAL A C 1
ATOM 2916 O O . VAL A 1 374 ? -19.331 -8.916 30.605 1.00 97.38 374 VAL A O 1
ATOM 2919 N N . LEU A 1 375 ? -18.136 -9.950 32.193 1.00 97.00 375 LEU A N 1
ATOM 2920 C CA . LEU A 1 375 ? -17.080 -10.435 31.303 1.00 97.00 375 LEU A CA 1
ATOM 2921 C C . LEU A 1 375 ? -17.353 -11.900 30.952 1.00 97.00 375 LEU A C 1
ATOM 2923 O O . LEU A 1 375 ? -17.463 -12.715 31.864 1.00 97.00 375 LEU A O 1
ATOM 2927 N N . THR A 1 376 ? -17.424 -12.249 29.663 1.00 95.06 376 THR A N 1
ATOM 2928 C CA . THR A 1 376 ? -17.780 -13.616 29.213 1.00 95.06 376 THR A CA 1
ATOM 2929 C C . THR A 1 376 ? -16.820 -14.704 29.709 1.00 95.06 376 THR A C 1
ATOM 2931 O O . THR A 1 376 ? -17.158 -15.886 29.695 1.00 95.06 376 THR A O 1
ATOM 2934 N N . GLY A 1 377 ? -15.596 -14.327 30.101 1.00 91.38 377 GLY A N 1
ATOM 2935 C CA . GLY A 1 377 ? -14.527 -15.268 30.429 1.00 91.38 377 GLY A CA 1
ATOM 2936 C C . GLY A 1 377 ? -14.206 -16.204 29.258 1.00 91.38 377 GLY A C 1
ATOM 2937 O O . GLY A 1 377 ? -14.608 -15.959 28.123 1.00 91.38 377 GLY A O 1
ATOM 2938 N N . GLY A 1 378 ? -13.469 -17.283 29.524 1.00 94.12 378 GLY A N 1
ATOM 2939 C CA . GLY A 1 378 ? -13.020 -18.237 28.503 1.00 94.12 378 GLY A CA 1
ATOM 2940 C C . GLY A 1 378 ? -11.511 -18.191 28.272 1.00 94.12 378 GLY A C 1
ATOM 2941 O O . GLY A 1 378 ? -10.748 -17.828 29.168 1.00 94.12 378 GLY A O 1
ATOM 2942 N N . GLN A 1 379 ? -11.073 -18.596 27.080 1.00 95.88 379 GLN A N 1
ATOM 2943 C CA . GLN A 1 379 ? -9.662 -18.554 26.705 1.00 95.88 379 GLN A CA 1
ATOM 2944 C C . GLN A 1 379 ? -9.281 -17.116 26.357 1.00 95.88 379 GLN A C 1
ATOM 2946 O O . GLN A 1 379 ? -9.836 -16.546 25.426 1.00 95.88 379 GLN A O 1
ATOM 2951 N N . TYR A 1 380 ? -8.326 -16.534 27.077 1.00 96.19 380 TYR A N 1
ATOM 2952 C CA . TYR A 1 380 ? -7.802 -15.215 26.731 1.00 96.19 380 TYR A CA 1
ATOM 2953 C C . TYR A 1 380 ? -6.906 -15.305 25.487 1.00 96.19 380 TYR A C 1
ATOM 2955 O O . TYR A 1 380 ? -5.936 -16.067 25.481 1.00 96.19 380 TYR A O 1
ATOM 2963 N N . ASP A 1 381 ? -7.219 -14.530 24.452 1.00 90.19 381 ASP A N 1
ATOM 2964 C CA . ASP A 1 381 ? -6.374 -14.324 23.279 1.00 90.19 381 ASP A CA 1
ATOM 2965 C C . ASP A 1 381 ? -5.570 -13.019 23.434 1.00 90.19 381 ASP A C 1
ATOM 2967 O O . ASP A 1 381 ? -6.143 -11.927 23.372 1.00 90.19 381 ASP A O 1
ATOM 2971 N N . PRO A 1 382 ? -4.234 -13.091 23.594 1.00 88.50 382 PRO A N 1
ATOM 2972 C CA . PRO A 1 382 ? -3.396 -11.905 23.737 1.00 88.50 382 PRO A CA 1
ATOM 2973 C C . PRO A 1 382 ? -3.385 -10.989 22.510 1.00 88.50 382 PRO A C 1
ATOM 2975 O O . PRO A 1 382 ? -3.095 -9.805 22.666 1.00 88.50 382 PRO A O 1
ATOM 2978 N N . LYS A 1 383 ? -3.662 -11.513 21.304 1.00 82.50 383 LYS A N 1
ATOM 2979 C CA . LYS A 1 383 ? -3.610 -10.720 20.065 1.00 82.50 383 LYS A CA 1
ATOM 2980 C C . LYS A 1 383 ? -4.794 -9.767 19.964 1.00 82.50 383 LYS A C 1
ATOM 2982 O O . LYS A 1 383 ? -4.594 -8.577 19.744 1.00 82.50 383 LYS A O 1
ATOM 2987 N N . SER A 1 384 ? -6.004 -10.283 20.160 1.00 80.62 384 SER A N 1
ATOM 2988 C CA . SER A 1 384 ? -7.229 -9.475 20.181 1.00 80.62 384 SER A CA 1
ATOM 2989 C C . SER A 1 384 ? -7.512 -8.837 21.546 1.00 80.62 384 SER A C 1
ATOM 2991 O O . SER A 1 384 ? -8.367 -7.962 21.633 1.00 80.62 384 SER A O 1
ATOM 2993 N N . ARG A 1 385 ? -6.803 -9.246 22.612 1.00 94.00 385 ARG A N 1
ATOM 2994 C CA . ARG A 1 385 ? -7.065 -8.850 24.012 1.00 94.00 385 ARG A CA 1
ATOM 2995 C C . ARG A 1 385 ? -8.513 -9.139 24.424 1.00 94.00 385 ARG A C 1
ATOM 2997 O O . ARG A 1 385 ? -9.157 -8.360 25.130 1.00 94.00 385 ARG A O 1
ATOM 3004 N N . SER A 1 386 ? -9.016 -10.288 23.989 1.00 96.00 386 SER A N 1
ATOM 3005 C CA . SER A 1 386 ? -10.390 -10.726 24.222 1.00 96.00 386 SER A CA 1
ATOM 3006 C C . SER A 1 386 ? -10.446 -12.131 24.798 1.00 96.00 386 SER A C 1
ATOM 3008 O O . SER A 1 386 ? -9.464 -12.874 24.774 1.00 96.00 386 SER A O 1
ATOM 3010 N N . PHE A 1 387 ? -11.603 -12.499 25.331 1.00 97.31 387 PHE A N 1
ATOM 3011 C CA . PHE A 1 387 ? -11.892 -13.863 25.726 1.00 97.31 387 PHE A CA 1
ATOM 3012 C C . PHE A 1 387 ? -12.709 -14.565 24.641 1.00 97.31 387 PHE A C 1
ATOM 3014 O O . PHE A 1 387 ? -13.731 -14.066 24.169 1.00 97.31 387 PHE A O 1
ATOM 3021 N N . VAL A 1 388 ? -12.242 -15.740 24.241 1.00 95.44 388 VAL A N 1
ATOM 3022 C CA . VAL A 1 388 ? -12.786 -16.518 23.131 1.00 95.44 388 VAL A CA 1
ATOM 3023 C C . VAL A 1 388 ? -12.942 -17.991 23.503 1.00 95.44 388 VAL A C 1
ATOM 3025 O O . VAL A 1 388 ? -12.594 -18.438 24.604 1.00 95.44 388 VAL A O 1
ATOM 3028 N N . GLY A 1 389 ? -13.474 -18.765 22.560 1.00 94.06 389 GLY A N 1
ATOM 3029 C CA . GLY A 1 389 ? -13.600 -20.208 22.668 1.00 94.06 389 GLY A CA 1
ATOM 3030 C C . GLY A 1 389 ? -14.752 -20.649 23.567 1.00 94.06 389 GLY A C 1
ATOM 3031 O O . GLY A 1 389 ? -15.590 -19.866 24.014 1.00 94.06 389 GLY A O 1
ATOM 3032 N N . ARG A 1 390 ? -14.786 -21.954 23.852 1.00 91.88 390 ARG A N 1
ATOM 3033 C CA . ARG A 1 390 ? -15.966 -22.639 24.405 1.00 91.88 390 ARG A CA 1
ATOM 3034 C C . ARG A 1 390 ? -16.533 -22.015 25.686 1.00 91.88 390 ARG A C 1
ATOM 3036 O O . ARG A 1 390 ? -17.746 -22.027 25.857 1.00 91.88 390 ARG A O 1
ATOM 3043 N N . GLY A 1 391 ? -15.683 -21.493 26.572 1.00 92.31 391 GLY A N 1
ATOM 3044 C CA . GLY A 1 391 ? -16.134 -20.833 27.803 1.00 92.31 391 GLY A CA 1
ATOM 3045 C C . GLY A 1 391 ? -16.974 -19.585 27.523 1.00 92.31 391 GLY A C 1
ATOM 3046 O O . GLY A 1 391 ? -18.083 -19.478 28.038 1.00 92.31 391 GLY A O 1
ATOM 3047 N N . ALA A 1 392 ? -16.487 -18.708 26.638 1.00 94.62 392 ALA A N 1
ATOM 3048 C CA . ALA A 1 392 ? -17.214 -17.514 26.214 1.00 94.62 392 ALA A CA 1
ATOM 3049 C C . ALA A 1 392 ? -18.530 -17.881 25.510 1.00 94.62 392 ALA A C 1
ATOM 3051 O O . ALA A 1 392 ? -19.565 -17.274 25.776 1.00 94.62 392 ALA A O 1
ATOM 3052 N N . HIS A 1 393 ? -18.501 -18.913 24.656 1.00 94.31 393 HIS A N 1
ATOM 3053 C CA . HIS A 1 393 ? -19.674 -19.350 23.890 1.00 94.31 393 HIS A CA 1
ATOM 3054 C C . HIS A 1 393 ? -20.804 -19.819 24.816 1.00 94.31 393 HIS A C 1
ATOM 3056 O O . HIS A 1 393 ? -21.940 -19.380 24.679 1.00 94.31 393 HIS A O 1
ATOM 3062 N N . LEU A 1 394 ? -20.496 -20.686 25.790 1.00 93.00 394 LEU A N 1
ATOM 3063 C CA . LEU A 1 394 ? -21.502 -21.204 26.725 1.00 93.00 394 LEU A CA 1
ATOM 3064 C C . LEU A 1 394 ? -22.148 -20.088 27.548 1.00 93.00 394 LEU A C 1
ATOM 3066 O O . LEU A 1 394 ? -23.353 -20.115 27.763 1.00 93.00 394 LEU A O 1
ATOM 3070 N N . MET A 1 395 ? -21.363 -19.096 27.963 1.00 94.38 395 MET A N 1
ATOM 3071 C CA . MET A 1 395 ? -21.884 -17.978 28.740 1.00 94.38 395 MET A CA 1
ATOM 3072 C C . MET A 1 395 ? -22.839 -17.097 27.927 1.00 94.38 395 MET A C 1
ATOM 3074 O O . MET A 1 395 ? -23.867 -16.683 28.452 1.00 94.38 395 MET A O 1
ATOM 3078 N N . LEU A 1 396 ? -22.534 -16.840 26.652 1.00 96.19 396 LEU A N 1
ATOM 3079 C CA . LEU A 1 396 ? -23.399 -16.045 25.773 1.00 96.19 396 LEU A CA 1
ATOM 3080 C C . LEU A 1 396 ? -24.735 -16.746 25.476 1.00 96.19 396 LEU A C 1
ATOM 3082 O O . LEU A 1 396 ? -25.764 -16.079 25.395 1.00 96.19 396 LEU A O 1
ATOM 3086 N N . ARG A 1 397 ? -24.749 -18.082 25.384 1.00 93.44 397 ARG A N 1
ATOM 3087 C CA . ARG A 1 397 ? -25.965 -18.866 25.092 1.00 93.44 397 ARG A CA 1
ATOM 3088 C C . ARG A 1 397 ? -27.065 -18.740 26.137 1.00 93.44 397 ARG A C 1
ATOM 3090 O O . ARG A 1 397 ? -28.239 -18.750 25.777 1.00 93.44 397 ARG A O 1
ATOM 3097 N N . ASP A 1 398 ? -26.690 -18.606 27.403 1.00 90.31 398 ASP A N 1
ATOM 3098 C CA . ASP A 1 398 ? -27.638 -18.510 28.519 1.00 90.31 398 ASP A CA 1
ATOM 3099 C C . ASP A 1 398 ? -28.064 -17.058 28.808 1.00 90.31 398 ASP A C 1
ATOM 3101 O O . ASP A 1 398 ? -28.716 -16.775 29.815 1.00 90.31 398 ASP A O 1
ATOM 3105 N N . MET A 1 399 ? -27.703 -16.118 27.928 1.00 93.50 399 MET A N 1
ATOM 3106 C CA . MET A 1 399 ? -27.986 -14.695 28.075 1.00 93.50 399 MET A CA 1
ATOM 3107 C C . MET A 1 399 ? -28.896 -14.177 26.967 1.00 93.50 399 MET A C 1
ATOM 3109 O O . MET A 1 399 ? -28.979 -14.712 25.858 1.00 93.50 399 MET A O 1
ATOM 3113 N N . ARG A 1 400 ? -29.594 -13.081 27.263 1.00 96.94 400 ARG A N 1
ATOM 3114 C CA . ARG A 1 400 ? -30.294 -12.315 26.239 1.00 96.94 400 ARG A CA 1
ATOM 3115 C C . ARG A 1 400 ? -30.123 -10.825 26.484 1.00 96.94 400 ARG A C 1
ATOM 3117 O O . ARG A 1 400 ? -30.499 -10.328 27.540 1.00 96.94 400 ARG A O 1
ATOM 3124 N N . ALA A 1 401 ? -29.566 -10.145 25.493 1.00 98.31 401 ALA A N 1
ATOM 3125 C CA . ALA A 1 401 ? -29.385 -8.704 25.468 1.00 98.31 401 ALA A CA 1
ATOM 3126 C C . ALA A 1 401 ? -30.403 -8.036 24.542 1.00 98.31 401 ALA A C 1
ATOM 3128 O O . ALA A 1 401 ? -30.899 -8.642 23.589 1.00 98.31 401 ALA A O 1
ATOM 3129 N N . ASP A 1 402 ? -30.690 -6.769 24.811 1.00 98.62 402 ASP A N 1
ATOM 3130 C CA . ASP A 1 402 ? -31.515 -5.926 23.955 1.00 98.62 402 ASP A CA 1
ATOM 3131 C C . ASP A 1 402 ? -30.786 -5.624 22.642 1.00 98.62 402 ASP A C 1
ATOM 3133 O O . ASP A 1 402 ? -31.388 -5.727 21.579 1.00 98.62 402 ASP A O 1
ATOM 3137 N N . LYS A 1 403 ? -29.479 -5.329 22.702 1.00 98.69 403 LYS A N 1
ATOM 3138 C CA . LYS A 1 403 ? -28.654 -4.997 21.528 1.00 98.69 403 LYS A CA 1
ATOM 3139 C C . LYS A 1 403 ? -27.284 -5.667 21.583 1.00 98.69 403 LYS A C 1
ATOM 3141 O O . LYS A 1 403 ? -26.673 -5.713 22.651 1.00 98.69 403 LYS A O 1
ATOM 3146 N N . ALA A 1 404 ? -26.767 -6.106 20.439 1.00 98.50 404 ALA A N 1
ATOM 3147 C CA . ALA A 1 404 ? -25.359 -6.457 20.265 1.00 98.50 404 ALA A CA 1
ATOM 3148 C C . ALA A 1 404 ? -24.673 -5.471 19.318 1.00 98.50 404 ALA A C 1
ATOM 3150 O O . ALA A 1 404 ? -25.126 -5.255 18.196 1.00 98.50 404 ALA A O 1
ATOM 3151 N N . PHE A 1 405 ? -23.552 -4.903 19.761 1.00 98.69 405 PHE A N 1
ATOM 3152 C CA . PHE A 1 405 ? -22.703 -4.034 18.954 1.00 98.69 405 PHE A CA 1
ATOM 3153 C C . PHE A 1 405 ? -21.497 -4.831 18.460 1.00 98.69 405 PHE A C 1
ATOM 3155 O O . PHE A 1 405 ? -20.574 -5.111 19.229 1.00 98.69 405 PHE A O 1
ATOM 3162 N N . ILE A 1 406 ? -21.529 -5.202 17.180 1.00 98.12 406 ILE A N 1
ATOM 3163 C CA . ILE A 1 406 ? -20.555 -6.086 16.533 1.00 98.12 406 ILE A CA 1
ATOM 3164 C C . ILE A 1 406 ? -19.592 -5.264 15.676 1.00 98.12 406 ILE A C 1
ATOM 3166 O O . ILE A 1 406 ? -20.023 -4.430 14.877 1.00 98.12 406 ILE A O 1
ATOM 3170 N N . VAL A 1 407 ? -18.286 -5.510 15.805 1.00 94.12 407 VAL A N 1
ATOM 3171 C CA . VAL A 1 407 ? -17.273 -4.877 14.949 1.00 94.12 407 VAL A CA 1
ATOM 3172 C C . VAL A 1 407 ? -17.002 -5.775 13.744 1.00 94.12 407 VAL A C 1
ATOM 3174 O O . VAL A 1 407 ? -16.679 -6.952 13.895 1.00 94.12 407 VAL A O 1
ATOM 3177 N N . ALA A 1 408 ? -17.131 -5.227 12.535 1.00 87.81 408 ALA A N 1
ATOM 3178 C CA . ALA A 1 408 ? -16.853 -5.966 11.305 1.00 87.81 408 ALA A CA 1
ATOM 3179 C C . ALA A 1 408 ? -15.369 -5.870 10.909 1.00 87.81 408 ALA A C 1
ATOM 3181 O O . ALA A 1 408 ? -14.789 -4.785 10.928 1.00 87.81 408 ALA A O 1
ATOM 3182 N N . GLY A 1 409 ? -14.773 -6.994 10.497 1.00 77.75 409 GLY A N 1
ATOM 3183 C CA . GLY A 1 409 ? -13.500 -7.015 9.763 1.00 77.75 409 GLY A CA 1
ATOM 3184 C C . GLY A 1 409 ? -13.682 -6.753 8.263 1.00 77.75 409 GLY A C 1
ATOM 3185 O O . GLY A 1 409 ? -12.776 -6.255 7.604 1.00 77.75 409 GLY A O 1
ATOM 3186 N N . GLY A 1 410 ? -14.874 -7.044 7.737 1.00 83.19 410 GLY A N 1
ATOM 3187 C CA . GLY A 1 410 ? -15.291 -6.740 6.371 1.00 83.19 410 GLY A CA 1
ATOM 3188 C C . GLY A 1 410 ? -16.809 -6.839 6.220 1.00 83.19 410 GLY A C 1
ATOM 3189 O O . GLY A 1 410 ? -17.446 -7.645 6.909 1.00 83.19 410 GLY A O 1
ATOM 3190 N N . VAL A 1 411 ? -17.377 -6.017 5.339 1.00 89.88 411 VAL A N 1
ATOM 3191 C CA . VAL A 1 411 ? -18.800 -5.990 4.978 1.00 89.88 411 VAL A CA 1
ATOM 3192 C C . VAL A 1 411 ? -18.924 -6.015 3.456 1.00 89.88 411 VAL A C 1
ATOM 3194 O O . VAL A 1 411 ? -18.646 -5.011 2.797 1.00 89.88 411 VAL A O 1
ATOM 3197 N N . SER A 1 412 ? -19.394 -7.126 2.891 1.00 85.19 412 SER A N 1
ATOM 3198 C CA . SER A 1 412 ? -19.629 -7.260 1.447 1.00 85.19 412 SER A CA 1
ATOM 3199 C C . SER A 1 412 ? -21.004 -7.856 1.147 1.00 85.19 412 SER A C 1
ATOM 3201 O O . SER A 1 412 ? -21.572 -8.590 1.959 1.00 85.19 412 SER A O 1
ATOM 3203 N N . ALA A 1 413 ? -21.540 -7.563 -0.042 1.00 80.88 413 ALA A N 1
ATOM 3204 C CA . ALA A 1 413 ? -22.808 -8.136 -0.492 1.00 80.88 413 ALA A CA 1
ATOM 3205 C C . ALA A 1 413 ? -22.716 -9.650 -0.754 1.00 80.88 413 ALA A C 1
ATOM 3207 O O . ALA A 1 413 ? -23.667 -10.378 -0.477 1.00 80.88 413 ALA A O 1
ATOM 3208 N N . GLY A 1 414 ? -21.573 -10.127 -1.262 1.00 82.38 414 GLY A N 1
ATOM 3209 C CA . GLY A 1 414 ? -21.372 -11.537 -1.609 1.00 82.38 414 GLY A CA 1
ATOM 3210 C C . GLY A 1 414 ? -21.169 -12.449 -0.397 1.00 82.38 414 GLY A C 1
ATOM 3211 O O . GLY A 1 414 ? -21.663 -13.577 -0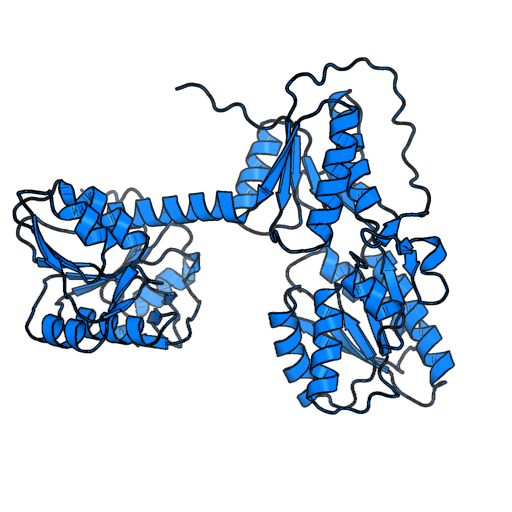.386 1.00 82.38 414 GLY A O 1
ATOM 3212 N N . PHE A 1 415 ? -20.474 -11.967 0.636 1.00 89.31 415 PHE A N 1
ATOM 3213 C CA . PHE A 1 415 ? -20.038 -12.795 1.765 1.00 89.31 415 PHE A CA 1
ATOM 3214 C C . PHE A 1 415 ? -20.716 -12.434 3.092 1.00 89.31 415 PHE A C 1
ATOM 3216 O O . PHE A 1 415 ? -20.977 -13.315 3.918 1.00 89.31 415 PHE A O 1
ATOM 3223 N N . GLY A 1 416 ? -21.087 -11.168 3.282 1.00 94.88 416 GLY A N 1
ATOM 3224 C CA . GLY A 1 416 ? -21.728 -10.666 4.493 1.00 94.88 416 GLY A CA 1
ATOM 3225 C C . GLY A 1 416 ? -20.760 -10.011 5.468 1.00 94.88 416 GLY A C 1
ATOM 3226 O O . GLY A 1 416 ? -19.800 -9.353 5.069 1.00 94.88 416 GLY A O 1
ATOM 3227 N N . ILE A 1 417 ? -21.034 -10.173 6.763 1.0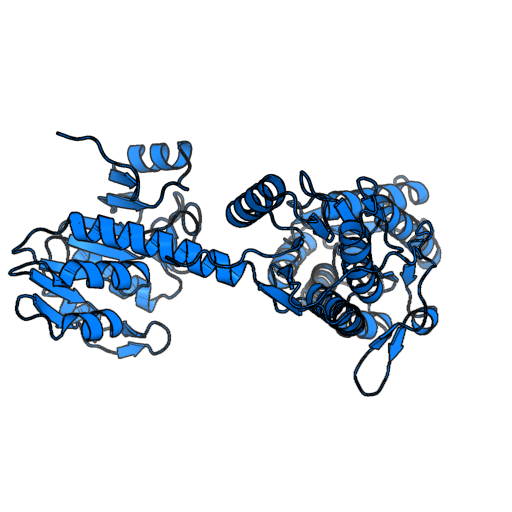0 97.31 417 ILE A N 1
ATOM 3228 C CA . ILE A 1 417 ? -20.137 -9.719 7.827 1.00 97.31 417 ILE A CA 1
ATOM 3229 C C . ILE A 1 417 ? -19.036 -10.755 7.991 1.00 97.31 417 ILE A C 1
ATOM 3231 O O . ILE A 1 417 ? -19.320 -11.948 8.094 1.00 97.31 417 ILE A O 1
ATOM 3235 N N . SER A 1 418 ? -17.785 -10.311 8.045 1.00 91.62 418 SER A N 1
ATOM 3236 C CA . SER A 1 418 ? -16.614 -11.183 8.149 1.00 91.62 418 SER A CA 1
ATOM 3237 C C . SER A 1 418 ? -15.607 -10.708 9.196 1.00 91.62 418 SER A C 1
ATOM 3239 O O . SER A 1 418 ? -15.649 -9.573 9.667 1.00 91.62 418 SER A O 1
ATOM 3241 N N . SER A 1 419 ? -14.729 -11.626 9.596 1.00 86.75 419 SER A N 1
ATOM 3242 C CA . SER A 1 419 ? -13.745 -11.514 10.669 1.00 86.75 419 SER A CA 1
ATOM 3243 C C . SER A 1 419 ? -12.387 -12.045 10.211 1.00 86.75 419 SER A C 1
ATOM 3245 O O . SER A 1 419 ? -12.313 -12.938 9.364 1.00 86.75 419 SER A O 1
ATOM 3247 N N . VAL A 1 420 ? -11.307 -11.528 10.800 1.00 76.38 420 VAL A N 1
ATOM 3248 C CA . VAL A 1 420 ? -9.926 -11.920 10.468 1.00 76.38 420 VAL A CA 1
ATOM 3249 C C . VAL A 1 420 ? -9.596 -13.320 10.983 1.00 76.38 420 VAL A C 1
ATOM 3251 O O . VAL A 1 420 ? -8.867 -14.061 10.321 1.00 76.38 420 VAL A O 1
ATOM 3254 N N . THR A 1 421 ? -10.147 -13.703 12.139 1.00 84.75 421 THR A N 1
ATOM 3255 C CA . THR A 1 421 ? -9.914 -15.013 12.763 1.00 84.75 421 THR A CA 1
ATOM 3256 C C . THR A 1 421 ? -11.215 -15.787 12.962 1.00 84.75 421 THR A C 1
ATOM 3258 O O . THR A 1 421 ? -12.288 -15.203 13.156 1.00 84.75 421 THR A O 1
ATOM 3261 N N . LEU A 1 422 ? -11.112 -17.121 12.928 1.00 89.38 422 LEU A N 1
ATOM 3262 C CA . LEU A 1 422 ? -12.246 -18.017 13.147 1.00 89.38 422 LEU A CA 1
ATOM 3263 C C . LEU A 1 422 ? -12.815 -17.881 14.564 1.00 89.38 422 LEU A C 1
ATOM 3265 O O . LEU A 1 422 ? -14.027 -17.798 14.717 1.00 89.38 422 LEU A O 1
ATOM 3269 N N . LEU A 1 423 ? -11.954 -17.810 15.584 1.00 91.62 423 LEU A N 1
ATOM 3270 C CA . LEU A 1 423 ? -12.382 -17.716 16.986 1.00 91.62 423 LEU A CA 1
ATOM 3271 C C . LEU A 1 423 ? -13.197 -16.448 17.256 1.00 91.62 423 LEU A C 1
ATOM 3273 O O . LEU A 1 423 ? -14.220 -16.507 17.931 1.00 91.62 423 LEU A O 1
ATOM 3277 N N . GLU A 1 424 ? -12.790 -15.309 16.693 1.00 89.44 424 GLU A N 1
ATOM 3278 C CA . GLU A 1 424 ? -13.594 -14.089 16.768 1.00 89.44 424 GLU A CA 1
ATOM 3279 C C . GLU A 1 424 ? -14.923 -14.234 16.021 1.00 89.44 424 GLU A C 1
ATOM 3281 O O . GLU A 1 424 ? -15.955 -13.770 16.502 1.00 89.44 424 GLU A O 1
ATOM 3286 N N . ALA A 1 425 ? -14.919 -14.884 14.850 1.00 94.75 425 ALA A N 1
ATOM 3287 C CA . ALA A 1 425 ? -16.143 -15.102 14.088 1.00 94.75 425 ALA A CA 1
ATOM 3288 C C . ALA A 1 425 ? -17.153 -15.948 14.875 1.00 94.75 425 ALA A C 1
ATOM 3290 O O . ALA A 1 425 ? -18.340 -15.635 14.884 1.00 94.75 425 ALA A O 1
ATOM 3291 N N . GLU A 1 426 ? -16.684 -16.997 15.552 1.00 95.44 426 GLU A N 1
ATOM 3292 C CA . GLU A 1 426 ? -17.515 -17.874 16.378 1.00 95.44 426 GLU A CA 1
ATOM 3293 C C . GLU A 1 426 ? -18.118 -17.137 17.574 1.00 95.44 426 GLU A C 1
ATOM 3295 O O . GLU A 1 426 ? -19.329 -17.209 17.775 1.00 95.44 426 GLU A O 1
ATOM 3300 N N . VAL A 1 427 ? -17.317 -16.368 18.319 1.00 96.25 427 VAL A N 1
ATOM 3301 C CA . VAL A 1 427 ? -17.832 -15.578 19.447 1.00 96.25 427 VAL A CA 1
ATOM 3302 C C . VAL A 1 427 ? -18.853 -14.545 18.972 1.00 96.25 427 VAL A C 1
ATOM 3304 O O . VAL A 1 427 ? -19.910 -14.420 19.584 1.00 96.25 427 VAL A O 1
ATOM 3307 N N . ARG A 1 428 ? -18.588 -13.840 17.863 1.00 96.88 428 ARG A N 1
ATOM 3308 C CA . ARG A 1 428 ? -19.532 -12.860 17.303 1.00 96.88 428 ARG A CA 1
ATOM 3309 C C . ARG A 1 428 ? -20.858 -13.500 16.895 1.00 96.88 428 ARG A C 1
ATOM 3311 O O . ARG A 1 428 ? -21.893 -12.892 17.129 1.00 96.88 428 ARG A O 1
ATOM 3318 N N . ARG A 1 429 ? -20.858 -14.717 16.338 1.00 97.19 429 ARG A N 1
ATOM 3319 C CA . ARG A 1 429 ? -22.106 -15.452 16.043 1.00 97.19 429 ARG A CA 1
ATOM 3320 C C . ARG A 1 429 ? -22.918 -15.704 17.310 1.00 97.19 429 ARG A C 1
ATOM 3322 O O . ARG A 1 429 ? -24.099 -15.389 17.338 1.00 97.19 429 ARG A O 1
ATOM 3329 N N . GLU A 1 430 ? -22.275 -16.179 18.375 1.00 97.31 430 GLU A N 1
ATOM 3330 C CA . GLU A 1 430 ? -22.958 -16.409 19.655 1.00 97.31 430 GLU A CA 1
ATOM 3331 C C . GLU A 1 430 ? -23.449 -15.087 20.278 1.00 97.31 430 GLU A C 1
ATOM 3333 O O . GLU A 1 430 ? -24.518 -15.053 20.876 1.00 97.31 430 GLU A O 1
ATOM 3338 N N . MET A 1 431 ? -22.724 -13.973 20.104 1.00 97.75 431 MET A N 1
ATOM 3339 C CA . MET A 1 431 ? -23.189 -12.640 20.520 1.00 97.75 431 MET A CA 1
ATOM 3340 C C . MET A 1 431 ? -24.435 -12.186 19.754 1.00 97.75 431 MET A C 1
ATOM 3342 O O . MET A 1 431 ? -25.344 -11.618 20.358 1.00 97.75 431 MET A O 1
ATOM 3346 N N . ILE A 1 432 ? -24.473 -12.435 18.442 1.00 97.06 432 ILE A N 1
ATOM 3347 C CA . ILE A 1 432 ? -25.624 -12.134 17.585 1.00 97.06 432 ILE A CA 1
ATOM 3348 C C . ILE A 1 432 ? -26.833 -12.946 18.060 1.00 97.06 432 ILE A C 1
ATOM 3350 O O . ILE A 1 432 ? -27.864 -12.358 18.388 1.00 97.06 432 ILE A O 1
ATOM 3354 N N . ASP A 1 433 ? -26.673 -14.262 18.223 1.00 96.81 433 ASP A N 1
ATOM 3355 C CA . ASP A 1 433 ? -27.722 -15.172 18.708 1.00 96.81 433 ASP A CA 1
ATOM 3356 C C . ASP A 1 433 ? -28.195 -14.839 20.137 1.00 96.81 433 ASP A C 1
ATOM 3358 O O . ASP A 1 433 ? -29.333 -15.140 20.522 1.00 96.81 433 ASP A O 1
ATOM 3362 N N . ALA A 1 434 ? -27.328 -14.207 20.933 1.00 97.69 434 ALA A N 1
ATOM 3363 C CA . ALA A 1 434 ? -27.598 -13.741 22.287 1.00 97.69 434 ALA A CA 1
ATOM 3364 C C . ALA A 1 434 ? -28.308 -12.374 22.353 1.00 97.69 434 ALA A C 1
ATOM 3366 O O . ALA A 1 434 ? -28.518 -11.850 23.450 1.00 97.69 434 ALA A O 1
ATOM 3367 N N . SER A 1 435 ? -28.709 -11.783 21.225 1.00 97.88 435 SER A N 1
ATOM 3368 C CA . SER A 1 435 ? -29.276 -10.429 21.170 1.00 97.88 435 SER A CA 1
ATOM 3369 C C . SER A 1 435 ? -30.608 -10.351 20.421 1.00 97.88 435 SER A C 1
ATOM 3371 O O . SER A 1 435 ? -30.971 -11.263 19.681 1.00 97.88 435 SER A O 1
ATOM 3373 N N . ARG A 1 436 ? -31.387 -9.289 20.671 1.00 97.94 436 ARG A N 1
ATOM 3374 C CA . ARG A 1 436 ? -32.626 -8.997 19.924 1.00 97.94 436 ARG A CA 1
ATOM 3375 C C . ARG A 1 436 ? -32.397 -8.125 18.693 1.00 97.94 436 ARG A C 1
ATOM 3377 O O . ARG A 1 436 ? -33.185 -8.223 17.762 1.00 97.94 436 ARG A O 1
ATOM 3384 N N . GLU A 1 437 ? -31.376 -7.276 18.727 1.00 98.19 437 GLU A N 1
ATOM 3385 C CA . GLU A 1 437 ? -31.015 -6.355 17.649 1.00 98.19 437 GLU A CA 1
ATOM 3386 C C . GLU A 1 437 ? -29.499 -6.413 17.413 1.00 98.19 437 GLU A C 1
ATOM 3388 O O . GLU A 1 437 ? -28.704 -6.159 18.327 1.00 98.19 437 GLU A O 1
ATOM 3393 N N . MET A 1 438 ? -29.101 -6.727 16.181 1.00 97.56 438 MET A N 1
ATOM 3394 C CA . MET A 1 438 ? -27.719 -6.727 15.715 1.00 97.56 438 MET A CA 1
ATOM 3395 C C . MET A 1 438 ? -27.365 -5.373 15.095 1.00 97.56 438 MET A C 1
ATOM 3397 O O . MET A 1 438 ? -27.842 -5.000 14.021 1.00 97.56 438 MET A O 1
ATOM 3401 N N . ILE A 1 439 ? -26.437 -4.666 15.740 1.00 98.62 439 ILE A N 1
ATOM 3402 C CA . ILE A 1 439 ? -25.904 -3.390 15.269 1.00 98.62 439 ILE A CA 1
ATOM 3403 C C . ILE A 1 439 ? -24.442 -3.573 14.872 1.00 98.62 439 ILE A C 1
ATOM 3405 O O . ILE A 1 439 ? -23.572 -3.815 15.710 1.00 98.62 439 ILE A O 1
ATOM 3409 N N . VAL A 1 440 ? -24.153 -3.421 13.584 1.00 98.25 440 VAL A N 1
ATOM 3410 C CA . VAL A 1 440 ? -22.789 -3.474 13.054 1.00 98.25 440 VAL A CA 1
ATOM 3411 C C . VAL A 1 440 ? -22.161 -2.090 13.102 1.00 98.25 440 VAL A C 1
ATOM 3413 O O . VAL A 1 440 ? -22.739 -1.113 12.627 1.00 98.25 440 VAL A O 1
ATOM 3416 N N . LEU A 1 441 ? -20.948 -2.015 13.643 1.00 97.94 441 LEU A N 1
ATOM 3417 C CA . LEU A 1 441 ? -20.113 -0.820 13.638 1.00 97.94 441 LEU A CA 1
ATOM 3418 C C . LEU A 1 441 ? -18.983 -1.005 12.623 1.00 97.94 441 LEU A C 1
ATOM 3420 O O . LEU A 1 441 ? -18.106 -1.849 12.820 1.00 97.94 441 LEU A O 1
ATOM 3424 N N . ALA A 1 442 ? -18.989 -0.208 11.556 1.00 91.12 442 ALA A N 1
ATOM 3425 C CA . ALA A 1 442 ? -18.003 -0.312 10.485 1.00 91.12 442 ALA A CA 1
ATOM 3426 C C . ALA A 1 442 ? -17.682 1.062 9.893 1.00 91.12 442 ALA A C 1
ATOM 3428 O O . ALA A 1 442 ? -18.570 1.749 9.394 1.00 91.12 442 ALA A O 1
ATOM 3429 N N . ASP A 1 443 ? -16.412 1.460 9.917 1.00 87.19 443 ASP A N 1
ATOM 3430 C CA . ASP A 1 443 ? -15.953 2.603 9.126 1.00 87.19 443 ASP A CA 1
ATOM 3431 C C . ASP A 1 443 ? -15.897 2.238 7.629 1.00 87.19 443 ASP A C 1
ATOM 3433 O O . ASP A 1 443 ? -15.905 1.062 7.257 1.00 87.19 443 ASP A O 1
ATOM 3437 N N . HIS A 1 444 ? -15.877 3.239 6.752 1.00 80.31 444 HIS A N 1
ATOM 3438 C CA . HIS A 1 444 ? -15.970 3.036 5.308 1.00 80.31 444 HIS A CA 1
ATOM 3439 C C . HIS A 1 444 ? -14.817 2.202 4.729 1.00 80.31 444 HIS A C 1
ATOM 3441 O O . HIS A 1 444 ? -14.956 1.680 3.625 1.00 80.31 444 HIS A O 1
ATOM 3447 N N . THR A 1 445 ? -13.697 2.041 5.445 1.00 74.44 445 THR A N 1
ATOM 3448 C CA . THR A 1 445 ? -12.536 1.287 4.946 1.00 74.44 445 THR A CA 1
ATOM 3449 C C . THR A 1 445 ? -12.758 -0.224 4.947 1.00 74.44 445 THR A C 1
ATOM 3451 O O . THR A 1 445 ? -12.073 -0.934 4.218 1.00 74.44 445 THR A O 1
ATOM 3454 N N . VAL A 1 446 ? -13.734 -0.738 5.705 1.00 79.81 446 VAL A N 1
ATOM 3455 C CA . VAL A 1 446 ? -14.076 -2.177 5.727 1.00 79.81 446 VAL A CA 1
ATOM 3456 C C . VAL A 1 446 ? -15.332 -2.507 4.909 1.00 79.81 446 VAL A C 1
ATOM 3458 O O . VAL A 1 446 ? -15.776 -3.654 4.865 1.00 79.81 446 VAL A O 1
ATOM 3461 N N . LEU A 1 447 ? -15.914 -1.507 4.245 1.00 78.00 447 LEU A N 1
ATOM 3462 C CA . LEU A 1 447 ? -17.080 -1.647 3.380 1.00 78.00 447 LEU A CA 1
ATOM 3463 C C . LEU A 1 447 ? -16.669 -2.081 1.959 1.00 78.00 447 LEU A C 1
ATOM 3465 O O . LEU A 1 447 ? -15.678 -1.597 1.429 1.00 78.00 447 LEU A O 1
ATOM 3469 N N . GLN A 1 448 ? -17.456 -2.963 1.329 1.00 72.81 448 GLN A N 1
ATOM 3470 C CA . GLN A 1 448 ? -17.095 -3.693 0.092 1.00 72.81 448 GLN A CA 1
ATOM 3471 C C . GLN A 1 448 ? -15.819 -4.546 0.206 1.00 72.81 448 GLN A C 1
ATOM 3473 O O . GLN A 1 448 ? -15.257 -4.954 -0.804 1.00 72.81 448 GLN A O 1
ATOM 3478 N N . ASN A 1 449 ? -15.390 -4.847 1.430 1.00 66.12 449 ASN A N 1
ATOM 3479 C CA . ASN A 1 449 ? -14.220 -5.668 1.704 1.00 66.12 449 ASN A CA 1
ATOM 3480 C C . ASN A 1 449 ? -14.624 -6.935 2.457 1.00 66.12 449 ASN A C 1
ATOM 3482 O O . ASN A 1 449 ? -15.634 -6.967 3.163 1.00 66.12 449 ASN A O 1
ATOM 3486 N N . GLU A 1 450 ? -13.810 -7.975 2.324 1.00 81.31 450 GLU A N 1
ATOM 3487 C CA . GLU A 1 450 ? -14.005 -9.263 2.983 1.00 81.31 450 GLU A CA 1
ATOM 3488 C C . GLU A 1 450 ? -12.794 -9.600 3.847 1.00 81.31 450 GLU A C 1
ATOM 3490 O O . GLU A 1 450 ? -11.652 -9.295 3.515 1.00 81.31 450 GLU A O 1
ATOM 3495 N N . SER A 1 451 ? -13.060 -10.240 4.979 1.00 75.50 451 SER A N 1
ATOM 3496 C CA . SER A 1 451 ? -12.061 -10.920 5.794 1.00 75.50 451 SER A CA 1
ATOM 3497 C C . SER A 1 451 ? -12.231 -12.436 5.686 1.00 75.50 451 SER A C 1
ATOM 3499 O O . SER A 1 451 ? -13.246 -12.940 5.211 1.00 75.50 451 SER A O 1
ATOM 3501 N N . ASN A 1 452 ? -11.248 -13.173 6.194 1.00 80.50 452 ASN A N 1
ATOM 3502 C CA . ASN A 1 452 ? -11.095 -14.613 5.972 1.00 80.50 452 ASN A CA 1
ATOM 3503 C C . ASN A 1 452 ? -12.263 -15.491 6.461 1.00 80.50 452 ASN A C 1
ATOM 3505 O O . ASN A 1 452 ? -12.472 -16.579 5.928 1.00 80.50 452 ASN A O 1
ATOM 3509 N N . PHE A 1 453 ? -13.005 -15.070 7.491 1.00 89.88 453 PHE A N 1
ATOM 3510 C CA . PHE A 1 453 ? -14.026 -15.905 8.129 1.00 89.88 453 PHE A CA 1
ATOM 3511 C C . PHE A 1 453 ? -15.375 -15.202 8.192 1.00 89.88 453 PHE A C 1
ATOM 3513 O O . PHE A 1 453 ? -15.525 -14.163 8.831 1.00 89.88 453 PHE A O 1
ATOM 3520 N N . ARG A 1 454 ? -16.392 -15.808 7.581 1.00 96.38 454 ARG A N 1
ATOM 3521 C CA . ARG A 1 454 ? -17.768 -15.305 7.622 1.00 96.38 454 ARG A CA 1
ATOM 3522 C C . ARG A 1 454 ? -18.318 -15.331 9.044 1.00 96.38 454 ARG A C 1
ATOM 3524 O O . ARG A 1 454 ? -18.271 -16.368 9.692 1.00 96.38 454 ARG A O 1
ATOM 3531 N N . VAL A 1 455 ? -18.904 -14.238 9.509 1.00 97.50 455 VAL A N 1
ATOM 3532 C CA . VAL A 1 455 ? -19.695 -14.176 10.743 1.00 97.50 455 VAL A CA 1
ATOM 3533 C C . VAL A 1 455 ? -21.145 -14.529 10.421 1.00 97.50 455 VAL A C 1
ATOM 3535 O O . VAL A 1 455 ? -21.619 -15.562 10.880 1.00 97.50 455 VAL A O 1
ATOM 3538 N N . THR A 1 456 ? -21.811 -13.734 9.575 1.00 97.31 456 THR A N 1
ATOM 3539 C CA . THR A 1 456 ? -23.217 -13.922 9.165 1.00 97.31 456 THR A CA 1
ATOM 3540 C C . THR A 1 456 ? -23.508 -13.267 7.802 1.00 97.31 456 THR A C 1
ATOM 3542 O O . THR A 1 456 ? -22.694 -12.486 7.309 1.00 97.31 456 THR A O 1
ATOM 3545 N N . SER A 1 457 ? -24.634 -13.594 7.153 1.00 95.94 457 SER A N 1
ATOM 3546 C CA . SER A 1 457 ? -25.125 -12.853 5.973 1.00 95.94 457 SER A CA 1
ATOM 3547 C C . SER A 1 457 ? -25.601 -11.447 6.341 1.00 95.94 457 SER A C 1
ATOM 3549 O O . SER A 1 457 ? -26.015 -11.196 7.469 1.00 95.94 457 SER A O 1
ATOM 3551 N N . LEU A 1 458 ? -25.614 -10.551 5.351 1.00 93.88 458 LEU A N 1
ATOM 3552 C CA . LEU A 1 458 ? -26.179 -9.205 5.485 1.00 93.88 458 LEU A CA 1
ATOM 3553 C C . LEU A 1 458 ? -27.660 -9.193 5.895 1.00 93.88 458 LEU A C 1
ATOM 3555 O O . LEU A 1 458 ? -28.087 -8.268 6.569 1.00 93.88 458 LEU A O 1
ATOM 3559 N N . GLU A 1 459 ? -28.421 -10.225 5.535 1.00 90.44 459 GLU A N 1
ATOM 3560 C CA . GLU A 1 459 ? -29.851 -10.351 5.857 1.00 90.44 459 GLU A CA 1
ATOM 3561 C C . GLU A 1 459 ? -30.142 -10.427 7.364 1.00 90.44 459 GLU A C 1
ATOM 3563 O O . GLU A 1 459 ? -31.262 -10.156 7.781 1.00 90.44 459 GLU A O 1
ATOM 3568 N N . HIS A 1 460 ? -29.151 -10.792 8.183 1.00 91.81 460 HIS A N 1
ATOM 3569 C CA . HIS A 1 460 ? -29.289 -10.839 9.642 1.00 91.81 460 HIS A CA 1
ATOM 3570 C C . HIS A 1 460 ? -28.875 -9.527 10.329 1.00 91.81 460 HIS A C 1
ATOM 3572 O O . HIS A 1 460 ? -28.844 -9.469 11.554 1.00 91.81 460 HIS A O 1
ATOM 3578 N N . VAL A 1 461 ? -28.493 -8.497 9.568 1.00 97.00 461 VAL A N 1
ATOM 3579 C CA . VAL A 1 461 ? -28.043 -7.214 10.118 1.00 97.00 461 VAL A CA 1
ATOM 3580 C C . VAL A 1 461 ? -29.225 -6.254 10.212 1.00 97.00 461 VAL A C 1
ATOM 3582 O O . VAL A 1 461 ? -29.748 -5.825 9.188 1.00 97.00 461 VAL A O 1
ATOM 3585 N N . ASP A 1 462 ? -29.602 -5.846 11.424 1.00 97.94 462 ASP A N 1
ATOM 3586 C CA . ASP A 1 462 ? -30.690 -4.877 11.612 1.00 97.94 462 ASP A CA 1
ATOM 3587 C C . ASP A 1 462 ? -30.233 -3.448 11.286 1.00 97.94 462 ASP A C 1
ATOM 3589 O O . ASP A 1 462 ? -30.876 -2.719 10.526 1.00 97.94 462 ASP A O 1
ATOM 3593 N N . THR A 1 463 ? -29.088 -3.041 11.845 1.00 98.00 463 THR A N 1
ATOM 3594 C CA . THR A 1 463 ? -28.550 -1.682 11.699 1.00 98.00 463 THR A CA 1
ATOM 3595 C C . THR A 1 463 ? -27.060 -1.708 11.363 1.00 98.00 463 THR A C 1
ATOM 3597 O O . THR A 1 463 ? -26.276 -2.404 12.005 1.00 98.00 463 THR A O 1
ATOM 3600 N N . LEU A 1 464 ? -26.644 -0.878 10.402 1.00 96.88 464 LEU A N 1
ATOM 3601 C CA . LEU A 1 464 ? -25.242 -0.560 10.126 1.00 96.88 464 LEU A CA 1
ATOM 3602 C C . LEU A 1 464 ? -24.964 0.892 10.516 1.00 96.88 464 LEU A C 1
ATOM 3604 O O . LEU A 1 464 ? -25.528 1.812 9.923 1.00 96.88 464 LEU A O 1
ATOM 3608 N N . ILE A 1 465 ? -24.050 1.107 11.460 1.00 97.00 465 ILE A N 1
ATOM 3609 C CA . ILE A 1 465 ? -23.526 2.434 11.788 1.00 97.00 465 ILE A CA 1
ATOM 3610 C C . ILE A 1 465 ? -22.160 2.603 11.129 1.00 97.00 465 ILE A C 1
ATOM 3612 O O . ILE A 1 465 ? -21.228 1.843 11.400 1.00 97.00 465 ILE A O 1
ATOM 3616 N N . THR A 1 466 ? -22.042 3.630 10.293 1.00 90.31 466 THR A N 1
ATOM 3617 C CA . THR A 1 466 ? -20.830 3.936 9.525 1.00 90.31 466 THR A CA 1
ATOM 3618 C C . THR A 1 466 ? -20.526 5.432 9.501 1.00 90.31 466 THR A C 1
ATOM 3620 O O . THR A 1 466 ? -21.250 6.219 10.107 1.00 90.31 466 THR A O 1
ATOM 3623 N N . ASP A 1 467 ? -19.440 5.843 8.852 1.00 83.56 467 ASP A N 1
ATOM 3624 C CA . ASP A 1 467 ? -19.062 7.247 8.693 1.00 83.56 467 ASP A CA 1
ATOM 3625 C C . ASP A 1 467 ? -19.464 7.823 7.324 1.00 83.56 467 ASP A C 1
ATOM 3627 O O . ASP A 1 467 ? -20.031 7.149 6.463 1.00 83.56 467 ASP A O 1
ATOM 3631 N N . ALA A 1 468 ? -19.207 9.118 7.131 1.00 72.00 468 ALA A N 1
ATOM 3632 C CA . ALA A 1 468 ? -19.618 9.854 5.939 1.00 72.00 468 ALA A CA 1
ATOM 3633 C C . ALA A 1 468 ? -18.906 9.421 4.640 1.00 72.00 468 ALA A C 1
ATOM 3635 O O . ALA A 1 468 ? -19.311 9.876 3.571 1.00 72.00 468 ALA A O 1
ATOM 3636 N N . GLY A 1 469 ? -17.889 8.556 4.717 1.00 62.84 469 GLY A N 1
ATOM 3637 C CA . GLY A 1 469 ? -17.190 7.976 3.571 1.00 62.84 469 GLY A CA 1
ATOM 3638 C C . GLY A 1 469 ? -17.965 6.887 2.819 1.00 62.84 469 GLY A C 1
ATOM 3639 O O . GLY A 1 469 ? -17.542 6.498 1.730 1.00 62.84 469 GLY A O 1
ATOM 3640 N N . ILE A 1 470 ? -19.104 6.403 3.337 1.00 73.62 470 ILE A N 1
ATOM 3641 C CA . ILE A 1 470 ? -19.943 5.434 2.614 1.00 73.62 470 ILE A CA 1
ATOM 3642 C C . ILE A 1 470 ? -20.457 6.015 1.283 1.00 73.62 470 ILE A C 1
ATOM 3644 O O . ILE A 1 470 ? -20.998 7.122 1.216 1.00 73.62 470 ILE A O 1
ATOM 3648 N N . ARG A 1 471 ? -20.330 5.241 0.196 1.00 60.69 471 ARG A N 1
ATOM 3649 C CA . ARG A 1 471 ? -20.851 5.633 -1.124 1.00 60.69 471 ARG A CA 1
ATOM 3650 C C . ARG A 1 471 ? -22.380 5.589 -1.133 1.00 60.69 471 ARG A C 1
ATOM 3652 O O . ARG A 1 471 ? -22.985 4.665 -0.596 1.00 60.69 471 ARG A O 1
ATOM 3659 N N . ALA A 1 472 ? -23.015 6.541 -1.817 1.00 58.53 472 ALA A N 1
ATOM 3660 C CA . ALA A 1 472 ? -24.477 6.600 -1.910 1.00 58.53 472 ALA A CA 1
ATOM 3661 C C . ALA A 1 472 ? -25.094 5.328 -2.525 1.00 58.53 472 ALA A C 1
ATOM 3663 O O . ALA A 1 472 ? -26.112 4.850 -2.031 1.00 58.53 472 ALA A O 1
ATOM 3664 N N . SER A 1 473 ? -24.457 4.756 -3.555 1.00 59.69 473 SER A N 1
ATOM 3665 C CA . SER A 1 473 ? -24.885 3.493 -4.173 1.00 59.69 473 SER A CA 1
ATOM 3666 C C . SER A 1 473 ? -24.852 2.335 -3.180 1.00 59.69 473 SER A C 1
ATOM 3668 O O . SER A 1 473 ? -25.832 1.615 -3.043 1.00 59.69 473 SER A O 1
ATOM 3670 N N . GLN A 1 474 ? -23.770 2.224 -2.412 1.00 69.44 474 GLN A N 1
ATOM 3671 C CA . GLN A 1 474 ? -23.627 1.191 -1.395 1.00 69.44 474 GLN A CA 1
ATOM 3672 C C . GLN A 1 474 ? -24.644 1.359 -0.263 1.00 69.44 474 GLN A C 1
ATOM 3674 O O . GLN A 1 474 ? -25.234 0.385 0.195 1.00 69.44 474 GLN A O 1
ATOM 3679 N N . SER A 1 475 ? -24.869 2.593 0.196 1.00 70.06 475 SER A N 1
ATOM 3680 C CA . SER A 1 475 ? -25.878 2.854 1.223 1.00 70.06 475 SER A CA 1
ATOM 3681 C C . SER A 1 475 ? -27.274 2.437 0.752 1.00 70.06 475 SER A C 1
ATOM 3683 O O . SER A 1 475 ? -28.037 1.878 1.542 1.00 70.06 475 SER A O 1
ATOM 3685 N N . LEU A 1 476 ? -27.593 2.679 -0.524 1.00 69.88 476 LEU A N 1
ATOM 3686 C CA . LEU A 1 476 ? -28.851 2.266 -1.135 1.00 69.88 476 LEU A CA 1
ATOM 3687 C C . LEU A 1 476 ? -28.964 0.740 -1.233 1.00 69.88 476 LEU A C 1
ATOM 3689 O O . LEU A 1 476 ? -29.985 0.199 -0.823 1.00 69.88 476 LEU A O 1
ATOM 3693 N N . GLU A 1 477 ? -27.925 0.057 -1.718 1.00 77.75 477 GLU A N 1
ATOM 3694 C CA . GLU A 1 477 ? -27.881 -1.410 -1.826 1.00 77.75 477 GLU A CA 1
ATOM 3695 C C . GLU A 1 477 ? -28.133 -2.085 -0.472 1.00 77.75 477 GLU A C 1
ATOM 3697 O O . GLU A 1 477 ? -28.988 -2.958 -0.358 1.00 77.75 477 GLU A O 1
ATOM 3702 N N . LEU A 1 478 ? -27.445 -1.634 0.580 1.00 82.19 478 LEU A N 1
ATOM 3703 C CA . LEU A 1 478 ? -27.622 -2.172 1.931 1.00 82.19 478 LEU A CA 1
ATOM 3704 C C . LEU A 1 478 ? -29.033 -1.897 2.471 1.00 82.19 478 LEU A C 1
ATOM 3706 O O . LEU A 1 478 ? -29.651 -2.777 3.066 1.00 82.19 478 LEU A O 1
ATOM 3710 N N . SER A 1 479 ? -29.581 -0.709 2.204 1.00 82.19 479 SER A N 1
ATOM 3711 C CA . SER A 1 479 ? -30.949 -0.364 2.611 1.00 82.19 479 SER A CA 1
ATOM 3712 C C . SER A 1 479 ? -32.006 -1.209 1.889 1.00 82.19 479 SER A C 1
ATOM 3714 O O . SER A 1 479 ? -33.031 -1.544 2.477 1.00 82.19 479 SER A O 1
ATOM 3716 N N . GLN A 1 480 ? -31.765 -1.590 0.630 1.00 84.12 480 GLN A N 1
ATOM 3717 C CA . GLN A 1 480 ? -32.649 -2.481 -0.134 1.00 84.12 480 GLN A CA 1
ATOM 3718 C C . GLN A 1 480 ? -32.696 -3.905 0.434 1.00 84.12 480 GLN A C 1
ATOM 3720 O O . GLN A 1 480 ? -33.692 -4.597 0.241 1.00 84.12 480 GLN A O 1
ATOM 3725 N N . LEU A 1 481 ? -31.663 -4.318 1.173 1.00 85.94 481 LEU A N 1
ATOM 3726 C CA . LEU A 1 481 ? -31.632 -5.581 1.914 1.00 85.94 481 LEU A CA 1
ATOM 3727 C C . LEU A 1 481 ? -32.358 -5.502 3.269 1.00 85.94 481 LEU A C 1
ATOM 3729 O O . LEU A 1 481 ? -32.344 -6.468 4.022 1.00 85.94 481 LEU A O 1
ATOM 3733 N N . GLY A 1 482 ? -32.992 -4.367 3.587 1.00 88.31 482 GLY A N 1
ATOM 3734 C CA . GLY A 1 482 ? -33.698 -4.147 4.851 1.00 88.31 482 GLY A CA 1
ATOM 3735 C C . GLY A 1 482 ? -32.818 -3.613 5.984 1.00 88.31 482 GLY A C 1
ATOM 3736 O O . GLY A 1 482 ? -33.323 -3.399 7.082 1.00 88.31 482 GLY A O 1
ATOM 3737 N N . ILE A 1 483 ? -31.535 -3.343 5.723 1.00 94.31 483 ILE A N 1
ATOM 3738 C CA . ILE A 1 483 ? -30.590 -2.863 6.736 1.00 94.31 483 ILE A CA 1
ATOM 3739 C C . ILE A 1 483 ? -30.790 -1.366 6.965 1.00 94.31 483 ILE A C 1
ATOM 3741 O O . ILE A 1 483 ? -30.710 -0.557 6.037 1.00 94.31 483 ILE A O 1
ATOM 3745 N N . LYS A 1 484 ? -30.955 -0.952 8.221 1.00 94.50 484 LYS A N 1
ATOM 3746 C CA . LYS A 1 484 ? -30.976 0.468 8.579 1.00 94.50 484 LYS A CA 1
ATOM 3747 C C . LYS A 1 484 ? -29.556 1.042 8.559 1.00 94.50 484 LYS A C 1
ATOM 3749 O O . LYS A 1 484 ? -28.776 0.822 9.481 1.00 94.50 484 LYS A O 1
ATOM 3754 N N . VAL A 1 485 ? -29.212 1.817 7.530 1.00 90.06 485 VAL A N 1
ATOM 3755 C CA . VAL A 1 485 ? -27.898 2.480 7.431 1.00 90.06 485 VAL A CA 1
ATOM 3756 C C . VAL A 1 485 ? -27.924 3.843 8.130 1.00 90.06 485 VAL A C 1
ATOM 3758 O O . VAL A 1 485 ? -28.668 4.743 7.739 1.00 90.06 485 VAL A O 1
ATOM 3761 N N . MET A 1 486 ? -27.090 4.020 9.156 1.00 90.31 486 MET A N 1
ATOM 3762 C CA . MET A 1 486 ? -26.957 5.258 9.928 1.00 90.31 486 MET A CA 1
ATOM 3763 C C . MET A 1 486 ? -25.541 5.827 9.795 1.00 90.31 486 MET A C 1
ATOM 3765 O O . MET A 1 486 ? -24.555 5.154 10.086 1.00 90.31 486 MET A O 1
ATOM 3769 N N . VAL A 1 487 ? -25.436 7.090 9.376 1.00 81.56 487 VAL A N 1
ATOM 3770 C CA . VAL A 1 487 ? -24.149 7.772 9.168 1.00 81.56 487 VAL A CA 1
ATOM 3771 C C . VAL A 1 487 ? -23.823 8.654 10.371 1.00 81.56 487 VAL A C 1
ATOM 3773 O O . VAL A 1 487 ? -24.474 9.674 10.605 1.00 81.56 487 VAL A O 1
ATOM 3776 N N . ALA A 1 488 ? -22.790 8.282 11.119 1.00 82.00 488 ALA A N 1
ATOM 3777 C CA . ALA A 1 488 ? -22.285 9.044 12.247 1.00 82.00 488 ALA A CA 1
ATOM 3778 C C . ALA A 1 488 ? -21.635 10.358 11.770 1.00 82.00 488 ALA A C 1
ATOM 3780 O O . ALA A 1 488 ? -20.925 10.401 10.767 1.00 82.00 488 ALA A O 1
ATOM 3781 N N . GLY A 1 489 ? -21.888 11.453 12.492 1.00 67.19 489 GLY A N 1
ATOM 3782 C CA . GLY A 1 489 ? -21.343 12.779 12.167 1.00 67.19 489 GLY A CA 1
ATOM 3783 C C . GLY A 1 489 ? -22.202 13.633 11.225 1.00 67.19 489 GLY A C 1
ATOM 3784 O O . GLY A 1 489 ? -21.913 14.818 11.070 1.00 67.19 489 GLY A O 1
ATOM 3785 N N . ARG A 1 490 ? -23.299 13.104 10.662 1.00 51.28 490 ARG A N 1
ATOM 3786 C CA . ARG A 1 490 ? -24.366 13.953 10.109 1.00 51.28 490 ARG A CA 1
ATOM 3787 C C . ARG A 1 490 ? -25.257 14.426 11.252 1.00 51.28 490 ARG A C 1
ATOM 3789 O O . ARG A 1 490 ? -25.754 13.610 12.023 1.00 51.28 490 ARG A O 1
ATOM 3796 N N . VAL A 1 491 ? -25.465 15.738 11.363 1.00 35.69 491 VAL A N 1
ATOM 3797 C CA . VAL A 1 491 ? -26.522 16.285 12.222 1.00 35.69 491 VAL A CA 1
ATOM 3798 C C . VAL A 1 491 ? -27.842 15.781 11.650 1.00 35.69 491 VAL A C 1
ATOM 3800 O O . VAL A 1 491 ? -28.300 16.251 10.611 1.00 35.69 491 VAL A O 1
ATOM 3803 N N . THR A 1 492 ? -28.425 14.769 12.281 1.00 35.56 492 THR A N 1
ATOM 3804 C CA . THR A 1 492 ? -29.807 14.391 12.019 1.00 35.56 492 THR A CA 1
ATOM 3805 C C . THR A 1 492 ? -30.675 15.493 12.607 1.00 35.56 492 THR A C 1
ATOM 3807 O O . THR A 1 492 ? -30.906 15.522 13.812 1.00 35.56 492 THR A O 1
ATOM 3810 N N . ASN A 1 493 ? -31.124 16.426 11.766 1.00 28.17 493 ASN A N 1
ATOM 3811 C CA . ASN A 1 493 ? -32.291 17.235 12.093 1.00 28.17 493 ASN A CA 1
ATOM 3812 C C . ASN A 1 493 ? -33.492 16.288 12.119 1.00 28.17 493 ASN A C 1
ATOM 3814 O O . ASN A 1 493 ? -34.073 15.990 11.077 1.00 28.17 493 ASN A O 1
ATOM 3818 N N . GLN A 1 494 ? -33.811 15.779 13.301 1.00 26.48 494 GLN A N 1
ATOM 3819 C CA . GLN A 1 494 ? -35.129 15.252 13.618 1.00 26.48 494 GLN A CA 1
ATOM 3820 C C . GLN A 1 494 ? -35.537 15.867 14.956 1.00 26.48 494 GLN A C 1
ATOM 3822 O O . GLN A 1 494 ? -34.992 15.511 16.002 1.00 26.48 494 GLN A O 1
ATOM 3827 N N . GLU A 1 495 ? -36.406 16.877 14.850 1.00 27.27 495 GLU A N 1
ATOM 3828 C CA . GLU A 1 495 ? -37.393 17.237 15.876 1.00 27.27 495 GLU A CA 1
ATOM 3829 C C . GLU A 1 495 ? -38.439 16.126 16.011 1.00 27.27 495 GLU A C 1
ATOM 3831 O O . GLU A 1 495 ? -38.731 15.470 14.978 1.00 27.27 495 GLU A O 1
#